Protein AF-0000000084733830 (afdb_homodimer)

Secondary structure (DSSP, 8-state):
--------------THHHHHHHHHHHHHHHHHHHHHHHHHHHHHHHHHHHHHHHHHHHHHHHHHHHHHHHHH--HHHHHHHHHHHHHHHHHHHHHHHHHHHHHHHHHHHHHHHHHHHHHHHHHHHHTGGGGHHHHHHHHHHHHHHHHHHHHHHHHHHHHHHHHHHHHHHHHHHHHHHHHHHHHHHHHHHHHHHHHHHHHHHHSTHHHHHHHHHHHHHHHHHHHHHHHH--/---------S----THHHHHHHHHHHHHHHHHHHHHHHHHHHHHHHHHHHHHHHHHHHHHHHHHHHHHHHHH--HHHHHHHHHHHHHHHHHHHHHHHHHHHHHHHHHHHHHHHHHHHHHHHHHHHHTGGGGHHHHHHHHHHHHHHHHHHHHHHHHHHHHHHHHHHHHHHHHHHHHHHHHHHHHHHHHHHHHHHHHHHHHHHHSTHHHHHHHHHHHHHHHHHHHHHHHH--

Solvent-accessible surface area (backbone atoms only — not comparable to full-atom values): 23985 Å² total; per-residue (Å²): 137,83,81,76,78,77,76,77,67,83,78,79,79,62,77,63,62,61,55,52,53,52,45,37,49,41,39,53,51,41,49,56,55,44,50,57,52,50,53,51,49,48,54,50,51,53,51,48,49,51,52,49,51,51,51,50,51,44,52,50,50,46,52,50,51,52,51,51,46,58,72,71,49,55,60,67,60,49,50,50,50,50,51,51,46,52,53,48,47,55,53,49,52,50,50,49,50,49,44,47,52,45,36,50,51,44,39,52,46,24,51,50,44,32,52,51,17,51,52,40,33,53,53,14,58,73,46,49,81,83,12,53,70,45,32,53,51,17,50,51,43,32,53,48,21,52,51,42,38,52,47,33,51,51,43,49,53,52,49,53,56,49,55,54,52,49,53,54,43,47,52,49,51,53,51,46,47,53,46,52,53,50,52,50,53,53,52,51,53,46,49,52,46,50,51,51,49,48,53,63,56,56,47,55,56,54,66,54,40,49,56,50,43,50,51,50,51,51,49,47,48,51,40,48,54,56,34,70,56,128,137,84,80,76,76,75,77,80,68,82,77,79,79,62,78,64,62,61,55,52,53,52,43,37,50,41,40,53,51,41,50,58,55,43,49,56,50,50,51,52,48,48,55,49,51,53,52,50,50,51,52,50,52,52,49,51,49,45,50,51,51,47,52,50,51,53,50,50,45,58,73,72,48,54,60,68,58,47,48,50,50,49,52,51,46,52,54,48,48,56,53,48,52,50,51,49,50,50,44,45,52,44,36,51,51,44,40,52,46,23,52,51,43,32,52,51,17,53,52,40,32,52,53,13,59,74,47,48,81,82,12,52,72,46,34,54,51,17,50,51,43,32,52,47,21,53,51,42,38,52,47,34,51,49,43,48,54,52,48,54,54,49,55,55,51,49,54,53,44,46,53,49,50,51,51,48,48,53,46,51,53,52,51,51,52,51,50,49,54,46,50,52,45,51,51,51,49,47,54,63,58,56,46,57,55,54,65,53,41,50,57,50,44,51,51,49,50,51,51,48,49,50,42,50,53,55,35,69,57,127

Organism: NCBI:txid412449

pLDDT: mean 84.05, std 14.33, range [29.72, 96.25]

InterPro domains:
  IPR004089 Methyl-accepting chemotaxis protein (MCP) signalling domain [PF00015] (89-200)
  IPR004089 Methyl-accepting chemotaxis protein (MCP) signalling domain [PS50111] (83-194)
  IPR004089 Methyl-accepting chemotaxis protein (MCP) signalling domain [SM00283] (18-225)
  IPR004090 Chemotaxis methyl-accepting receptor [PR00260] (105-132)
  IPR004090 Chemotaxis methyl-accepting receptor [PR00260] (134-163)

Radius of gyration: 51.48 Å; Cα contacts (8 Å, |Δi|>4): 338; chains: 2; bounding box: 27×188×94 Å

Sequence (460 aa):
MRQTSGIRGPAEWPKGEKMENGMCEKERLALGELQSDLVFVRNYIVQLEEVNRMHDRDIGSMTDILRTQMERVDVATMIRKGQESIANFDRFQSVLERISSIGLEIQEISSQVNLLSINAAIEAAHAKEAGRGFAVVAEEIKKLSDRTRKSVEEISKTVSSIASELGAMRENIEDVQRRIGEMQDFSKKIEQSVVHMKDVASGNLLKKFIGTVIRRLDGMRGRIKGSFETMRQTSGIRGPAEWPKGEKMENGMCEKERLALGELQSDLVFVRNYIVQLEEVNRMHDRDIGSMTDILRTQMERVDVATMIRKGQESIANFDRFQSVLERISSIGLEIQEISSQVNLLSINAAIEAAHAKEAGRGFAVVAEEIKKLSDRTRKSVEEISKTVSSIASELGAMRENIEDVQRRIGEMQDFSKKIEQSVVHMKDVASGNLLKKFIGTVIRRLDGMRGRIKGSFET

Structure (mmCIF, N/CA/C/O backbone):
data_AF-0000000084733830-model_v1
#
loop_
_entity.id
_entity.type
_entity.pdbx_description
1 polymer 'Methyl-accepting chemotaxis sensory transducer'
#
loop_
_atom_site.group_PDB
_atom_site.id
_atom_site.type_symbol
_atom_site.label_atom_id
_atom_site.label_alt_id
_atom_site.label_comp_id
_atom_site.label_asym_id
_atom_site.label_entity_id
_atom_site.label_seq_id
_atom_site.pdbx_PDB_ins_code
_atom_site.Cartn_x
_atom_site.Cartn_y
_atom_site.Cartn_z
_atom_site.occupancy
_atom_site.B_iso_or_equiv
_atom_site.auth_seq_id
_atom_site.auth_comp_id
_atom_site.auth_asym_id
_atom_site.auth_atom_id
_atom_site.pdbx_PDB_model_num
ATOM 1 N N . MET A 1 1 ? -15.414 110.625 54.844 1 29.72 1 MET A N 1
ATOM 2 C CA . MET A 1 1 ? -15.398 110.312 53.438 1 29.72 1 MET A CA 1
ATOM 3 C C . MET A 1 1 ? -14.555 109.125 53.125 1 29.72 1 MET A C 1
ATOM 5 O O . MET A 1 1 ? -13.352 109.188 52.875 1 29.72 1 MET A O 1
ATOM 9 N N . ARG A 1 2 ? -14.805 107.938 53.906 1 38.38 2 ARG A N 1
ATOM 10 C CA . ARG A 1 2 ? -14.086 106.688 54.062 1 38.38 2 ARG A CA 1
ATOM 11 C C . ARG A 1 2 ? -14.117 105.875 52.75 1 38.38 2 ARG A C 1
ATOM 13 O O . ARG A 1 2 ? -15.188 105.562 52.219 1 38.38 2 ARG A O 1
ATOM 20 N N . GLN A 1 3 ? -13.078 106.125 51.812 1 33.34 3 GLN A N 1
ATOM 21 C CA . GLN A 1 3 ? -12.727 105.375 50.594 1 33.34 3 GLN A CA 1
ATOM 22 C C . GLN A 1 3 ? -12.617 103.875 50.875 1 33.34 3 GLN A C 1
ATOM 24 O O . GLN A 1 3 ? -11.68 103.438 51.562 1 33.34 3 GLN A O 1
ATOM 29 N N . THR A 1 4 ? -13.734 103.188 51.219 1 33.97 4 THR A N 1
ATOM 30 C CA . THR A 1 4 ? -13.734 101.75 51.438 1 33.97 4 THR A CA 1
ATOM 31 C C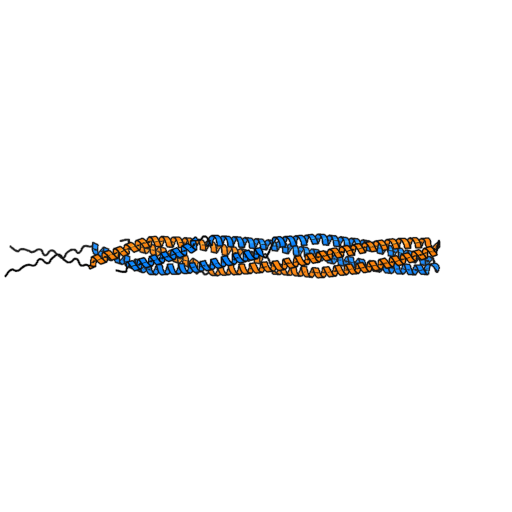 . THR A 1 4 ? -13.195 101.062 50.219 1 33.97 4 THR A C 1
ATOM 33 O O . THR A 1 4 ? -13.797 101.062 49.125 1 33.97 4 THR A O 1
ATOM 36 N N . SER A 1 5 ? -11.828 101.062 49.969 1 36.62 5 SER A N 1
ATOM 37 C CA . SER A 1 5 ? -11.125 100.312 48.938 1 36.62 5 SER A CA 1
ATOM 38 C C . SER A 1 5 ? -11.539 98.812 48.938 1 36.62 5 SER A C 1
ATOM 40 O O . SER A 1 5 ? -11.406 98.125 49.969 1 36.62 5 SER A O 1
ATOM 42 N N . GLY A 1 6 ? -12.672 98.438 48.312 1 35.84 6 GLY A N 1
ATOM 43 C CA . GLY A 1 6 ? -13.172 97.062 48.062 1 35.84 6 GLY A CA 1
ATOM 44 C C . GLY A 1 6 ? -12.109 96.125 47.531 1 35.84 6 GLY A C 1
ATOM 45 O O . GLY A 1 6 ? -11.562 96.375 46.438 1 35.84 6 GLY A O 1
ATOM 46 N N . ILE A 1 7 ? -11.219 95.562 48.375 1 40.19 7 ILE A N 1
ATOM 47 C CA . ILE A 1 7 ? -10.258 94.5 48.125 1 40.19 7 ILE A CA 1
ATOM 48 C C . ILE A 1 7 ? -10.922 93.375 47.281 1 40.19 7 ILE A C 1
ATOM 50 O O . ILE A 1 7 ? -11.969 92.875 47.688 1 40.19 7 ILE A O 1
ATOM 54 N N . ARG A 1 8 ? -10.867 93.562 45.875 1 42.28 8 ARG A N 1
ATOM 55 C CA . ARG A 1 8 ? -11.25 92.5 44.938 1 42.28 8 ARG A CA 1
ATOM 56 C C . ARG A 1 8 ? -10.727 91.125 45.375 1 42.28 8 ARG A C 1
ATOM 58 O O . ARG A 1 8 ? -9.547 91 45.719 1 42.28 8 ARG A O 1
ATOM 65 N N . GLY A 1 9 ? -11.523 90.375 46.094 1 37.88 9 GLY A N 1
ATOM 66 C CA . GLY A 1 9 ? -11.32 89 46.5 1 37.88 9 GLY A CA 1
ATOM 67 C C . GLY A 1 9 ? -10.539 88.188 45.469 1 37.88 9 GLY A C 1
ATOM 68 O O . GLY A 1 9 ? -10.406 88.562 44.312 1 37.88 9 GLY A O 1
ATOM 69 N N . PRO A 1 10 ? -9.641 87.25 45.969 1 39.56 10 PRO A N 1
ATOM 70 C CA . PRO A 1 10 ? -8.75 86.438 45.188 1 39.56 10 PRO A CA 1
ATOM 71 C C . PRO A 1 10 ? -9.43 85.875 43.938 1 39.56 10 PRO A C 1
ATOM 73 O O . PRO A 1 10 ? -10.641 85.625 43.938 1 39.56 10 PRO A O 1
ATOM 76 N N . ALA A 1 11 ? -8.945 86.062 42.781 1 41.97 11 ALA A N 1
ATOM 77 C CA . ALA A 1 11 ? -9.281 85.625 41.406 1 41.97 11 ALA A CA 1
ATOM 78 C C . ALA A 1 11 ? -9.758 84.188 41.375 1 41.97 11 ALA A C 1
ATOM 80 O O . ALA A 1 11 ? -9.164 83.312 42.031 1 41.97 11 ALA A O 1
ATOM 81 N N . GLU A 1 12 ? -11.055 83.812 41.281 1 41.47 12 GLU A N 1
ATOM 82 C CA . GLU A 1 12 ? -11.664 82.562 40.875 1 41.47 12 GLU A CA 1
ATOM 83 C C . GLU A 1 12 ? -10.781 81.812 39.844 1 41.47 12 GLU A C 1
ATOM 85 O O . GLU A 1 12 ? -10.703 82.25 38.688 1 41.47 12 GLU A O 1
ATOM 90 N N . TRP A 1 13 ? -9.562 81.562 40.062 1 43.28 13 TRP A N 1
ATOM 91 C CA . TRP A 1 13 ? -8.773 80.625 39.25 1 43.28 13 TRP A CA 1
ATOM 92 C C . TRP A 1 13 ? -9.648 79.5 38.688 1 43.28 13 TRP A C 1
ATOM 94 O O . TRP A 1 13 ? -10.188 78.688 39.406 1 43.28 13 TRP A O 1
ATOM 104 N N . PRO A 1 14 ? -10.398 79.562 37.531 1 48.19 14 PRO A N 1
ATOM 105 C CA . PRO A 1 14 ? -11.664 79 37.031 1 48.19 14 PRO A CA 1
ATOM 106 C C . PRO A 1 14 ? -11.656 77.5 36.969 1 48.19 14 PRO A C 1
ATOM 108 O O . PRO A 1 14 ? -10.586 76.875 36.875 1 48.19 14 PRO A O 1
ATOM 111 N N . LYS A 1 15 ? -12.664 76.5 37.406 1 54.91 15 LYS A N 1
ATOM 112 C CA . LYS A 1 15 ? -13.203 75.188 37.312 1 54.91 15 LYS A CA 1
ATOM 113 C C . LYS A 1 15 ? -12.703 74.438 36.062 1 54.91 15 LYS A C 1
ATOM 115 O O . LYS A 1 15 ? -12.477 73.25 36.094 1 54.91 15 LYS A O 1
ATOM 120 N N . GLY A 1 16 ? -12.375 75.062 35.062 1 52.78 16 GLY A N 1
ATOM 121 C CA . GLY A 1 16 ? -11.93 74.438 33.781 1 52.78 16 GLY A CA 1
ATOM 122 C C . GLY A 1 16 ? -10.531 73.875 33.875 1 52.78 16 GLY A C 1
ATOM 123 O O . GLY A 1 16 ? -10.266 72.812 33.281 1 52.78 16 GLY A O 1
ATOM 124 N N . GLU A 1 17 ? -9.57 74.5 34.406 1 56.94 17 GLU A N 1
ATOM 125 C CA . GLU A 1 17 ? -8.172 74.062 34.5 1 56.94 17 GLU A CA 1
ATOM 126 C C . GLU A 1 17 ? -8.039 72.812 35.344 1 56.94 17 GLU A C 1
ATOM 128 O O . GLU A 1 17 ? -7.23 71.938 35.031 1 56.94 17 GLU A O 1
ATOM 133 N N . LYS A 1 18 ? -8.75 72.562 36.406 1 60.25 18 LYS A N 1
ATOM 134 C CA . LYS A 1 18 ? -8.734 71.375 37.25 1 60.25 18 LYS A CA 1
ATOM 135 C C . LYS A 1 18 ? -9.305 70.188 36.5 1 60.25 18 LYS A C 1
ATOM 137 O O . LYS A 1 18 ? -8.781 69.062 36.625 1 60.25 18 LYS A O 1
ATOM 142 N N . MET A 1 19 ? -10.367 70.312 35.719 1 59.25 19 MET A N 1
ATOM 143 C CA . MET A 1 19 ? -10.961 69.25 34.938 1 59.25 19 MET A CA 1
ATOM 144 C C . MET A 1 19 ? -10.008 68.75 33.844 1 59.25 19 MET A C 1
ATOM 146 O O . MET A 1 19 ? -9.891 67.562 33.594 1 59.25 19 MET A O 1
ATOM 150 N N . GLU A 1 20 ? -9.25 69.688 33.312 1 65.06 20 GLU A N 1
ATOM 151 C CA . GLU A 1 20 ? -8.289 69.375 32.281 1 65.06 20 GLU A CA 1
ATOM 152 C C . GLU A 1 20 ? -7.121 68.562 32.844 1 65.06 20 GLU A C 1
ATOM 154 O O . GLU A 1 20 ? -6.66 67.625 32.219 1 65.06 20 GLU A O 1
ATOM 159 N N . ASN A 1 21 ? -6.773 68.875 34.094 1 72.25 21 ASN A N 1
ATOM 160 C CA . ASN A 1 21 ? -5.684 68.125 34.75 1 72.25 21 ASN A CA 1
ATOM 161 C C . ASN A 1 21 ? -6.086 66.688 35.062 1 72.25 21 ASN A C 1
ATOM 163 O O . ASN A 1 21 ? -5.297 65.75 34.906 1 72.25 21 ASN A O 1
ATOM 167 N N . GLY A 1 22 ? -7.383 66.438 35.375 1 77.75 22 GLY A N 1
ATOM 168 C CA . GLY A 1 22 ? -7.891 65.125 35.688 1 77.75 22 GLY A CA 1
ATOM 169 C C . GLY A 1 22 ? -7.977 64.25 34.438 1 77.75 22 GLY A C 1
ATOM 170 O O . GLY A 1 22 ? -7.613 63.062 34.5 1 77.75 22 GLY A O 1
ATOM 171 N N . MET A 1 23 ? -8.453 64.875 33.438 1 80.69 23 MET A N 1
ATOM 172 C CA . MET A 1 23 ? -8.555 64.125 32.156 1 80.69 23 MET A CA 1
ATOM 173 C C . MET A 1 23 ? -7.176 63.719 31.656 1 80.69 23 MET A C 1
ATOM 175 O O . MET A 1 23 ? -6.988 62.594 31.156 1 80.69 23 MET A O 1
ATOM 179 N N . CYS A 1 24 ? -6.188 64.625 31.734 1 85.06 24 CYS A N 1
ATOM 180 C CA . CYS A 1 24 ? -4.824 64.375 31.312 1 85.06 24 CYS A CA 1
ATOM 181 C C . CYS A 1 24 ? -4.207 63.25 32.125 1 85.06 24 CYS A C 1
ATOM 183 O O . CYS A 1 24 ? -3.502 62.406 31.594 1 85.06 24 CYS A O 1
ATOM 185 N N . GLU A 1 25 ? -4.566 63.25 33.406 1 86.69 25 GLU A N 1
ATOM 186 C CA . GLU A 1 25 ? -4.051 62.188 34.25 1 86.69 25 GLU A CA 1
ATOM 187 C C . GLU A 1 25 ? -4.652 60.812 33.875 1 86.69 25 GLU A C 1
ATOM 189 O O . GL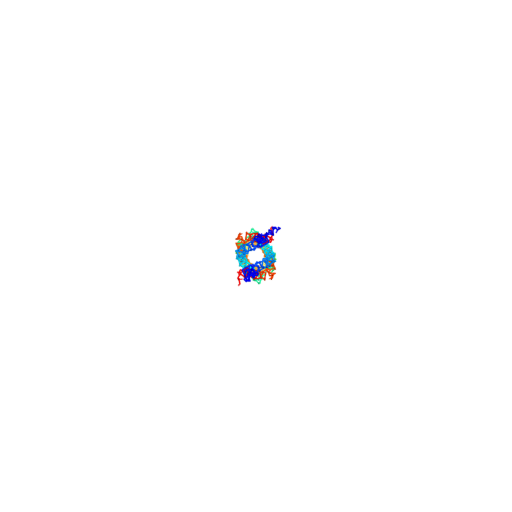U A 1 25 ? -3.951 59.812 33.875 1 86.69 25 GLU A O 1
ATOM 194 N N . LYS A 1 26 ? -5.918 60.812 33.594 1 87.75 26 LYS A N 1
ATOM 195 C CA . LYS A 1 26 ? -6.582 59.594 33.156 1 87.75 26 LYS A CA 1
ATOM 196 C C . LYS A 1 26 ? -5.988 59.094 31.844 1 87.75 26 LYS A C 1
ATOM 198 O O . LYS A 1 26 ? -5.777 57.875 31.688 1 87.75 26 LYS A O 1
ATOM 203 N N . GLU A 1 27 ? -5.754 60 30.984 1 89.62 27 GLU A N 1
ATOM 204 C CA . GLU A 1 27 ? -5.172 59.625 29.688 1 89.62 27 GLU A CA 1
ATOM 205 C C . GLU A 1 27 ? -3.76 59.094 29.859 1 89.62 27 GLU A C 1
ATOM 207 O O . GLU A 1 27 ? -3.398 58.094 29.219 1 89.62 27 GLU A O 1
ATOM 212 N N . ARG A 1 28 ? -2.986 59.688 30.688 1 89.56 28 ARG A N 1
ATOM 213 C CA . ARG A 1 28 ? -1.626 59.25 30.953 1 89.56 28 ARG A CA 1
ATOM 214 C C . ARG A 1 28 ? -1.628 57.844 31.578 1 89.56 28 ARG A C 1
ATOM 216 O O . ARG A 1 28 ? -0.825 57 31.203 1 89.56 28 ARG A O 1
ATOM 223 N N . LEU A 1 29 ? -2.564 57.531 32.469 1 90.38 29 LEU A N 1
ATOM 224 C CA . LEU A 1 29 ? -2.691 56.219 33.094 1 90.38 29 LEU A CA 1
ATOM 225 C C . LEU A 1 29 ? -3.086 55.156 32.062 1 90.38 29 LEU A C 1
ATOM 227 O O . LEU A 1 29 ? -2.549 54.031 32.094 1 90.38 29 LEU A O 1
ATOM 231 N N . ALA A 1 30 ? -4.004 55.531 31.266 1 91.88 30 ALA A N 1
ATOM 232 C CA . ALA A 1 30 ? -4.426 54.625 30.219 1 91.88 30 ALA A CA 1
ATOM 233 C C . ALA A 1 30 ? -3.256 54.25 29.312 1 91.88 30 ALA A C 1
ATOM 235 O O . ALA A 1 30 ? -3.072 53.062 28.984 1 91.88 30 ALA A O 1
ATOM 236 N N . LEU A 1 31 ? -2.451 55.219 28.922 1 92.56 31 LEU A N 1
ATOM 237 C CA . LEU A 1 31 ? -1.3 54.969 28.062 1 92.56 31 LEU A CA 1
ATOM 238 C C . LEU A 1 31 ? -0.289 54.062 28.75 1 92.56 31 LEU A C 1
ATOM 240 O O . LEU A 1 31 ? 0.292 53.156 28.125 1 92.56 31 LEU A O 1
ATOM 244 N N . GLY A 1 32 ? -0.082 54.188 30.031 1 91.31 32 GLY A N 1
ATOM 245 C CA . GLY A 1 32 ? 0.81 53.344 30.797 1 91.31 32 GLY A CA 1
ATOM 246 C C . GLY A 1 32 ? 0.365 51.906 30.828 1 91.31 32 GLY A C 1
ATOM 247 O O . GLY A 1 32 ? 1.173 51 30.609 1 91.31 32 GLY A O 1
ATOM 248 N N . GLU A 1 33 ? -0.893 51.688 31 1 92.56 33 GLU A N 1
ATOM 249 C CA . GLU A 1 33 ? -1.454 50.344 31.047 1 92.56 33 GLU A CA 1
ATOM 250 C C . GLU A 1 33 ? -1.413 49.688 29.672 1 92.56 33 GLU A C 1
ATOM 252 O O . GLU A 1 33 ? -1.174 48.469 29.562 1 92.56 33 GLU A O 1
ATOM 257 N N . LEU A 1 34 ? -1.616 50.5 28.672 1 93.69 34 LEU A N 1
ATOM 258 C CA . LEU A 1 34 ? -1.608 49.969 27.297 1 93.69 34 LEU A CA 1
ATOM 259 C C . LEU A 1 34 ? -0.224 49.469 26.922 1 93.69 34 LEU A C 1
ATOM 261 O O . LEU A 1 34 ? -0.1 48.469 26.188 1 93.69 34 LEU A O 1
ATOM 265 N N . GLN A 1 35 ? 0.773 50.094 27.453 1 91.81 35 GLN A N 1
ATOM 266 C CA . GLN A 1 35 ? 2.141 49.688 27.156 1 91.81 35 GLN A CA 1
ATOM 267 C C . GLN A 1 35 ? 2.377 48.219 27.562 1 91.81 35 GLN A C 1
ATOM 269 O O . GLN A 1 35 ? 2.904 47.438 26.781 1 91.81 35 GLN A O 1
ATOM 274 N N . SER A 1 36 ? 1.936 47.844 28.75 1 91.62 36 SER A N 1
ATOM 275 C CA . SER A 1 36 ? 2.109 46.469 29.234 1 91.62 36 SER A CA 1
ATOM 276 C C . SER A 1 36 ? 1.283 45.469 28.438 1 91.62 36 SER A C 1
ATOM 278 O O . SER A 1 36 ? 1.752 44.375 28.109 1 91.62 36 SER A O 1
ATOM 280 N N . ASP A 1 37 ? 0.105 45.906 28.094 1 92.94 37 ASP A N 1
ATOM 281 C CA . ASP A 1 37 ? -0.782 45.062 27.312 1 92.94 37 ASP A CA 1
ATOM 282 C C . ASP A 1 37 ? -0.205 44.781 25.922 1 92.94 37 ASP A C 1
ATOM 284 O O . ASP A 1 37 ? -0.283 43.656 25.422 1 92.94 37 ASP A O 1
ATOM 288 N N . LEU A 1 38 ? 0.401 45.781 25.375 1 93.75 38 LEU A N 1
ATOM 289 C CA . LEU A 1 38 ? 0.956 45.656 24.031 1 93.75 38 LEU A CA 1
ATOM 290 C C . LEU A 1 38 ? 2.148 44.688 24.031 1 93.75 38 LEU A C 1
ATOM 292 O O . LEU A 1 38 ? 2.348 43.938 23.062 1 93.75 38 LEU A O 1
ATOM 296 N N . VAL A 1 39 ? 2.869 44.719 25.125 1 93 39 VAL A N 1
ATOM 297 C CA . VAL A 1 39 ? 3.996 43.812 25.234 1 93 39 VAL A CA 1
ATOM 298 C C . VAL A 1 39 ? 3.488 42.375 25.281 1 93 39 VAL A C 1
ATOM 300 O O . VAL A 1 39 ? 4.027 41.5 24.594 1 93 39 VAL A O 1
ATOM 303 N N . PHE A 1 40 ? 2.449 42.188 25.984 1 90.81 40 PHE A N 1
ATOM 304 C CA . PHE A 1 40 ? 1.844 40.875 26.094 1 90.81 40 PHE A CA 1
ATOM 305 C C . PHE A 1 40 ? 1.358 40.375 24.734 1 90.81 40 PHE A C 1
ATOM 307 O O . PHE A 1 40 ? 1.683 39.25 24.312 1 90.81 40 PHE A O 1
ATOM 314 N N . VAL A 1 41 ? 0.63 41.188 24.031 1 90.5 41 VAL A N 1
ATOM 315 C CA . VAL A 1 41 ? 0.065 40.812 22.734 1 90.5 41 VAL A CA 1
ATOM 316 C C . VAL A 1 41 ? 1.188 40.531 21.75 1 90.5 41 VAL A C 1
ATOM 318 O O . VAL A 1 41 ? 1.129 39.562 21 1 90.5 41 VAL A O 1
ATOM 321 N N . ARG A 1 42 ? 2.164 41.375 21.781 1 90.75 42 ARG A N 1
ATOM 322 C CA . ARG A 1 42 ? 3.299 41.188 20.875 1 90.75 42 ARG A CA 1
ATOM 323 C C . ARG A 1 42 ? 3.967 39.844 21.125 1 90.75 42 ARG A C 1
ATOM 325 O O . ARG A 1 42 ? 4.262 39.094 20.172 1 90.75 42 ARG A O 1
ATOM 332 N N . ASN A 1 43 ? 4.211 39.469 22.375 1 89.44 43 ASN A N 1
ATOM 333 C CA . ASN A 1 43 ? 4.848 38.219 22.719 1 89.44 43 ASN A CA 1
ATOM 334 C C . ASN A 1 43 ? 4.012 37 22.25 1 89.44 43 ASN A C 1
ATOM 336 O O . ASN A 1 43 ? 4.555 36.031 21.766 1 89.44 43 ASN A O 1
ATOM 340 N N . TYR A 1 44 ? 2.762 37.156 22.344 1 85.12 44 TYR A N 1
ATOM 341 C CA . TYR A 1 44 ? 1.863 36.094 21.891 1 85.12 44 TYR A CA 1
ATOM 342 C C . TYR A 1 44 ? 1.945 35.938 20.375 1 85.12 44 TYR A C 1
ATOM 344 O O . TYR A 1 44 ? 1.988 34.812 19.875 1 85.12 44 TYR A O 1
ATOM 352 N N . ILE A 1 45 ? 1.976 37 19.688 1 85.44 45 ILE A N 1
ATOM 353 C CA . ILE A 1 45 ? 2.008 36.938 18.234 1 85.44 45 ILE A CA 1
ATOM 354 C C . ILE A 1 45 ? 3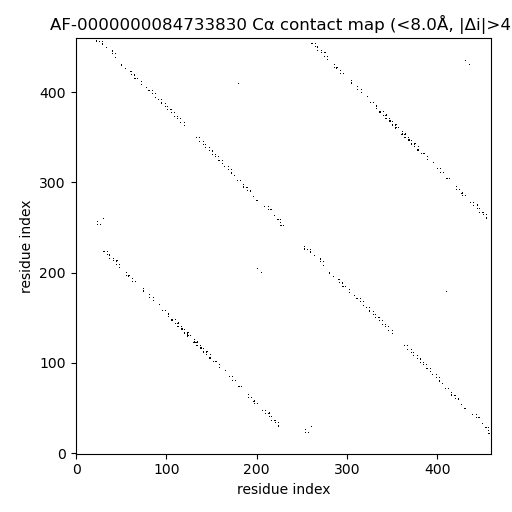.312 36.312 17.766 1 85.44 45 ILE A C 1
ATOM 356 O O . ILE A 1 45 ? 3.324 35.562 16.797 1 85.44 45 ILE A O 1
ATOM 360 N N . VAL A 1 46 ? 4.332 36.594 18.484 1 85.5 46 VAL A N 1
ATOM 361 C CA . VAL A 1 46 ? 5.625 36.031 18.141 1 85.5 46 VAL A CA 1
ATOM 362 C C . VAL A 1 46 ? 5.582 34.5 18.344 1 85.5 46 VAL A C 1
ATOM 364 O O . VAL A 1 46 ? 6.102 33.75 17.516 1 85.5 46 VAL A O 1
ATOM 367 N N . GLN A 1 47 ? 4.938 34.094 19.375 1 83.19 47 GLN A N 1
ATOM 368 C CA . GLN A 1 47 ? 4.789 32.656 19.625 1 83.19 47 GLN A CA 1
ATOM 369 C C . GLN A 1 47 ? 3.916 32 18.562 1 83.19 47 GLN A C 1
ATOM 371 O O . GLN A 1 47 ? 4.207 30.891 18.125 1 83.19 47 GLN A O 1
ATOM 376 N N . LEU A 1 48 ? 2.926 32.656 18.203 1 80.19 48 LEU A N 1
ATOM 377 C CA . LEU A 1 48 ? 2.045 32.156 17.156 1 80.19 48 LEU A CA 1
ATOM 378 C C . LEU A 1 48 ? 2.793 32 15.836 1 80.19 48 LEU A C 1
ATOM 380 O O . LEU A 1 48 ? 2.553 31.078 15.07 1 80.19 48 LEU A O 1
ATOM 384 N N . GLU A 1 49 ? 3.596 33 15.602 1 81.56 49 GLU A N 1
ATOM 385 C CA . GLU A 1 49 ? 4.422 32.938 14.398 1 81.56 49 GLU A CA 1
ATOM 386 C C . GLU A 1 49 ? 5.293 31.688 14.383 1 81.56 49 GLU A C 1
ATOM 388 O O . GLU A 1 49 ? 5.461 31.047 13.344 1 81.56 49 GLU A O 1
ATOM 393 N N . GLU A 1 50 ? 5.84 31.328 15.5 1 84.06 50 GLU A N 1
ATOM 394 C CA . GLU A 1 50 ? 6.688 30.141 15.602 1 84.06 50 GLU A CA 1
ATOM 395 C C . GLU A 1 50 ? 5.895 28.875 15.344 1 84.06 50 GLU A C 1
ATOM 397 O O . GLU A 1 50 ? 6.363 27.969 14.648 1 84.06 50 GLU A O 1
ATOM 402 N N . VAL A 1 51 ? 4.766 28.812 15.867 1 81.38 51 VAL A N 1
ATOM 403 C CA . VAL A 1 51 ? 3.895 27.656 15.664 1 81.38 51 VAL A CA 1
ATOM 404 C C . VAL A 1 51 ? 3.541 27.516 14.188 1 81.38 51 VAL A C 1
ATOM 406 O O . VAL A 1 51 ? 3.557 26.422 13.633 1 81.38 51 VAL A O 1
ATOM 409 N N . ASN A 1 52 ? 3.244 28.641 13.602 1 81.38 52 ASN A N 1
ATOM 410 C CA . ASN A 1 52 ? 2.906 28.641 12.18 1 81.38 52 ASN A CA 1
ATOM 411 C C . ASN A 1 52 ? 4.074 28.156 11.328 1 81.38 52 ASN A C 1
ATOM 413 O O . ASN A 1 52 ? 3.873 27.453 10.328 1 81.38 52 ASN A O 1
ATOM 417 N N . ARG A 1 53 ? 5.219 28.594 11.719 1 84.25 53 ARG A N 1
ATOM 418 C CA . ARG A 1 53 ? 6.41 28.156 10.992 1 84.25 53 ARG A CA 1
ATOM 419 C C . ARG A 1 53 ? 6.602 26.656 11.102 1 84.25 53 ARG A C 1
ATOM 421 O O . ARG A 1 53 ? 6.969 26 10.125 1 84.25 53 ARG A O 1
ATOM 428 N N . MET A 1 54 ? 6.355 26.109 12.242 1 86.12 54 MET A N 1
ATOM 429 C CA . MET A 1 54 ? 6.469 24.672 12.453 1 86.12 54 MET A CA 1
ATOM 430 C C . MET A 1 54 ? 5.441 23.922 11.609 1 86.12 54 MET A C 1
ATOM 432 O O . MET A 1 54 ? 5.762 22.891 11 1 86.12 54 MET A O 1
ATOM 436 N N . HIS A 1 55 ? 4.262 24.484 11.594 1 84.5 55 HIS A N 1
ATOM 437 C CA . HIS A 1 55 ? 3.221 23.859 10.773 1 84.5 55 HIS A CA 1
ATOM 438 C C . HIS A 1 55 ? 3.6 23.875 9.297 1 84.5 55 HIS A C 1
ATOM 440 O O . HIS A 1 55 ? 3.408 22.875 8.602 1 84.5 55 HIS A O 1
ATOM 446 N N . ASP A 1 56 ? 4.156 24.969 8.898 1 86.12 56 ASP A N 1
ATOM 447 C CA . ASP A 1 56 ? 4.578 25.078 7.508 1 86.12 56 ASP A CA 1
ATOM 448 C C . ASP A 1 56 ? 5.641 24.031 7.168 1 86.12 56 ASP A C 1
ATOM 450 O O . ASP A 1 56 ? 5.613 23.438 6.09 1 86.12 56 ASP A O 1
ATOM 454 N N . ARG A 1 57 ? 6.516 23.828 8.055 1 90.44 57 ARG A N 1
ATOM 455 C CA . ARG A 1 57 ? 7.57 22.828 7.848 1 90.44 57 ARG A CA 1
ATOM 456 C C . ARG A 1 57 ? 6.988 21.422 7.754 1 90.44 57 ARG A C 1
ATOM 458 O O . ARG A 1 57 ? 7.387 20.641 6.891 1 90.44 57 ARG A O 1
ATOM 465 N N . ASP A 1 58 ? 6.055 21.156 8.633 1 91.88 58 ASP A N 1
ATOM 466 C CA . ASP A 1 58 ? 5.426 19.844 8.625 1 91.88 58 ASP A CA 1
ATOM 467 C C . ASP A 1 58 ? 4.645 19.609 7.336 1 91.88 58 ASP A C 1
ATOM 469 O O . ASP A 1 58 ? 4.715 18.531 6.75 1 91.88 58 ASP A O 1
ATOM 473 N N . ILE A 1 59 ? 3.957 20.594 6.922 1 92.44 59 ILE A N 1
ATOM 474 C CA . ILE A 1 59 ? 3.195 20.5 5.684 1 92.44 59 ILE A CA 1
ATOM 475 C C . ILE A 1 59 ? 4.145 20.281 4.508 1 92.44 59 ILE A C 1
ATOM 477 O O . ILE A 1 59 ? 3.879 19.453 3.635 1 92.44 59 ILE A O 1
ATOM 481 N N . GLY A 1 60 ? 5.227 21.062 4.512 1 93.31 60 GLY A N 1
ATOM 482 C CA . GLY A 1 60 ? 6.23 20.875 3.477 1 93.31 60 GLY A CA 1
ATOM 483 C C . GLY A 1 60 ? 6.809 19.469 3.455 1 93.31 60 GLY A C 1
ATOM 484 O O . GLY A 1 60 ? 6.938 18.859 2.391 1 93.31 60 GLY A O 1
ATOM 485 N N . SER A 1 61 ? 7.09 18.953 4.59 1 94.62 61 SER A N 1
ATOM 486 C CA . SER A 1 61 ? 7.633 17.594 4.711 1 94.62 61 SER A CA 1
ATOM 487 C C . SER A 1 61 ? 6.645 16.562 4.203 1 94.62 61 SER A C 1
ATOM 489 O O . SER A 1 61 ? 7.02 15.641 3.463 1 94.62 61 SER A O 1
ATOM 491 N N . MET A 1 62 ? 5.387 16.688 4.59 1 95.38 62 MET A N 1
ATOM 492 C CA . MET A 1 62 ? 4.363 15.75 4.156 1 95.38 62 MET A CA 1
ATOM 493 C C . MET A 1 62 ? 4.18 15.797 2.643 1 95.38 62 MET A C 1
ATOM 495 O O . MET A 1 62 ? 3.977 14.766 2.002 1 95.38 62 MET A O 1
ATOM 499 N N . THR A 1 63 ? 4.262 17 2.113 1 95.19 63 THR A N 1
ATOM 500 C CA . THR A 1 63 ? 4.172 17.156 0.665 1 95.19 63 THR A CA 1
ATOM 501 C C . THR A 1 63 ? 5.297 16.406 -0.032 1 95.19 63 THR A C 1
ATOM 503 O O . THR A 1 63 ? 5.062 15.695 -1.012 1 95.19 63 THR A O 1
ATOM 506 N N . ASP A 1 64 ? 6.465 16.5 0.53 1 96.25 64 ASP A N 1
ATOM 507 C CA . ASP A 1 64 ? 7.625 15.828 -0.04 1 96.25 64 ASP A CA 1
ATOM 508 C C . ASP A 1 64 ? 7.488 14.312 0.074 1 96.25 64 ASP A C 1
ATOM 510 O O . ASP A 1 64 ? 7.832 13.586 -0.858 1 96.25 64 ASP A O 1
ATOM 514 N N . ILE A 1 65 ? 7.008 13.844 1.176 1 95.62 65 ILE A N 1
ATOM 515 C CA . ILE A 1 65 ? 6.812 12.414 1.405 1 95.62 65 ILE A CA 1
ATOM 516 C C . ILE A 1 65 ? 5.82 11.859 0.386 1 95.62 65 ILE A C 1
ATOM 518 O O . ILE A 1 65 ? 6.078 10.82 -0.238 1 95.62 65 ILE A O 1
ATOM 522 N N . LEU A 1 66 ? 4.762 12.562 0.232 1 94.56 66 LEU A N 1
ATOM 523 C CA . LEU A 1 66 ? 3.723 12.109 -0.687 1 94.56 66 LEU A CA 1
ATOM 524 C C . LEU A 1 66 ? 4.227 12.125 -2.127 1 94.56 66 LEU A C 1
ATOM 526 O O . LEU A 1 66 ? 3.934 11.211 -2.898 1 94.56 66 LEU A O 1
ATOM 530 N N . ARG A 1 67 ? 4.996 13.148 -2.482 1 94.06 67 ARG A N 1
ATOM 531 C CA . ARG A 1 67 ? 5.578 13.227 -3.818 1 94.06 67 ARG A CA 1
ATOM 532 C C . ARG A 1 67 ? 6.531 12.062 -4.066 1 94.06 67 ARG A C 1
ATOM 534 O O . ARG A 1 67 ? 6.473 11.414 -5.113 1 94.06 67 ARG A O 1
ATOM 541 N N . THR A 1 68 ? 7.375 11.781 -3.127 1 94.75 68 THR A N 1
ATOM 542 C CA . THR A 1 68 ? 8.32 10.68 -3.24 1 94.75 68 THR A CA 1
ATOM 543 C C . THR A 1 68 ? 7.594 9.344 -3.352 1 94.75 68 THR A C 1
ATOM 545 O O . THR A 1 68 ? 7.98 8.484 -4.141 1 94.75 68 THR A O 1
ATOM 548 N N . GLN A 1 69 ? 6.52 9.18 -2.549 1 92.94 69 GLN A N 1
ATOM 549 C CA . GLN A 1 69 ? 5.719 7.965 -2.609 1 92.94 69 GLN A CA 1
ATOM 550 C C . GLN A 1 69 ? 5.125 7.762 -4 1 92.94 69 GLN A C 1
ATOM 552 O O . GLN A 1 69 ? 5.168 6.656 -4.547 1 92.94 69 GLN A O 1
ATOM 557 N N . MET A 1 70 ? 4.59 8.812 -4.551 1 90 70 MET A N 1
ATOM 558 C CA . MET A 1 70 ? 3.963 8.742 -5.867 1 90 70 MET A CA 1
ATOM 559 C C . MET A 1 70 ? 4.992 8.406 -6.941 1 90 70 MET A C 1
ATOM 561 O O . MET A 1 70 ? 4.691 7.684 -7.891 1 90 70 MET A O 1
ATOM 565 N N . GLU A 1 71 ? 6.191 8.852 -6.766 1 90.75 71 GLU A N 1
ATOM 566 C CA . GLU A 1 71 ? 7.254 8.609 -7.738 1 90.75 71 GLU A CA 1
ATOM 567 C C . GLU A 1 71 ? 7.793 7.188 -7.629 1 90.75 71 GLU A C 1
ATOM 569 O O . GLU A 1 71 ? 8.125 6.562 -8.641 1 90.75 71 GLU A O 1
ATOM 574 N N . ARG A 1 72 ? 7.777 6.676 -6.453 1 89.62 72 ARG A N 1
ATOM 575 C CA . ARG A 1 72 ? 8.438 5.398 -6.215 1 89.62 72 ARG A CA 1
ATOM 576 C C . ARG A 1 72 ? 7.453 4.242 -6.34 1 89.62 72 ARG A C 1
ATOM 578 O O . ARG A 1 72 ? 7.832 3.135 -6.73 1 89.62 72 ARG A O 1
ATOM 585 N N . VAL A 1 73 ? 6.23 4.496 -5.953 1 90.25 73 VAL A N 1
ATOM 586 C CA . VAL A 1 73 ? 5.262 3.408 -5.91 1 90.25 73 VAL A CA 1
ATOM 587 C C . VAL A 1 73 ? 4.199 3.621 -6.984 1 90.25 73 VAL A C 1
ATOM 589 O O . VAL A 1 73 ? 3.303 4.453 -6.828 1 90.25 73 VAL A O 1
ATOM 592 N N . ASP A 1 74 ? 4.32 2.977 -8.023 1 89.88 74 ASP A N 1
ATOM 593 C CA . ASP A 1 74 ? 3.312 2.998 -9.078 1 89.88 74 ASP A CA 1
ATOM 594 C C . ASP A 1 74 ? 2.201 1.988 -8.797 1 89.88 74 ASP A C 1
ATOM 596 O O . ASP A 1 74 ? 2.281 0.835 -9.227 1 89.88 74 ASP A O 1
ATOM 600 N N . VAL A 1 75 ? 1.18 2.424 -8.18 1 89 75 VAL A N 1
ATOM 601 C CA . VAL A 1 75 ? 0.1 1.562 -7.707 1 89 75 VAL A CA 1
ATOM 602 C C . VAL A 1 75 ? -0.631 0.954 -8.906 1 89 75 VAL A C 1
ATOM 604 O O . VAL A 1 75 ? -1.031 -0.212 -8.867 1 89 75 VAL A O 1
ATOM 607 N N . ALA A 1 76 ? -0.765 1.718 -9.953 1 87.44 76 ALA A N 1
ATOM 608 C CA . ALA A 1 76 ? -1.43 1.2 -11.148 1 87.44 76 ALA A CA 1
ATOM 609 C C . ALA A 1 76 ? -0.688 -0.011 -11.703 1 87.44 76 ALA A C 1
ATOM 611 O O . ALA A 1 76 ? -1.309 -1.01 -12.078 1 87.44 76 ALA A O 1
ATOM 612 N N . THR A 1 77 ? 0.582 0.135 -11.758 1 91 77 THR A N 1
ATOM 613 C CA . THR A 1 77 ? 1.396 -0.98 -12.234 1 91 77 THR A CA 1
ATOM 614 C C . THR A 1 77 ? 1.285 -2.168 -11.281 1 91 77 THR A C 1
ATOM 616 O O . THR A 1 77 ? 1.193 -3.316 -11.719 1 91 77 THR A O 1
ATOM 619 N N . MET A 1 78 ? 1.278 -1.916 -9.977 1 90.06 78 MET A N 1
ATOM 620 C CA . MET A 1 78 ? 1.122 -2.984 -8.992 1 90.06 78 MET A CA 1
ATOM 621 C C . MET A 1 78 ? -0.195 -3.725 -9.195 1 90.06 78 MET A C 1
ATOM 623 O O . MET A 1 78 ? -0.228 -4.957 -9.188 1 90.06 78 MET A O 1
ATOM 627 N N . ILE A 1 79 ? -1.237 -2.984 -9.445 1 88.62 79 ILE A N 1
ATOM 628 C CA . ILE A 1 79 ? -2.561 -3.562 -9.648 1 88.62 79 ILE A CA 1
ATOM 629 C C . ILE A 1 79 ? -2.572 -4.383 -10.938 1 88.62 79 ILE A C 1
ATOM 631 O O . ILE A 1 79 ? -3.096 -5.5 -10.969 1 88.62 79 ILE A O 1
ATOM 635 N N . ARG A 1 80 ? -1.955 -3.873 -11.953 1 90.81 80 ARG A N 1
ATOM 636 C CA . ARG A 1 80 ? -1.886 -4.586 -13.227 1 90.81 80 ARG A CA 1
ATOM 637 C C . ARG A 1 80 ? -1.12 -5.898 -13.078 1 90.81 80 ARG A C 1
ATOM 639 O O . ARG A 1 80 ? -1.552 -6.934 -13.586 1 90.81 80 ARG A O 1
ATOM 646 N N . LYS A 1 81 ? -0.079 -5.859 -12.367 1 87.88 81 LYS A N 1
ATOM 647 C CA . LYS A 1 81 ? 0.713 -7.062 -12.141 1 87.88 81 LYS A CA 1
ATOM 648 C C . LYS A 1 81 ? -0.085 -8.109 -11.367 1 87.88 81 LYS A C 1
ATOM 650 O O . LYS A 1 81 ? 0.004 -9.305 -11.648 1 87.88 81 LYS A O 1
ATOM 655 N N . GLY A 1 82 ? -0.79 -7.629 -10.414 1 85.81 82 GLY A N 1
ATOM 656 C CA . GLY A 1 82 ? -1.651 -8.539 -9.68 1 85.81 82 GLY A CA 1
ATOM 657 C C . GLY A 1 82 ? -2.719 -9.18 -10.547 1 85.81 82 GLY A C 1
ATOM 658 O O . GLY A 1 82 ? -2.949 -10.391 -10.461 1 85.81 82 GLY A O 1
ATOM 659 N N . GLN A 1 83 ? -3.281 -8.391 -11.43 1 87.56 83 GLN A N 1
ATOM 660 C CA . GLN A 1 83 ? -4.309 -8.898 -12.336 1 87.56 83 GLN A CA 1
ATOM 661 C C . GLN A 1 83 ? -3.721 -9.898 -13.328 1 87.56 83 GLN A C 1
ATOM 663 O O . GLN A 1 83 ? -4.344 -10.914 -13.633 1 87.56 83 GLN A O 1
ATOM 668 N N . GLU A 1 84 ? -2.576 -9.586 -13.781 1 88.56 84 GLU A N 1
ATOM 669 C CA . GLU A 1 84 ? -1.884 -10.516 -14.672 1 88.56 84 GLU A CA 1
ATOM 670 C C . GLU A 1 84 ? -1.598 -11.844 -13.969 1 88.56 84 GLU A C 1
ATOM 672 O O . GLU A 1 84 ? -1.753 -12.906 -14.562 1 88.56 84 GLU A O 1
ATOM 677 N N . SER A 1 85 ? -1.19 -11.742 -12.742 1 86.44 85 SER A N 1
ATOM 678 C CA . SER A 1 85 ? -0.927 -12.945 -11.969 1 86.44 85 SER A CA 1
ATOM 679 C C . SER A 1 85 ? -2.193 -13.781 -11.797 1 86.44 85 SER A C 1
ATOM 681 O O . SER A 1 85 ? -2.16 -15.008 -11.93 1 86.44 85 SER A O 1
ATOM 683 N N . ILE A 1 86 ? -3.268 -13.141 -11.594 1 86.75 86 ILE A N 1
ATOM 684 C CA . ILE A 1 86 ? -4.543 -13.828 -11.43 1 86.75 86 ILE A CA 1
ATOM 685 C C . ILE A 1 86 ? -4.938 -14.508 -12.742 1 86.75 86 ILE A C 1
ATOM 687 O O . ILE A 1 86 ? -5.414 -15.648 -12.734 1 86.75 86 ILE A O 1
ATOM 691 N N . ALA A 1 87 ? -4.668 -13.875 -13.867 1 87.56 87 ALA A N 1
ATOM 692 C CA . ALA A 1 87 ? -4.953 -14.461 -15.172 1 87.56 87 ALA A CA 1
ATOM 693 C C . ALA A 1 87 ? -4.074 -15.68 -15.438 1 87.56 87 ALA A C 1
ATOM 695 O O . ALA A 1 87 ? -4.52 -16.656 -16.047 1 87.56 87 ALA A O 1
ATOM 696 N N . ASN A 1 88 ? -2.887 -15.578 -14.945 1 86.88 88 ASN A N 1
ATOM 697 C CA . ASN A 1 88 ? -1.976 -16.703 -15.094 1 86.88 88 ASN A CA 1
ATOM 698 C C . ASN A 1 88 ? -2.477 -17.938 -14.344 1 86.88 88 ASN A C 1
ATOM 700 O O . ASN A 1 88 ? -2.289 -19.062 -14.797 1 86.88 88 ASN A O 1
ATOM 704 N N . PHE A 1 89 ? -3.234 -17.75 -13.297 1 86.88 89 PHE A N 1
ATOM 705 C CA . PHE A 1 89 ? -3.762 -18.859 -12.523 1 86.88 89 PHE A CA 1
ATOM 706 C C . PHE A 1 89 ? -4.766 -19.656 -13.344 1 86.88 89 PHE A C 1
ATOM 708 O O . PHE A 1 89 ? -4.805 -20.891 -13.266 1 86.88 89 PHE A O 1
ATOM 715 N N . ASP A 1 90 ? -5.551 -18.922 -14.109 1 84.62 90 ASP A N 1
ATOM 716 C CA . ASP A 1 90 ? -6.496 -19.609 -14.984 1 84.62 90 ASP A CA 1
ATOM 717 C C . ASP A 1 90 ? -5.766 -20.469 -16.016 1 84.62 90 ASP A C 1
ATOM 719 O O . ASP A 1 90 ? -6.176 -21.594 -16.281 1 84.62 90 ASP A O 1
ATOM 723 N N . ARG A 1 91 ? -4.777 -19.953 -16.5 1 86.5 91 ARG A N 1
ATOM 724 C CA . ARG A 1 91 ? -3.975 -20.703 -17.469 1 86.5 91 ARG A CA 1
ATOM 725 C C . ARG A 1 91 ? -3.328 -21.906 -16.812 1 86.5 91 ARG A C 1
ATOM 727 O O . ARG A 1 91 ? -3.299 -23 -17.391 1 86.5 91 ARG A O 1
ATOM 734 N N . PHE A 1 92 ? -2.865 -21.734 -15.539 1 88.38 92 PHE A N 1
ATOM 735 C CA . PHE A 1 92 ? -2.244 -22.844 -14.805 1 88.38 92 PHE A CA 1
ATOM 736 C C . PHE A 1 92 ? -3.258 -23.953 -14.531 1 88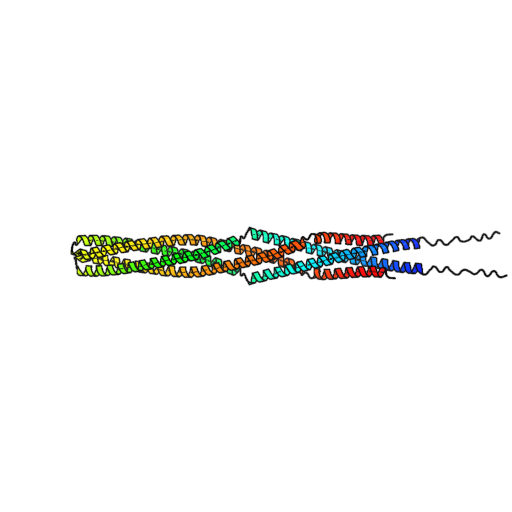.38 92 PHE A C 1
ATOM 738 O O . PHE A 1 92 ? -2.951 -25.125 -14.68 1 88.38 92 PHE A O 1
ATOM 745 N N . GLN A 1 93 ? -4.383 -23.5 -14.188 1 87.69 93 GLN A N 1
ATOM 746 C CA . GLN A 1 93 ? -5.438 -24.469 -13.922 1 87.69 93 GLN A CA 1
ATOM 747 C C . GLN A 1 93 ? -5.762 -25.281 -15.18 1 87.69 93 GLN A C 1
ATOM 749 O O . GLN A 1 93 ? -5.934 -26.5 -15.109 1 87.69 93 GLN A O 1
ATOM 754 N N . SER A 1 94 ? -5.793 -24.641 -16.328 1 90.19 94 SER A N 1
ATOM 755 C CA . SER A 1 94 ? -6.07 -25.312 -17.594 1 90.19 94 SER A CA 1
ATOM 756 C C . SER A 1 94 ? -4.969 -26.297 -17.938 1 90.19 94 SER A C 1
ATOM 758 O O . SER A 1 94 ? -5.246 -27.406 -18.406 1 90.19 94 SER A O 1
ATOM 760 N N . VAL A 1 95 ? -3.789 -25.859 -17.656 1 87.69 95 VAL A N 1
ATOM 761 C CA . VAL A 1 95 ? -2.648 -26.719 -17.938 1 87.69 95 VAL A CA 1
ATOM 762 C C . VAL A 1 95 ? -2.693 -27.953 -17.031 1 87.69 95 VAL A C 1
ATOM 764 O O . VAL A 1 95 ? -2.447 -29.078 -17.484 1 87.69 95 VAL A O 1
ATOM 767 N N . LEU A 1 96 ? -2.994 -27.781 -15.789 1 89.25 96 LEU A N 1
ATOM 768 C CA . LEU A 1 96 ? -3.105 -28.906 -14.867 1 89.25 96 LEU A CA 1
ATOM 769 C C . LEU A 1 96 ? -4.211 -29.859 -15.297 1 89.25 96 LEU A C 1
ATOM 771 O O . LEU A 1 96 ? -4.059 -31.078 -15.195 1 89.25 96 LEU A O 1
ATOM 775 N N . GLU A 1 97 ? -5.301 -29.328 -15.82 1 92 97 GLU A N 1
ATOM 776 C CA . GLU A 1 97 ? -6.383 -30.156 -16.328 1 92 97 GLU A CA 1
ATOM 777 C C . GLU A 1 97 ? -5.93 -30.969 -17.547 1 92 97 GLU A C 1
ATOM 779 O O . GLU A 1 97 ? -6.301 -32.125 -17.703 1 92 97 GLU A O 1
ATOM 784 N N . ARG A 1 98 ? -5.164 -30.328 -18.328 1 92.25 98 ARG A N 1
ATOM 785 C CA . ARG A 1 98 ? -4.625 -31.016 -19.5 1 92.25 98 ARG A CA 1
ATOM 786 C C . ARG A 1 98 ? -3.703 -32.156 -19.078 1 92.25 98 ARG A C 1
ATOM 788 O O . ARG A 1 98 ? -3.781 -33.25 -19.641 1 92.25 98 ARG A O 1
ATOM 795 N N . ILE A 1 99 ? -2.898 -31.906 -18.109 1 92.44 99 ILE A N 1
ATOM 796 C CA . ILE A 1 99 ? -1.995 -32.938 -17.609 1 92.44 99 ILE A CA 1
ATOM 797 C C . ILE A 1 99 ? -2.805 -34.094 -17.047 1 92.44 99 ILE A C 1
ATOM 799 O O . ILE A 1 99 ? -2.494 -35.281 -17.297 1 92.44 99 ILE A O 1
ATOM 803 N N . SER A 1 100 ? -3.795 -33.781 -16.312 1 92.88 100 SER A N 1
ATOM 804 C CA . SER A 1 100 ? -4.664 -34.781 -15.742 1 92.88 100 SER A CA 1
ATOM 805 C C . SER A 1 100 ? -5.309 -35.656 -16.844 1 92.88 100 SER A C 1
ATOM 807 O O . SER A 1 100 ? -5.348 -36.875 -16.734 1 92.88 100 SER A O 1
ATOM 809 N N . SER A 1 101 ? -5.758 -35.031 -17.906 1 94.94 101 SER A N 1
ATOM 810 C CA . SER A 1 101 ? -6.379 -35.719 -19.016 1 94.94 101 SER A CA 1
ATOM 811 C C . SER A 1 101 ? -5.387 -36.656 -19.703 1 94.94 101 SER A C 1
ATOM 813 O O . SER A 1 101 ? -5.719 -37.812 -20.016 1 94.94 101 SER A O 1
ATOM 815 N N . ILE A 1 102 ? -4.254 -36.156 -19.859 1 93.44 102 ILE A N 1
ATOM 816 C CA . ILE A 1 102 ? -3.219 -36.969 -20.484 1 93.44 102 ILE A CA 1
ATOM 817 C C . ILE A 1 102 ? -2.881 -38.156 -19.578 1 93.44 102 ILE A C 1
ATOM 819 O O . ILE A 1 102 ? -2.676 -39.281 -20.062 1 93.44 102 ILE A O 1
ATOM 823 N N . GLY A 1 103 ? -2.773 -37.906 -18.297 1 92.81 103 GLY A N 1
ATOM 824 C CA . GLY A 1 103 ? -2.545 -39 -17.344 1 92.81 103 GLY A CA 1
ATOM 825 C C . GLY A 1 103 ? -3.596 -40.094 -17.422 1 92.81 103 GLY A C 1
ATOM 826 O O . GLY A 1 103 ? -3.268 -41.281 -17.406 1 92.81 103 GLY A O 1
ATOM 827 N N . LEU A 1 104 ? -4.82 -39.719 -17.625 1 93.69 104 LEU A N 1
ATOM 828 C CA . LEU A 1 104 ? -5.91 -40.656 -17.75 1 93.69 104 LEU A CA 1
ATOM 829 C C . LEU A 1 104 ? -5.781 -41.469 -19.031 1 93.69 104 LEU A C 1
ATOM 831 O O . LEU A 1 104 ? -6.035 -42.688 -19.047 1 93.69 104 LEU A O 1
ATOM 835 N N . GLU A 1 105 ? -5.398 -40.812 -20.031 1 94.5 105 GLU A N 1
ATOM 836 C CA . GLU A 1 105 ? -5.176 -41.5 -21.297 1 94.5 105 GLU A CA 1
ATOM 837 C C . GLU A 1 105 ? -4.078 -42.531 -21.172 1 94.5 105 GLU A C 1
ATOM 839 O O . GLU A 1 105 ? -4.242 -43.688 -21.609 1 94.5 105 GLU A O 1
ATOM 844 N N . ILE A 1 106 ? -3.049 -42.188 -20.5 1 94.56 106 ILE A N 1
ATOM 845 C CA . ILE A 1 106 ? -1.929 -43.094 -20.328 1 94.56 106 ILE A CA 1
ATOM 846 C C . ILE A 1 106 ? -2.354 -44.281 -19.453 1 94.56 106 ILE A C 1
ATOM 848 O O . ILE A 1 106 ? -1.941 -45.438 -19.688 1 94.56 106 ILE A O 1
ATOM 852 N N . GLN A 1 107 ? -3.117 -43.969 -18.516 1 94 107 GLN A N 1
ATOM 853 C CA . GLN A 1 107 ? -3.641 -45.031 -17.672 1 94 107 GLN A CA 1
ATOM 854 C C . GLN A 1 107 ? -4.477 -46.031 -18.469 1 94 107 GLN A C 1
ATOM 856 O O . GLN A 1 107 ? -4.375 -47.25 -18.266 1 94 107 GLN A O 1
ATOM 861 N N . GLU A 1 108 ? -5.258 -45.562 -19.344 1 94.31 108 GLU A N 1
ATOM 862 C CA . GLU A 1 108 ? -6.062 -46.406 -20.219 1 94.31 108 GLU A CA 1
ATOM 863 C C . GLU A 1 108 ? -5.184 -47.25 -21.125 1 94.31 108 GLU A C 1
ATOM 865 O O . GLU A 1 108 ? -5.434 -48.438 -21.297 1 94.31 108 GLU A O 1
ATOM 870 N N . ILE A 1 109 ? -4.23 -46.625 -21.625 1 92.88 109 ILE A N 1
ATOM 871 C CA . ILE A 1 109 ? -3.303 -47.344 -22.5 1 92.88 109 ILE A CA 1
ATOM 872 C C . ILE A 1 109 ? -2.607 -48.438 -21.719 1 92.88 109 ILE A C 1
ATOM 874 O O . ILE A 1 109 ? -2.479 -49.562 -22.203 1 92.88 109 ILE A O 1
ATOM 878 N N . SER A 1 110 ? -2.158 -48.125 -20.547 1 92.69 110 SER A N 1
ATOM 879 C CA . SER A 1 110 ? -1.476 -49.094 -19.703 1 92.69 110 SER A CA 1
ATOM 880 C C . SER A 1 110 ? -2.379 -50.281 -19.391 1 92.69 110 SER A C 1
ATOM 882 O O . SER A 1 110 ? -1.926 -51.438 -19.391 1 92.69 110 SER A O 1
ATOM 884 N N . SER A 1 111 ? -3.611 -50.094 -19.203 1 93.19 111 SER A N 1
ATOM 885 C CA . SER A 1 111 ? -4.578 -51.156 -18.938 1 93.19 111 SER A CA 1
ATOM 886 C C . SER A 1 111 ? -4.773 -52.031 -20.156 1 93.19 111 SER A C 1
ATOM 888 O O . SER A 1 111 ? -4.879 -53.25 -20.031 1 93.19 111 SER A O 1
ATOM 890 N N . GLN A 1 112 ? -4.777 -51.375 -21.25 1 92.81 112 GLN A N 1
ATOM 891 C CA . GLN A 1 112 ? -4.922 -52.125 -22.5 1 92.81 112 GLN A CA 1
ATOM 892 C C . GLN A 1 112 ? -3.691 -53 -22.766 1 92.81 112 GLN A C 1
ATOM 894 O O . GLN A 1 112 ? -3.811 -54.156 -23.172 1 92.81 112 GLN A O 1
ATOM 899 N N . VAL A 1 113 ? -2.57 -52.406 -22.453 1 91.5 113 VAL A N 1
ATOM 900 C CA . VAL A 1 113 ? -1.323 -53.156 -22.625 1 91.5 113 VAL A CA 1
ATOM 901 C C . VAL A 1 113 ? -1.279 -54.344 -21.672 1 91.5 113 VAL A C 1
ATOM 903 O O . VAL A 1 113 ? -0.863 -55.438 -22.047 1 91.5 113 VAL A O 1
ATOM 906 N N . ASN A 1 114 ? -1.707 -54.094 -20.531 1 91.44 114 ASN A N 1
ATOM 907 C CA . ASN A 1 114 ? -1.779 -55.156 -19.547 1 91.44 114 ASN A CA 1
ATOM 908 C C . ASN A 1 114 ? -2.691 -56.312 -20.016 1 91.44 114 ASN A C 1
ATOM 910 O O . ASN A 1 114 ? -2.33 -57.469 -19.922 1 91.44 114 ASN A O 1
ATOM 914 N N . LEU A 1 115 ? -3.799 -56 -20.578 1 91.38 115 LEU A N 1
ATOM 915 C CA . LEU A 1 115 ? -4.746 -56.969 -21.094 1 91.38 115 LEU A CA 1
ATOM 916 C C . LEU A 1 115 ? -4.145 -57.75 -22.266 1 91.38 115 LEU A C 1
ATOM 918 O O . LEU A 1 115 ? -4.297 -58.969 -22.344 1 91.38 115 LEU A O 1
ATOM 922 N N . LEU A 1 116 ? -3.457 -57.062 -23.078 1 88.94 116 LEU A N 1
ATOM 923 C CA . LEU A 1 116 ? -2.799 -57.719 -24.219 1 88.94 116 LEU A CA 1
ATOM 924 C C . LEU A 1 116 ? -1.702 -58.656 -23.734 1 88.94 116 LEU A C 1
ATOM 926 O O . LEU A 1 116 ? -1.514 -59.719 -24.312 1 88.94 116 LEU A O 1
ATOM 930 N N . SER A 1 117 ? -1.065 -58.25 -22.703 1 87.62 117 SER A N 1
ATOM 931 C CA . SER A 1 117 ? -0.005 -59.062 -22.141 1 87.62 117 SER A CA 1
ATOM 932 C C . SER A 1 117 ? -0.569 -60.344 -21.547 1 87.62 117 SER A C 1
ATOM 934 O O . SER A 1 117 ? 0.021 -61.438 -21.688 1 87.62 117 SER A O 1
ATOM 936 N N . ILE A 1 118 ? -1.645 -60.281 -20.953 1 87.94 118 ILE A N 1
ATOM 937 C CA . ILE A 1 118 ? -2.303 -61.438 -20.375 1 87.94 118 ILE A CA 1
ATOM 938 C C . ILE A 1 118 ? -2.73 -62.406 -21.484 1 87.94 118 ILE A C 1
ATOM 940 O O . ILE A 1 118 ? -2.498 -63.594 -21.406 1 87.94 118 ILE A O 1
ATOM 944 N N . ASN A 1 119 ? -3.277 -61.844 -22.516 1 84.06 119 ASN A N 1
ATOM 945 C CA . ASN A 1 119 ? -3.693 -62.656 -23.641 1 84.06 119 ASN A CA 1
ATOM 946 C C . ASN A 1 119 ? -2.502 -63.344 -24.312 1 84.06 119 ASN A C 1
ATOM 948 O O . ASN A 1 119 ? -2.59 -64.5 -24.719 1 84.06 119 ASN A O 1
ATOM 952 N N . ALA A 1 120 ? -1.456 -62.625 -24.391 1 82.06 120 ALA A N 1
ATOM 953 C CA . ALA A 1 120 ? -0.24 -63.156 -24.984 1 82.06 120 ALA A CA 1
ATOM 954 C C . ALA A 1 120 ? 0.329 -64.312 -24.125 1 82.06 120 ALA A C 1
ATOM 956 O O . ALA A 1 120 ? 0.825 -65.312 -24.641 1 82.06 120 ALA A O 1
ATOM 957 N N . ALA A 1 121 ? 0.22 -64.125 -22.844 1 83.62 121 ALA A N 1
ATOM 958 C CA . ALA A 1 121 ? 0.687 -65.188 -21.922 1 83.62 121 ALA A CA 1
ATOM 959 C C . ALA A 1 121 ? -0.155 -66.438 -22.047 1 83.62 121 ALA A C 1
ATOM 961 O O . ALA A 1 121 ? 0.374 -67.562 -22 1 83.62 121 ALA A O 1
ATOM 962 N N . ILE A 1 122 ? -1.355 -66.25 -22.25 1 83.25 122 ILE A N 1
ATOM 963 C CA . ILE A 1 122 ? -2.271 -67.375 -22.406 1 83.25 122 ILE A CA 1
ATOM 964 C C . ILE A 1 122 ? -1.951 -68.125 -23.688 1 83.25 122 ILE A C 1
ATOM 966 O O . ILE A 1 122 ? -1.874 -69.375 -23.703 1 83.25 122 ILE A O 1
ATOM 970 N N . GLU A 1 123 ? -1.735 -67.375 -24.766 1 77.5 123 GLU A N 1
ATOM 971 C CA . GLU A 1 123 ? -1.408 -68 -26.047 1 77.5 123 GLU A CA 1
ATOM 972 C C . GLU A 1 123 ? -0.058 -68.688 -25.984 1 77.5 123 GLU A C 1
ATOM 974 O O . GLU A 1 123 ? 0.111 -69.812 -26.562 1 77.5 123 GLU A O 1
ATOM 979 N N . ALA A 1 124 ? 0.84 -68.062 -25.234 1 80.81 124 ALA A N 1
ATOM 980 C CA . ALA A 1 124 ? 2.156 -68.688 -25.062 1 80.81 124 ALA A CA 1
ATOM 981 C C . ALA A 1 124 ? 2.053 -70 -24.328 1 80.81 124 ALA A C 1
ATOM 983 O O . ALA A 1 124 ? 2.754 -71 -24.656 1 80.81 124 ALA A O 1
ATOM 984 N N . ALA A 1 125 ? 1.198 -70.125 -23.391 1 82.62 125 ALA A N 1
ATOM 985 C CA . ALA A 1 125 ? 0.992 -71.312 -22.641 1 82.62 125 ALA A CA 1
ATOM 986 C C . ALA A 1 125 ? 0.393 -72.438 -23.516 1 82.62 125 ALA A C 1
ATOM 988 O O . ALA A 1 125 ? 0.76 -73.562 -23.406 1 82.62 125 ALA A O 1
ATOM 989 N N . HIS A 1 126 ? -0.48 -72 -24.422 1 80.31 126 HIS A N 1
ATOM 990 C CA . HIS A 1 126 ? -1.136 -72.938 -25.328 1 80.31 126 HIS A CA 1
ATOM 991 C C . HIS A 1 126 ? -0.142 -73.5 -26.312 1 80.31 126 HIS A C 1
ATOM 993 O O . HIS A 1 126 ? -0.295 -74.625 -26.75 1 80.31 126 HIS A O 1
ATOM 999 N N . ALA A 1 127 ? 0.911 -72.75 -26.625 1 76.5 127 ALA A N 1
ATOM 1000 C CA . ALA A 1 127 ? 1.879 -73.188 -27.625 1 76.5 127 ALA A CA 1
ATOM 1001 C C . ALA A 1 127 ? 2.992 -74 -27 1 76.5 127 ALA A C 1
ATOM 1003 O O . ALA A 1 127 ? 3.893 -74.5 -27.688 1 76.5 127 ALA A O 1
ATOM 1004 N N . LYS A 1 128 ? 2.936 -74.25 -25.719 1 79.69 128 LYS A N 1
ATOM 1005 C CA . LYS A 1 128 ? 3.838 -75.125 -24.953 1 79.69 128 LYS A CA 1
ATOM 1006 C C . LYS A 1 128 ? 5.297 -74.75 -25.203 1 79.69 128 LYS A C 1
ATOM 1008 O O . LYS A 1 128 ? 5.695 -73.625 -24.984 1 79.69 128 LYS A O 1
ATOM 1013 N N . GLU A 1 129 ? 6.09 -75.562 -25.891 1 76.44 129 GLU A N 1
ATOM 1014 C CA . GLU A 1 129 ? 7.523 -75.312 -26.047 1 76.44 129 GLU A CA 1
ATOM 1015 C C . GLU A 1 129 ? 7.797 -74.188 -27.047 1 76.44 129 GLU A C 1
ATOM 1017 O O . GLU A 1 129 ? 8.719 -73.438 -26.844 1 76.44 129 GLU A O 1
ATOM 1022 N N . ALA A 1 130 ? 6.93 -74.062 -27.969 1 70.88 130 ALA A N 1
ATOM 1023 C CA . ALA A 1 130 ? 7.125 -73 -29 1 70.88 130 ALA A CA 1
ATOM 1024 C C . ALA A 1 130 ? 6.793 -71.625 -28.469 1 70.88 130 ALA A C 1
ATOM 1026 O O . ALA A 1 130 ? 7.203 -70.625 -29.062 1 70.88 130 ALA A O 1
ATOM 1027 N N . GLY A 1 131 ? 6.141 -71.688 -27.188 1 77.31 131 GLY A N 1
ATOM 1028 C CA . GLY A 1 131 ? 5.652 -70.375 -26.672 1 77.31 131 GLY A CA 1
ATOM 1029 C C . GLY A 1 131 ? 6.504 -69.812 -25.547 1 77.31 131 GLY A C 1
ATOM 1030 O O . GLY A 1 131 ? 6.18 -68.812 -24.969 1 77.31 131 GLY A O 1
ATOM 1031 N N . ARG A 1 132 ? 7.539 -70.5 -25.266 1 79.56 132 ARG A N 1
ATOM 1032 C CA . ARG A 1 132 ? 8.328 -70.125 -24.094 1 79.56 132 ARG A CA 1
ATOM 1033 C C . ARG A 1 132 ? 8.898 -68.688 -24.234 1 79.56 132 ARG A C 1
ATOM 1035 O O . ARG A 1 132 ? 8.883 -67.938 -23.281 1 79.56 132 ARG A O 1
ATOM 1042 N N . GLY A 1 133 ? 9.422 -68.312 -25.422 1 77.44 133 GLY A N 1
ATOM 1043 C CA . GLY A 1 133 ? 9.953 -67 -25.656 1 77.44 133 GLY A CA 1
ATOM 1044 C C . GLY A 1 133 ? 8.906 -65.938 -25.531 1 77.44 133 GLY A C 1
ATOM 1045 O O . GLY A 1 133 ? 9.164 -64.875 -24.953 1 77.44 133 GLY A O 1
ATOM 1046 N N . PHE A 1 134 ? 7.676 -66.25 -25.859 1 80 134 PHE A N 1
ATOM 1047 C CA . PHE A 1 134 ? 6.586 -65.312 -25.844 1 80 134 PHE A CA 1
ATOM 1048 C C . PHE A 1 134 ? 6.078 -65.062 -24.422 1 80 134 PHE A C 1
ATOM 1050 O O . PHE A 1 134 ? 5.68 -63.969 -24.047 1 80 134 PHE A O 1
ATOM 1057 N N . ALA A 1 135 ? 6.082 -66.188 -23.719 1 84.69 135 ALA A N 1
ATOM 1058 C CA . ALA A 1 135 ? 5.648 -66.062 -22.328 1 84.69 135 ALA A CA 1
ATOM 1059 C C . ALA A 1 135 ? 6.516 -65.062 -21.547 1 84.69 135 ALA A C 1
ATOM 1061 O O . ALA A 1 135 ? 6.004 -64.312 -20.75 1 84.69 135 ALA A O 1
ATOM 1062 N N . VAL A 1 136 ? 7.832 -65 -21.875 1 85.69 136 VAL A N 1
ATOM 1063 C CA . VAL A 1 136 ? 8.766 -64.125 -21.203 1 85.69 136 VAL A CA 1
ATOM 1064 C C . VAL A 1 136 ? 8.469 -62.688 -21.625 1 85.69 136 VAL A C 1
ATOM 1066 O O . VAL A 1 136 ? 8.438 -61.781 -20.781 1 85.69 136 VAL A O 1
ATOM 1069 N N . VAL A 1 137 ? 8.195 -62.5 -22.828 1 83.62 137 VAL A N 1
ATOM 1070 C CA . VAL A 1 137 ? 7.883 -61.188 -23.344 1 83.62 137 VAL A CA 1
ATOM 1071 C C . VAL A 1 137 ? 6.578 -60.688 -22.734 1 83.62 137 VAL A C 1
ATOM 1073 O O . VAL A 1 137 ? 6.496 -59.531 -22.297 1 83.62 137 VAL A O 1
ATOM 1076 N N . ALA A 1 138 ? 5.625 -61.562 -22.703 1 86.81 138 ALA A N 1
ATOM 1077 C CA . ALA A 1 138 ? 4.324 -61.188 -22.156 1 86.81 138 ALA A CA 1
ATOM 1078 C C . ALA A 1 138 ? 4.445 -60.781 -20.688 1 86.81 138 ALA A C 1
ATOM 1080 O O . ALA A 1 138 ? 3.828 -59.812 -20.25 1 86.81 138 ALA A O 1
ATOM 1081 N N . GLU A 1 139 ? 5.258 -61.438 -19.984 1 89.19 139 GLU A N 1
ATOM 1082 C CA . GLU A 1 139 ? 5.449 -61.125 -18.578 1 89.19 139 GLU A CA 1
ATOM 1083 C C . GLU A 1 139 ? 6.156 -59.812 -18.391 1 89.19 139 GLU A C 1
ATOM 1085 O O . GLU A 1 139 ? 5.812 -59.031 -17.5 1 89.19 139 GLU A O 1
ATOM 1090 N N . GLU A 1 140 ? 7.082 -59.562 -19.234 1 91.06 140 GLU A N 1
ATOM 1091 C CA . GLU A 1 140 ? 7.812 -58.281 -19.156 1 91.06 140 GLU A CA 1
ATOM 1092 C C . GLU A 1 140 ? 6.914 -57.094 -19.484 1 91.06 140 GLU A C 1
ATOM 1094 O O . GLU A 1 140 ? 6.973 -56.062 -18.828 1 91.06 140 GLU A O 1
ATOM 1099 N N . ILE A 1 141 ? 6.094 -57.281 -20.391 1 89.62 141 ILE A N 1
ATOM 1100 C CA . ILE A 1 141 ? 5.168 -56.219 -20.797 1 89.62 141 ILE A CA 1
ATOM 1101 C C . ILE A 1 141 ? 4.176 -55.969 -19.672 1 89.62 141 ILE A C 1
ATOM 1103 O O . ILE A 1 141 ? 3.832 -54.812 -19.391 1 89.62 141 ILE A O 1
ATOM 1107 N N . LYS A 1 142 ? 3.777 -56.969 -19.078 1 91.31 142 LYS A N 1
ATOM 1108 C CA . LYS A 1 142 ? 2.869 -56.844 -17.953 1 91.31 142 LYS A CA 1
ATOM 1109 C C . LYS A 1 142 ? 3.512 -56 -16.828 1 91.31 142 LYS A C 1
ATOM 1111 O O . LYS A 1 142 ? 2.893 -55.094 -16.297 1 91.31 142 LYS A O 1
ATOM 1116 N N . LYS A 1 143 ? 4.734 -56.312 -16.547 1 93.5 143 LYS A N 1
ATOM 1117 C CA . LYS A 1 143 ? 5.461 -55.594 -15.516 1 93.5 143 LYS A CA 1
ATOM 1118 C C . LYS A 1 143 ? 5.598 -54.094 -15.867 1 93.5 143 LYS A C 1
ATOM 1120 O O . LYS A 1 143 ? 5.41 -53.25 -15.016 1 93.5 143 LYS A O 1
ATOM 1125 N N . LEU A 1 144 ? 5.875 -53.844 -17.078 1 92.06 144 LEU A N 1
ATOM 1126 C CA . LEU A 1 144 ? 6.051 -52.469 -17.531 1 92.06 144 LEU A CA 1
ATOM 1127 C C . LEU A 1 144 ? 4.73 -51.719 -17.5 1 92.06 144 LEU A C 1
ATOM 1129 O O . LEU A 1 144 ? 4.695 -50.531 -17.156 1 92.06 144 LEU A O 1
ATOM 1133 N N . SER A 1 145 ? 3.666 -52.406 -17.859 1 91.94 145 SER A N 1
ATOM 1134 C CA . SER A 1 145 ? 2.35 -51.781 -17.812 1 91.94 145 SER A CA 1
ATOM 1135 C C . SER A 1 145 ? 1.959 -51.438 -16.375 1 91.94 145 SER A C 1
ATOM 1137 O O . SER A 1 145 ? 1.374 -50.375 -16.125 1 91.94 145 SER A O 1
ATOM 1139 N N . ASP A 1 146 ? 2.328 -52.25 -15.461 1 92.94 146 ASP A N 1
ATOM 1140 C CA . ASP A 1 146 ? 2.051 -52 -14.047 1 92.94 146 ASP A CA 1
ATOM 1141 C C . ASP A 1 146 ? 2.859 -50.812 -13.539 1 92.94 146 ASP A C 1
ATOM 1143 O O . ASP A 1 146 ? 2.344 -49.969 -12.781 1 92.94 146 ASP A O 1
ATOM 1147 N N . ARG A 1 147 ? 4.055 -50.719 -13.961 1 93.25 147 ARG A N 1
ATOM 1148 C CA . ARG A 1 147 ? 4.898 -49.594 -13.578 1 93.25 147 ARG A CA 1
ATOM 1149 C C . ARG A 1 147 ? 4.352 -48.281 -14.141 1 93.25 147 ARG A C 1
ATOM 1151 O O . ARG A 1 147 ? 4.363 -47.25 -13.461 1 93.25 147 ARG A O 1
ATOM 1158 N N . THR A 1 148 ? 3.887 -48.344 -15.328 1 93.81 148 THR A N 1
ATOM 1159 C CA . THR A 1 148 ? 3.311 -47.156 -15.953 1 93.81 148 THR A CA 1
ATOM 1160 C C . THR A 1 148 ? 2.072 -46.688 -15.195 1 93.81 148 THR A C 1
ATOM 1162 O O . THR A 1 148 ? 1.908 -45.5 -14.938 1 93.81 148 THR A O 1
ATOM 1165 N N . ARG A 1 149 ? 1.26 -47.656 -14.836 1 92.56 149 ARG A N 1
ATOM 1166 C CA . ARG A 1 149 ? 0.043 -47.344 -14.094 1 92.56 149 ARG A CA 1
ATOM 1167 C C . ARG A 1 149 ? 0.37 -46.625 -12.781 1 92.56 149 ARG A C 1
ATOM 1169 O O . ARG A 1 149 ? -0.249 -45.625 -12.43 1 92.56 149 ARG A O 1
ATOM 1176 N N . LYS A 1 150 ? 1.36 -47.125 -12.094 1 94.56 150 LYS A N 1
ATOM 1177 C CA . LYS A 1 150 ? 1.768 -46.531 -10.828 1 94.56 150 LYS A CA 1
ATOM 1178 C C . LYS A 1 150 ? 2.311 -45.094 -11.031 1 94.56 150 LYS A C 1
ATOM 1180 O O . LYS A 1 150 ? 2.004 -44.188 -10.25 1 94.56 150 LYS A O 1
ATOM 1185 N N . SER A 1 151 ? 3.094 -45 -12.023 1 93.69 151 SER A N 1
ATOM 1186 C CA . SER A 1 151 ? 3.66 -43.688 -12.328 1 93.69 151 SER A CA 1
ATOM 1187 C C . SER A 1 151 ? 2.566 -42.688 -12.656 1 93.69 151 SER A C 1
ATOM 1189 O O . SER A 1 151 ? 2.627 -41.531 -12.211 1 93.69 151 SER A O 1
ATOM 1191 N N . VAL A 1 152 ? 1.556 -43.031 -13.391 1 93.69 152 VAL A N 1
ATOM 1192 C CA . VAL A 1 152 ? 0.468 -42.156 -13.781 1 93.69 152 VAL A CA 1
ATOM 1193 C C . VAL A 1 152 ? -0.359 -41.781 -12.555 1 93.69 152 VAL A C 1
ATOM 1195 O O . VAL A 1 152 ? -0.822 -40.625 -12.43 1 93.69 152 VAL A O 1
ATOM 1198 N N . GLU A 1 153 ? -0.559 -42.688 -11.688 1 93.62 153 GLU A N 1
ATOM 1199 C CA . GLU A 1 153 ? -1.263 -42.406 -10.438 1 93.62 153 GLU A CA 1
ATOM 1200 C C . GLU A 1 153 ? -0.525 -41.344 -9.617 1 93.62 153 GLU A C 1
ATOM 1202 O O . GLU A 1 153 ? -1.15 -40.469 -9.031 1 93.62 153 GLU A O 1
ATOM 1207 N N . GLU A 1 154 ? 0.744 -41.469 -9.609 1 93 154 GLU A N 1
ATOM 1208 C CA . GLU A 1 154 ? 1.553 -40.469 -8.914 1 93 154 GLU A CA 1
ATOM 1209 C C . GLU A 1 154 ? 1.406 -39.094 -9.555 1 93 154 GLU A C 1
ATOM 1211 O O . GLU A 1 154 ? 1.322 -38.094 -8.852 1 93 154 GLU A O 1
ATOM 1216 N N . ILE A 1 155 ? 1.372 -39.062 -10.836 1 92.19 155 ILE A N 1
ATOM 1217 C CA . ILE A 1 155 ? 1.172 -37.812 -11.539 1 92.19 155 ILE A CA 1
ATOM 1218 C C . ILE A 1 155 ? -0.173 -37.188 -11.141 1 92.19 155 ILE A C 1
ATOM 1220 O O . ILE A 1 155 ? -0.261 -36 -10.836 1 92.19 155 ILE A O 1
ATOM 1224 N N . SER A 1 156 ? -1.188 -38.031 -11.125 1 92.44 156 SER A N 1
ATOM 1225 C CA . SER A 1 156 ? -2.533 -37.562 -10.805 1 92.44 156 SER A CA 1
ATOM 1226 C C . SER A 1 156 ? -2.592 -36.969 -9.406 1 92.44 156 SER A C 1
ATOM 1228 O O . SER A 1 156 ? -3.182 -35.906 -9.203 1 92.44 156 SER A O 1
ATOM 1230 N N . LYS A 1 157 ? -1.957 -37.594 -8.453 1 92.56 157 LYS A N 1
ATOM 1231 C CA . LYS A 1 157 ? -1.929 -37.125 -7.078 1 92.56 157 LYS A CA 1
ATOM 1232 C C . LYS A 1 157 ? -1.184 -35.781 -6.977 1 92.56 157 LYS A C 1
ATOM 1234 O O . LYS A 1 157 ? -1.643 -34.875 -6.305 1 92.56 157 LYS A O 1
ATOM 1239 N N . THR A 1 158 ? -0.09 -35.719 -7.621 1 89.94 158 THR A N 1
ATOM 1240 C CA . THR A 1 158 ? 0.735 -34.531 -7.598 1 89.94 158 THR A CA 1
ATOM 1241 C C . THR A 1 158 ? -0.007 -33.344 -8.219 1 89.94 158 THR A C 1
ATOM 1243 O O . THR A 1 158 ? -0.023 -32.25 -7.664 1 89.94 158 THR A O 1
ATOM 1246 N N . VAL A 1 159 ? -0.659 -33.562 -9.336 1 91.19 159 VAL A N 1
ATOM 1247 C CA . VAL A 1 159 ? -1.397 -32.531 -10.047 1 91.19 159 VAL A CA 1
ATOM 1248 C C . VAL A 1 159 ? -2.547 -32.031 -9.18 1 91.19 159 VAL A C 1
ATOM 1250 O O . VAL A 1 159 ? -2.791 -30.828 -9.102 1 91.19 159 VAL A O 1
ATOM 1253 N N . SER A 1 160 ? -3.26 -32.906 -8.5 1 89.94 160 SER A N 1
ATOM 1254 C CA . SER A 1 160 ? -4.367 -32.5 -7.633 1 89.94 160 SER A CA 1
ATOM 1255 C C . SER A 1 160 ? -3.891 -31.641 -6.473 1 89.94 160 SER A C 1
ATOM 1257 O O . SER A 1 160 ? -4.543 -30.656 -6.121 1 89.94 160 SER A O 1
ATOM 1259 N N . SER A 1 161 ? -2.762 -31.984 -5.941 1 87.44 161 SER A N 1
ATOM 1260 C CA . SER A 1 161 ? -2.191 -31.203 -4.84 1 87.44 161 SER A CA 1
ATOM 1261 C C . SER A 1 161 ? -1.841 -29.797 -5.277 1 87.44 161 SER A C 1
ATOM 1263 O O . SER A 1 161 ? -2.156 -28.828 -4.578 1 87.44 161 SER A O 1
ATOM 1265 N N . ILE A 1 162 ? -1.341 -29.641 -6.418 1 86.19 162 ILE A N 1
ATOM 1266 C CA . ILE A 1 162 ? -0.927 -28.344 -6.934 1 86.19 162 ILE A CA 1
ATOM 1267 C C . ILE A 1 162 ? -2.158 -27.484 -7.23 1 86.19 162 ILE A C 1
ATOM 1269 O O . ILE A 1 162 ? -2.156 -26.281 -6.98 1 86.19 162 ILE A O 1
ATOM 1273 N N . ALA A 1 163 ? -3.141 -28.172 -7.809 1 87.75 163 ALA A N 1
ATOM 1274 C CA . ALA A 1 163 ? -4.359 -27.438 -8.148 1 87.75 163 ALA A CA 1
ATOM 1275 C C . ALA A 1 163 ? -4.977 -26.797 -6.914 1 87.75 163 ALA A C 1
ATOM 1277 O O . ALA A 1 163 ? -5.418 -25.641 -6.965 1 87.75 163 ALA A O 1
ATOM 1278 N N . SER A 1 164 ? -4.98 -27.453 -5.812 1 87.38 164 SER A N 1
ATOM 1279 C CA . SER A 1 164 ? -5.531 -26.922 -4.566 1 87.38 164 SER A CA 1
ATOM 1280 C C . SER A 1 164 ? -4.699 -25.766 -4.039 1 87.38 164 SER A C 1
ATOM 1282 O O . SER A 1 164 ? -5.25 -24.75 -3.611 1 87.38 164 SER A O 1
ATOM 1284 N N . GLU A 1 165 ? -3.451 -25.859 -4.129 1 84.06 165 GLU A N 1
ATOM 1285 C CA . GLU A 1 165 ? -2.553 -24.828 -3.645 1 84.06 165 GLU A CA 1
ATOM 1286 C C . GLU A 1 165 ? -2.652 -23.562 -4.504 1 84.06 165 GLU A C 1
ATOM 1288 O O . GLU A 1 165 ? -2.566 -22.453 -3.992 1 84.06 165 GLU A O 1
ATOM 1293 N N . LEU A 1 166 ? -2.859 -23.812 -5.75 1 86.69 166 LEU A N 1
ATOM 1294 C CA . LEU A 1 166 ? -3.021 -22.688 -6.668 1 86.69 166 LEU A CA 1
ATOM 1295 C C . LEU A 1 166 ? -4.258 -21.875 -6.312 1 86.69 166 LEU A C 1
ATOM 1297 O O . LEU A 1 166 ? -4.227 -20.641 -6.367 1 86.69 166 LEU A O 1
ATOM 1301 N N . GLY A 1 167 ? -5.312 -22.578 -5.949 1 87.25 167 GLY A N 1
ATOM 1302 C CA . GLY A 1 167 ? -6.523 -21.891 -5.539 1 87.25 167 GLY A CA 1
ATOM 1303 C C . GLY A 1 167 ? -6.32 -21 -4.328 1 87.25 167 GLY A C 1
ATOM 1304 O O . GLY A 1 167 ? -6.773 -19.859 -4.309 1 87.25 167 GLY A O 1
ATOM 1305 N N . ALA A 1 168 ? -5.617 -21.484 -3.414 1 86.75 168 ALA A N 1
ATOM 1306 C CA . ALA A 1 168 ? -5.328 -20.719 -2.205 1 86.75 168 ALA A CA 1
ATOM 1307 C C . ALA A 1 168 ? -4.449 -19.516 -2.518 1 86.75 168 ALA A C 1
ATOM 1309 O O . ALA A 1 168 ? -4.66 -18.422 -1.976 1 86.75 168 ALA A O 1
ATOM 1310 N N . MET A 1 169 ? -3.516 -19.688 -3.344 1 87.31 169 MET A N 1
ATOM 1311 C CA . MET A 1 169 ? -2.621 -18.594 -3.734 1 87.31 169 MET A CA 1
ATOM 1312 C C . MET A 1 169 ? -3.385 -17.5 -4.469 1 87.31 169 MET A C 1
ATOM 1314 O O . MET A 1 169 ? -3.141 -16.312 -4.25 1 87.31 169 MET A O 1
ATOM 1318 N N . ARG A 1 170 ? -4.258 -17.984 -5.316 1 90.38 170 ARG A N 1
ATOM 1319 C CA . ARG A 1 170 ? -5.078 -17.031 -6.051 1 90.38 170 ARG A CA 1
ATOM 1320 C C . ARG A 1 170 ? -5.867 -16.141 -5.094 1 90.38 170 ARG A C 1
ATOM 1322 O O . ARG A 1 170 ? -5.895 -14.914 -5.254 1 90.38 170 ARG A O 1
ATOM 1329 N N . GLU A 1 171 ? -6.445 -16.688 -4.086 1 90.88 171 GLU A N 1
ATOM 1330 C CA . GLU A 1 171 ? -7.227 -15.945 -3.107 1 90.88 171 GLU A CA 1
ATOM 1331 C C . GLU A 1 171 ? -6.352 -14.945 -2.348 1 90.88 171 GLU A C 1
ATOM 1333 O O . GLU A 1 171 ? -6.773 -13.82 -2.086 1 90.88 171 GLU A O 1
ATOM 1338 N N . ASN A 1 172 ? -5.203 -15.398 -2.055 1 88.38 172 ASN A N 1
ATOM 1339 C CA . ASN A 1 172 ? -4.266 -14.531 -1.352 1 88.38 172 ASN A CA 1
ATOM 1340 C C . ASN A 1 172 ? -3.896 -13.312 -2.193 1 88.38 172 ASN A C 1
ATOM 1342 O O . ASN A 1 172 ? -3.891 -12.188 -1.692 1 88.38 172 ASN A O 1
ATOM 1346 N N . ILE A 1 173 ? -3.676 -13.5 -3.398 1 89 173 ILE A N 1
ATOM 1347 C CA . ILE A 1 173 ? -3.268 -12.422 -4.293 1 89 173 ILE A CA 1
ATOM 1348 C C . ILE A 1 173 ? -4.43 -11.461 -4.5 1 89 173 ILE A C 1
ATOM 1350 O O . ILE A 1 173 ? -4.238 -10.242 -4.516 1 89 173 ILE A O 1
ATOM 1354 N N . GLU A 1 174 ? -5.598 -12.016 -4.637 1 90.88 174 GLU A N 1
ATOM 1355 C CA . GLU A 1 174 ? -6.781 -11.172 -4.789 1 90.88 174 GLU A CA 1
ATOM 1356 C C . GLU A 1 174 ? -6.98 -10.273 -3.57 1 90.88 174 GLU A C 1
ATOM 1358 O O . GLU A 1 174 ? -7.293 -9.086 -3.709 1 90.88 174 GLU A O 1
ATOM 1363 N N . ASP A 1 175 ? -6.77 -10.812 -2.447 1 90.88 175 ASP A N 1
ATOM 1364 C CA . ASP A 1 175 ? -6.914 -10.055 -1.21 1 90.88 175 ASP A CA 1
ATOM 1365 C C . ASP A 1 175 ? -5.875 -8.938 -1.126 1 90.88 175 ASP A C 1
ATOM 1367 O O . ASP A 1 175 ? -6.199 -7.805 -0.77 1 90.88 175 ASP A O 1
ATOM 1371 N N . VAL A 1 176 ? -4.68 -9.289 -1.453 1 89.69 176 VAL A N 1
ATOM 1372 C CA . VAL A 1 176 ? -3.6 -8.305 -1.417 1 89.69 176 VAL A CA 1
ATOM 1373 C C . VAL A 1 176 ? -3.9 -7.168 -2.393 1 89.69 176 VAL A C 1
ATOM 1375 O O . VAL A 1 176 ? -3.695 -5.996 -2.072 1 89.69 176 VAL A O 1
ATOM 1378 N N . GLN A 1 177 ? -4.426 -7.527 -3.523 1 89.44 177 GLN A N 1
ATOM 1379 C CA . GLN A 1 177 ? -4.762 -6.52 -4.523 1 89.44 177 GLN A CA 1
ATOM 1380 C C . GLN A 1 177 ? -5.836 -5.566 -4.004 1 89.44 177 GLN A C 1
ATOM 1382 O O . GLN A 1 177 ? -5.762 -4.355 -4.223 1 89.44 177 GLN A O 1
ATOM 1387 N N . ARG A 1 178 ? -6.805 -6.082 -3.348 1 91.19 178 ARG A N 1
ATOM 1388 C CA . ARG A 1 178 ? -7.867 -5.258 -2.777 1 91.19 178 ARG A CA 1
ATOM 1389 C C . ARG A 1 178 ? -7.312 -4.297 -1.732 1 91.19 178 ARG A C 1
ATOM 1391 O O . ARG A 1 178 ? -7.68 -3.119 -1.706 1 91.19 178 ARG A O 1
ATOM 1398 N N . ARG A 1 179 ? -6.406 -4.797 -0.981 1 92 179 ARG A N 1
ATOM 1399 C CA . ARG A 1 179 ? -5.824 -3.984 0.085 1 92 179 ARG A CA 1
ATOM 1400 C C . ARG A 1 179 ? -4.934 -2.887 -0.485 1 92 179 ARG A C 1
ATOM 1402 O O . ARG A 1 179 ? -4.879 -1.78 0.058 1 92 179 ARG A O 1
ATOM 1409 N N . ILE A 1 180 ? -4.262 -3.195 -1.51 1 91.62 180 ILE A N 1
ATOM 1410 C CA . ILE A 1 180 ? -3.443 -2.189 -2.178 1 91.62 180 ILE A CA 1
ATOM 1411 C C . ILE A 1 180 ? -4.328 -1.048 -2.672 1 91.62 180 ILE A C 1
ATOM 1413 O O . ILE A 1 180 ? -3.98 0.125 -2.525 1 91.62 180 ILE A O 1
ATOM 1417 N N . GLY A 1 181 ? -5.445 -1.4 -3.234 1 90.62 181 GLY A N 1
ATOM 1418 C CA . GLY A 1 181 ? -6.398 -0.385 -3.654 1 90.62 181 GLY A CA 1
ATOM 1419 C C . GLY A 1 181 ? -6.879 0.492 -2.512 1 90.62 181 GLY A C 1
ATOM 1420 O O . GLY A 1 181 ? -6.98 1.712 -2.658 1 90.62 181 GLY A O 1
ATOM 1421 N N . GLU A 1 182 ? -7.129 -0.059 -1.41 1 92.25 182 GLU A N 1
ATOM 1422 C CA . GLU A 1 182 ? -7.555 0.688 -0.23 1 92.25 182 GLU A CA 1
ATOM 1423 C C . GLU A 1 182 ? -6.457 1.632 0.25 1 92.25 182 GLU A C 1
ATOM 1425 O O . GLU A 1 182 ? -6.727 2.783 0.599 1 92.25 182 GLU A O 1
ATOM 1430 N N . MET A 1 183 ? -5.27 1.103 0.251 1 90.69 183 MET A N 1
ATOM 1431 C CA . MET A 1 183 ? -4.137 1.927 0.667 1 90.69 183 MET A CA 1
ATOM 1432 C C . MET A 1 183 ? -3.99 3.143 -0.241 1 90.69 183 MET A C 1
ATOM 1434 O O . MET A 1 183 ? -3.709 4.246 0.233 1 90.69 183 MET A O 1
ATOM 1438 N N . GLN A 1 184 ? -4.191 2.92 -1.474 1 90.81 184 GLN A N 1
ATOM 1439 C CA . GLN A 1 184 ? -4.125 4.02 -2.428 1 90.81 184 GLN A CA 1
ATOM 1440 C C . GLN A 1 184 ? -5.195 5.066 -2.139 1 90.81 184 GLN A C 1
ATOM 1442 O O . GLN A 1 184 ? -4.93 6.27 -2.201 1 90.81 184 GLN A O 1
ATOM 1447 N N . ASP A 1 185 ? -6.363 4.605 -1.825 1 93.62 185 ASP A N 1
ATOM 1448 C CA . ASP A 1 185 ? -7.465 5.516 -1.52 1 93.62 185 ASP A CA 1
ATOM 1449 C C . ASP A 1 185 ? -7.156 6.355 -0.282 1 93.62 185 ASP A C 1
ATOM 1451 O O . ASP A 1 185 ? -7.422 7.559 -0.262 1 93.62 185 ASP A O 1
ATOM 1455 N N . PHE A 1 186 ? -6.609 5.746 0.689 1 93.5 186 PHE A N 1
ATOM 1456 C CA . PHE A 1 186 ? -6.242 6.461 1.904 1 93.5 186 PHE A CA 1
ATOM 1457 C C . PHE A 1 186 ? -5.156 7.492 1.618 1 93.5 186 PHE A C 1
ATOM 1459 O O . PHE A 1 186 ? -5.207 8.617 2.127 1 93.5 186 PHE A O 1
ATOM 1466 N N . SER A 1 187 ? -4.184 7.145 0.832 1 93.12 187 SER A N 1
ATOM 1467 C CA . SER A 1 187 ? -3.115 8.07 0.461 1 93.12 187 SER A CA 1
ATOM 1468 C C . SER A 1 187 ? -3.67 9.289 -0.268 1 93.12 187 SER A C 1
ATOM 1470 O O . SER A 1 187 ? -3.23 10.414 -0.026 1 93.12 187 SER A O 1
ATOM 1472 N N . LYS A 1 188 ? -4.656 9.055 -1.116 1 94.19 188 LYS A N 1
ATOM 1473 C CA . LYS A 1 188 ? -5.273 10.148 -1.853 1 94.19 188 LYS A CA 1
ATOM 1474 C C . LYS A 1 188 ? -6.004 11.102 -0.909 1 94.19 188 LYS A C 1
ATOM 1476 O O . LYS A 1 188 ? -5.957 12.32 -1.087 1 94.19 188 LYS A O 1
ATOM 1481 N N . LYS A 1 189 ? -6.637 10.562 0.052 1 96 189 LYS A N 1
ATOM 1482 C CA . LYS A 1 189 ? -7.328 11.383 1.036 1 96 189 LYS A CA 1
ATOM 1483 C C . LYS A 1 189 ? -6.344 12.234 1.831 1 96 189 LYS A C 1
ATOM 1485 O O . LYS A 1 189 ? -6.602 13.414 2.09 1 96 189 LYS A O 1
ATOM 1490 N N . ILE A 1 190 ? -5.23 11.656 2.18 1 96.12 190 ILE A N 1
ATOM 1491 C CA . ILE A 1 190 ? -4.199 12.391 2.904 1 96.12 190 ILE A CA 1
ATOM 1492 C C . ILE A 1 190 ? -3.641 13.5 2.018 1 96.12 190 ILE A C 1
ATOM 1494 O O . ILE A 1 190 ? -3.455 14.633 2.471 1 96.12 190 ILE A O 1
ATOM 1498 N N . GLU A 1 191 ? -3.404 13.148 0.796 1 95.12 191 GLU A N 1
ATOM 1499 C CA . GLU A 1 191 ? -2.889 14.133 -0.154 1 95.12 191 GLU A CA 1
ATOM 1500 C C . GLU A 1 191 ? -3.83 15.32 -0.279 1 95.12 191 GLU A C 1
ATOM 1502 O O . GLU A 1 191 ? -3.387 16.469 -0.278 1 95.12 191 GLU A O 1
ATOM 1507 N N . GLN A 1 192 ? -5.094 15.055 -0.31 1 95.25 192 GLN A N 1
ATOM 1508 C CA . GLN A 1 192 ? -6.082 16.125 -0.413 1 95.25 192 GLN A CA 1
ATOM 1509 C C . GLN A 1 192 ? -6.043 17.031 0.816 1 95.25 192 GLN A C 1
ATOM 1511 O O . GLN A 1 192 ? -6.125 18.25 0.696 1 95.25 192 GLN A O 1
ATOM 1516 N N . SER A 1 193 ? -5.887 16.406 1.942 1 94.19 193 SER A N 1
ATOM 1517 C CA . SER A 1 193 ? -5.809 17.172 3.184 1 94.19 193 SER A CA 1
ATOM 1518 C C . SER A 1 193 ? -4.547 18.031 3.23 1 94.19 193 SER A C 1
ATOM 1520 O O . SER A 1 193 ? -4.598 19.188 3.627 1 94.19 193 SER A O 1
ATOM 1522 N N . VAL A 1 194 ? -3.455 17.516 2.762 1 94.5 194 VAL A N 1
ATOM 1523 C CA . VAL A 1 194 ? -2.18 18.234 2.783 1 94.5 194 VAL A CA 1
ATOM 1524 C C . VAL A 1 194 ? -2.219 19.391 1.791 1 94.5 194 VAL A C 1
ATOM 1526 O O . VAL A 1 194 ? -1.747 20.484 2.094 1 94.5 194 VAL A O 1
ATOM 1529 N N . VAL A 1 195 ? -2.834 19.188 0.682 1 92.94 195 VAL A N 1
ATOM 1530 C CA . VAL A 1 195 ? -2.967 20.234 -0.32 1 92.94 195 VAL A CA 1
ATOM 1531 C C . VAL A 1 195 ? -3.848 21.359 0.223 1 92.94 195 VAL A C 1
ATOM 1533 O O . VAL A 1 195 ? -3.525 22.547 0.069 1 92.94 195 VAL A O 1
ATOM 1536 N N . HIS A 1 196 ? -4.922 20.984 0.885 1 91.94 196 HIS A N 1
ATOM 1537 C CA . HIS A 1 196 ? -5.797 21.984 1.495 1 91.94 196 HIS A CA 1
ATOM 1538 C C . HIS A 1 196 ? -5.051 22.812 2.541 1 91.94 196 HIS A C 1
ATOM 1540 O O . HIS A 1 196 ? -5.164 24.031 2.564 1 91.94 196 HIS A O 1
ATOM 1546 N N . MET A 1 197 ? -4.238 22.188 3.289 1 88.69 197 MET A N 1
ATOM 1547 C CA . MET A 1 197 ? -3.469 22.875 4.32 1 88.69 197 MET A CA 1
ATOM 1548 C C . MET A 1 197 ? -2.453 23.828 3.693 1 88.69 197 MET A C 1
ATOM 1550 O O . MET A 1 197 ? -2.252 24.938 4.184 1 88.69 197 MET A O 1
ATOM 1554 N N . LYS A 1 198 ? -1.884 23.312 2.695 1 87.81 198 LYS A N 1
ATOM 1555 C CA . LYS A 1 198 ? -0.912 24.141 1.993 1 87.81 198 LYS A CA 1
ATOM 1556 C C . LYS A 1 198 ? -1.573 25.391 1.413 1 87.81 198 LYS A C 1
ATOM 1558 O O . LYS A 1 198 ? -1.025 26.484 1.507 1 87.81 198 LYS A O 1
ATOM 1563 N N . ASP A 1 199 ? -2.754 25.219 0.923 1 86.12 199 ASP A N 1
ATOM 1564 C CA . ASP A 1 199 ? -3.494 26.328 0.343 1 86.12 199 ASP A CA 1
ATOM 1565 C C . ASP A 1 199 ? -3.908 27.328 1.417 1 86.12 199 ASP A C 1
ATOM 1567 O O . ASP A 1 199 ? -3.812 28.547 1.211 1 86.12 199 ASP A O 1
ATOM 1571 N N . VAL A 1 200 ? -4.277 26.812 2.52 1 81.12 200 VAL A N 1
ATOM 1572 C CA . VAL A 1 200 ? -4.676 27.656 3.633 1 81.12 200 VAL A CA 1
ATOM 1573 C C . VAL A 1 200 ? -3.459 28.406 4.176 1 81.12 200 VAL A C 1
ATOM 1575 O O . VAL A 1 200 ? -3.539 29.594 4.477 1 81.12 200 VAL A O 1
ATOM 1578 N N . ALA A 1 201 ? -2.332 27.672 4.203 1 74 201 ALA A N 1
ATOM 1579 C CA . ALA A 1 201 ? -1.113 28.266 4.742 1 74 201 ALA A CA 1
ATOM 1580 C C . ALA A 1 201 ? -0.534 29.297 3.777 1 74 201 ALA A C 1
ATOM 1582 O O . ALA A 1 201 ? -0.014 30.328 4.203 1 74 201 ALA A O 1
ATOM 1583 N N . SER A 1 202 ? -0.352 28.812 2.457 1 68.25 202 SER A N 1
ATOM 1584 C CA . SER A 1 202 ? 0.193 29.719 1.458 1 68.25 202 SER A CA 1
ATOM 1585 C C . SER A 1 202 ? -0.678 30.969 1.312 1 68.25 202 SER A C 1
ATOM 1587 O O . SER A 1 202 ? -0.219 32 0.815 1 68.25 202 SER A O 1
ATOM 1589 N N . GLY A 1 203 ? -1.891 30.703 1.448 1 57.97 203 GLY A N 1
ATOM 1590 C CA . GLY A 1 203 ? -2.547 32 1.438 1 57.97 203 GLY A CA 1
ATOM 1591 C C . GLY A 1 203 ? -1.802 33.062 2.236 1 57.97 203 GLY A C 1
ATOM 1592 O O . GLY A 1 203 ? -1.711 32.969 3.461 1 57.97 203 GLY A O 1
ATOM 1593 N N . ASN A 1 204 ? -0.558 33.406 1.756 1 53.03 204 ASN A N 1
ATOM 1594 C CA . ASN A 1 204 ? 0.454 34.438 1.884 1 53.03 204 ASN A CA 1
ATOM 1595 C C . ASN A 1 204 ? 0.049 35.5 2.914 1 53.03 204 ASN A C 1
ATOM 1597 O O . ASN A 1 204 ? 0.906 36.125 3.541 1 53.03 204 ASN A O 1
ATOM 1601 N N . LEU A 1 205 ? -1.087 35.469 3.297 1 58.09 205 LEU A N 1
ATOM 1602 C CA . LEU A 1 205 ? -1.578 36.625 4.039 1 58.09 205 LEU A CA 1
ATOM 1603 C C . LEU A 1 205 ? -1.218 36.5 5.516 1 58.09 205 LEU A C 1
ATOM 1605 O O . LEU A 1 205 ? -0.929 37.5 6.164 1 58.09 205 LEU A O 1
ATOM 1609 N N . LEU A 1 206 ? -0.963 35.062 5.91 1 60.53 206 LEU A N 1
ATOM 1610 C CA . LEU A 1 206 ? -0.756 34.969 7.352 1 60.53 206 LEU A CA 1
ATOM 1611 C C . LEU A 1 206 ? 0.644 35.438 7.73 1 60.53 206 LEU A C 1
ATOM 1613 O O . LEU A 1 206 ? 0.81 36.188 8.688 1 60.53 206 LEU A O 1
ATOM 1617 N N . LYS A 1 207 ? 1.647 34.906 6.91 1 65.38 207 LYS A N 1
ATOM 1618 C CA . LYS A 1 207 ? 3.014 35.312 7.23 1 65.38 207 LYS A CA 1
ATOM 1619 C C . LYS A 1 207 ? 3.188 36.812 7.066 1 65.38 207 LYS A C 1
ATOM 1621 O O . LYS A 1 207 ? 3.82 37.469 7.902 1 65.38 207 LYS A O 1
ATOM 1626 N N . LYS A 1 208 ? 2.566 37.281 6.02 1 69.31 208 LYS A N 1
ATOM 1627 C CA . LYS A 1 208 ? 2.648 38.719 5.777 1 69.31 208 LYS A CA 1
ATOM 1628 C C . LYS A 1 208 ? 1.892 39.5 6.848 1 69.31 208 LYS A C 1
ATOM 1630 O O . LYS A 1 208 ? 2.342 40.562 7.281 1 69.31 208 LYS A O 1
ATOM 1635 N N . PHE A 1 209 ? 0.948 38.75 7.355 1 72.56 209 PHE A N 1
ATOM 1636 C CA . PHE A 1 209 ? 0.085 39.469 8.305 1 72.56 209 PHE A CA 1
ATOM 1637 C C . PHE A 1 209 ? 0.726 39.5 9.688 1 72.56 209 PHE A C 1
ATOM 1639 O O . PHE A 1 209 ? 0.662 40.531 10.367 1 72.56 209 PHE A O 1
ATOM 1646 N N . ILE A 1 210 ? 1.514 38.406 9.844 1 78.44 210 ILE A N 1
ATOM 1647 C CA . ILE A 1 210 ? 2.115 38.375 11.172 1 78.44 210 ILE A CA 1
ATOM 1648 C C . ILE A 1 210 ? 3.201 39.469 11.273 1 78.44 210 ILE A C 1
ATOM 1650 O O . ILE A 1 210 ? 3.285 40.156 12.273 1 78.44 210 ILE A O 1
ATOM 1654 N N . GLY A 1 211 ? 3.969 39.562 10.273 1 80.62 211 GLY A N 1
ATOM 1655 C CA . GLY A 1 211 ? 4.98 40.594 10.227 1 80.62 211 GLY A CA 1
ATOM 1656 C C . GLY A 1 211 ? 4.398 42 10.32 1 80.62 211 GLY A C 1
ATOM 1657 O O . GLY A 1 211 ? 4.914 42.844 11.062 1 80.62 211 GLY A O 1
ATOM 1658 N N . THR A 1 212 ? 3.322 42.188 9.68 1 85.5 212 THR A N 1
ATOM 1659 C CA . THR A 1 212 ? 2.643 43.469 9.688 1 85.5 212 THR A CA 1
ATOM 1660 C C . THR A 1 212 ? 2.1 43.781 11.078 1 85.5 212 THR A C 1
ATOM 1662 O O . THR A 1 212 ? 2.223 44.938 11.555 1 85.5 212 THR A O 1
ATOM 1665 N N . VAL A 1 213 ? 1.599 42.75 11.711 1 88.81 213 VAL A N 1
ATOM 1666 C CA . VAL A 1 213 ? 1.021 42.938 13.039 1 88.81 213 VAL A CA 1
ATOM 1667 C C . VAL A 1 213 ? 2.125 43.281 14.039 1 88.81 213 VAL A C 1
ATOM 1669 O O . VAL A 1 213 ? 1.965 44.188 14.859 1 88.81 213 VAL A O 1
ATOM 1672 N N . ILE A 1 214 ? 3.207 42.656 13.898 1 88.06 214 ILE A N 1
ATOM 1673 C CA . ILE A 1 214 ? 4.324 42.906 14.805 1 88.06 214 ILE A CA 1
ATOM 1674 C C . ILE A 1 214 ? 4.832 44.344 14.609 1 88.06 214 ILE A C 1
ATOM 1676 O O . ILE A 1 214 ? 5.074 45.062 15.586 1 88.06 214 ILE A O 1
ATOM 1680 N N . ARG A 1 215 ? 4.91 44.844 13.461 1 90.25 215 ARG A N 1
ATOM 1681 C CA . ARG A 1 215 ? 5.348 46.219 13.172 1 90.25 215 ARG A CA 1
ATOM 1682 C C . ARG A 1 215 ? 4.363 47.25 13.734 1 90.25 215 ARG A C 1
ATOM 1684 O O . ARG A 1 215 ? 4.773 48.25 14.297 1 90.25 215 ARG A O 1
ATOM 1691 N N . ARG A 1 216 ? 3.115 46.844 13.562 1 91.06 216 ARG A N 1
ATOM 1692 C CA . ARG A 1 216 ? 2.08 47.719 14.078 1 91.06 216 ARG A CA 1
ATOM 1693 C C . ARG A 1 216 ? 2.148 47.812 15.602 1 91.06 216 ARG A C 1
ATOM 1695 O O . ARG A 1 216 ? 2.035 48.906 16.172 1 91.06 216 ARG A O 1
ATOM 1702 N N . LEU A 1 217 ? 2.393 46.75 16.141 1 92.31 217 LEU A N 1
ATOM 1703 C CA . LEU A 1 217 ? 2.506 46.719 17.594 1 92.31 217 LEU A CA 1
ATOM 1704 C C . LEU A 1 217 ? 3.727 47.5 18.062 1 92.31 217 LEU A C 1
ATOM 1706 O O . LEU A 1 217 ? 3.652 48.281 19.031 1 92.31 217 LEU A O 1
ATOM 1710 N N . ASP A 1 218 ? 4.77 47.438 17.422 1 92.75 218 ASP A N 1
ATOM 1711 C CA . ASP A 1 218 ? 5.973 48.188 17.734 1 92.75 218 ASP A CA 1
ATOM 1712 C C . ASP A 1 218 ? 5.738 49.688 17.531 1 92.75 218 ASP A C 1
ATOM 1714 O O . ASP A 1 218 ? 6.203 50.5 18.328 1 92.75 218 ASP A O 1
ATOM 1718 N N . GLY A 1 219 ? 5.039 49.969 16.469 1 93.06 219 GLY A N 1
ATOM 1719 C CA . GLY A 1 219 ? 4.66 51.344 16.25 1 93.06 219 GLY A CA 1
ATOM 1720 C C . GLY A 1 219 ? 3.803 51.906 17.359 1 93.06 219 GLY A C 1
ATOM 1721 O O . GLY A 1 219 ? 3.99 53.062 17.766 1 93.06 219 GLY A O 1
ATOM 1722 N N . MET A 1 220 ? 2.92 51.062 17.859 1 93.06 220 MET A N 1
ATOM 1723 C CA . MET A 1 220 ? 2.066 51.5 18.969 1 93.06 220 MET A CA 1
ATOM 1724 C C . MET A 1 220 ? 2.893 51.75 20.234 1 93.06 220 MET A C 1
ATOM 1726 O O . MET A 1 220 ? 2.676 52.75 20.922 1 93.06 220 MET A O 1
ATOM 1730 N N . ARG A 1 221 ? 3.779 50.969 20.469 1 92.62 221 ARG A N 1
ATOM 1731 C CA . ARG A 1 221 ? 4.645 51.156 21.641 1 92.62 221 ARG A CA 1
ATOM 1732 C C . ARG A 1 221 ? 5.48 52.406 21.5 1 92.62 221 ARG A C 1
ATOM 1734 O O . ARG A 1 221 ? 5.656 53.156 22.484 1 92.62 221 ARG A O 1
ATOM 1741 N N . GLY A 1 222 ? 6.035 52.625 20.344 1 93.06 222 GLY A N 1
ATOM 1742 C CA . GLY A 1 222 ? 6.781 53.844 20.094 1 93.06 222 GLY A CA 1
ATOM 1743 C C . GLY A 1 222 ? 5.949 55.125 20.281 1 93.06 222 GLY A C 1
ATOM 1744 O O . GLY A 1 222 ? 6.434 56.094 20.844 1 93.06 222 GLY A O 1
ATOM 1745 N N . ARG A 1 223 ? 4.703 55.062 19.875 1 91.25 223 ARG A N 1
ATOM 1746 C CA . ARG A 1 223 ? 3.797 56.188 20.016 1 91.25 223 ARG A CA 1
ATOM 1747 C C . ARG A 1 223 ? 3.533 56.5 21.484 1 91.25 223 ARG A C 1
ATOM 1749 O O . ARG A 1 223 ? 3.477 57.656 21.891 1 91.25 223 ARG A O 1
ATOM 1756 N N . ILE A 1 224 ? 3.367 55.469 22.219 1 91.75 224 ILE A N 1
ATOM 1757 C CA . ILE A 1 224 ? 3.135 55.656 23.656 1 91.75 224 ILE A CA 1
ATOM 1758 C C . ILE A 1 224 ? 4.375 56.25 24.297 1 91.75 224 ILE A C 1
ATOM 1760 O O . ILE A 1 224 ? 4.281 57.25 25.047 1 91.75 224 ILE A O 1
ATOM 1764 N N . LYS A 1 225 ? 5.508 55.781 23.969 1 90.94 225 LYS A N 1
ATOM 1765 C CA . LYS A 1 225 ? 6.75 56.312 24.516 1 90.94 225 LYS A CA 1
ATOM 1766 C C . LYS A 1 225 ? 6.941 57.781 24.125 1 90.94 225 LYS A C 1
ATOM 1768 O O . LYS A 1 225 ? 7.34 58.625 24.953 1 90.94 225 LYS A O 1
ATOM 1773 N N . GLY A 1 226 ? 6.656 58.062 22.891 1 89 226 GLY A N 1
ATOM 1774 C CA . GLY A 1 226 ? 6.809 59.406 22.391 1 89 226 GLY A CA 1
ATOM 1775 C C . GLY A 1 226 ? 5.848 60.375 23.031 1 89 226 GLY A C 1
ATOM 1776 O O . GLY A 1 226 ? 6.129 61.594 23.094 1 89 226 GLY A O 1
ATOM 1777 N N . SER A 1 227 ? 4.688 59.844 23.5 1 86.62 227 SER A N 1
ATOM 1778 C CA . SER A 1 227 ? 3.689 60.719 24.109 1 86.62 227 SER A CA 1
ATOM 1779 C C . SER A 1 227 ? 4.125 61.188 25.5 1 86.62 227 SER A C 1
ATOM 1781 O O . SER A 1 227 ? 3.639 62.188 26 1 86.62 227 SER A O 1
ATOM 1783 N N . PHE A 1 228 ? 5.051 60.375 26.109 1 81.19 228 PHE A N 1
ATOM 1784 C CA . PHE A 1 228 ? 5.527 60.719 27.438 1 81.19 228 PHE A CA 1
ATOM 1785 C C . PHE A 1 228 ? 6.75 61.625 27.359 1 81.19 228 PHE A C 1
ATOM 1787 O O . PHE A 1 228 ? 7.129 62.281 28.344 1 81.19 228 PHE A O 1
ATOM 1794 N N . GLU A 1 229 ? 7.508 61.562 26.281 1 75.69 229 GLU A N 1
ATOM 1795 C CA . GLU A 1 229 ? 8.734 62.344 26.172 1 75.69 229 GLU A CA 1
ATOM 1796 C C . GLU A 1 229 ? 8.422 63.812 25.859 1 75.69 229 GLU A C 1
ATOM 1798 O O . GLU A 1 229 ? 7.469 64.125 25.141 1 75.69 229 GLU A O 1
ATOM 1803 N N . THR A 1 230 ? 8.734 64.75 26.734 1 59.56 230 THR A N 1
ATOM 1804 C CA . THR A 1 230 ? 8.672 66.188 26.672 1 59.56 230 THR A CA 1
ATOM 1805 C C . THR A 1 230 ? 9.516 66.75 25.5 1 59.56 230 THR A C 1
ATOM 1807 O O . THR A 1 230 ? 10.539 66.125 25.156 1 59.56 230 THR A O 1
ATOM 1810 N N . MET B 1 1 ? 8.172 113.688 49.062 1 29.86 1 MET B N 1
ATOM 1811 C CA . MET B 1 1 ? 8.484 112.25 49.188 1 29.86 1 MET B CA 1
ATOM 1812 C C . MET B 1 1 ? 7.426 111.375 48.5 1 29.86 1 MET B C 1
ATOM 1814 O O . MET B 1 1 ? 6.27 111.375 48.938 1 29.86 1 MET B O 1
ATOM 1818 N N . ARG B 1 2 ? 7.586 111.25 47.062 1 37.91 2 ARG B N 1
ATOM 1819 C CA . ARG B 1 2 ? 6.777 110.75 45.938 1 37.91 2 ARG B CA 1
ATOM 1820 C C . ARG B 1 2 ? 6.551 109.25 46.062 1 37.91 2 ARG B C 1
ATOM 1822 O O . ARG B 1 2 ? 7.504 108.438 46.031 1 37.91 2 ARG B O 1
ATOM 1829 N N . GLN B 1 3 ? 5.57 108.75 46.906 1 34.19 3 GLN B N 1
ATOM 1830 C CA . GLN B 1 3 ? 5.113 107.375 47.062 1 34.19 3 GLN B CA 1
ATOM 1831 C C . GLN B 1 3 ? 4.727 106.812 45.719 1 34.19 3 GLN B C 1
ATOM 1833 O O . GLN B 1 3 ? 3.703 107.188 45.125 1 34.19 3 GLN B O 1
ATOM 1838 N N . THR B 1 4 ? 5.734 106.562 44.781 1 33.66 4 THR B N 1
ATOM 1839 C CA . THR B 1 4 ? 5.508 105.938 43.5 1 33.66 4 THR B CA 1
ATOM 1840 C C . THR B 1 4 ? 4.867 104.562 43.656 1 33.66 4 THR B C 1
ATOM 1842 O O . THR B 1 4 ? 5.441 103.688 44.281 1 33.66 4 THR B O 1
ATOM 1845 N N . SER B 1 5 ? 3.547 104.438 43.844 1 37.31 5 SER B N 1
ATOM 1846 C CA . SER B 1 5 ? 2.719 103.25 43.906 1 37.31 5 SER B CA 1
ATOM 1847 C C . SER B 1 5 ? 2.939 102.375 42.688 1 37.31 5 SER B C 1
ATOM 1849 O O . SER B 1 5 ? 2.574 102.75 41.562 1 37.31 5 SER B O 1
ATOM 1851 N N . GLY B 1 6 ? 4.129 101.75 42.469 1 35.66 6 GLY B N 1
ATOM 1852 C CA . GLY B 1 6 ? 4.406 100.875 41.344 1 35.66 6 GLY B CA 1
ATOM 1853 C C . GLY B 1 6 ? 3.344 99.812 41.156 1 35.66 6 GLY B C 1
ATOM 1854 O O . GLY B 1 6 ? 2.973 99.125 42.094 1 35.66 6 GLY B O 1
ATOM 1855 N N . ILE B 1 7 ? 2.346 100 40.25 1 39.53 7 ILE B N 1
ATOM 1856 C CA . ILE B 1 7 ? 1.343 99.125 39.688 1 39.53 7 ILE B CA 1
ATOM 1857 C C . ILE B 1 7 ? 1.99 97.75 39.312 1 39.53 7 ILE B C 1
ATOM 1859 O O . ILE B 1 7 ? 3.006 97.75 38.625 1 39.53 7 ILE B O 1
ATOM 1863 N N . ARG B 1 8 ? 1.96 96.75 40.281 1 42.09 8 ARG B N 1
ATOM 1864 C CA . ARG B 1 8 ? 2.338 95.375 40.062 1 42.09 8 ARG B CA 1
ATOM 1865 C C . ARG B 1 8 ? 1.789 94.812 38.719 1 42.09 8 ARG B C 1
ATOM 1867 O O . ARG B 1 8 ? 0.595 95 38.438 1 42.09 8 ARG B O 1
ATOM 1874 N N . GLY B 1 9 ? 2.545 94.938 37.656 1 38 9 GLY B N 1
ATOM 1875 C CA . GLY B 1 9 ? 2.309 94.375 36.312 1 38 9 GLY B CA 1
ATOM 1876 C C . GLY B 1 9 ? 1.584 93.062 36.375 1 38 9 GLY B C 1
ATOM 1877 O O . GLY B 1 9 ? 1.526 92.438 37.406 1 38 9 GLY B O 1
ATOM 1878 N N . PRO B 1 10 ? 0.688 92.812 35.344 1 39.75 10 PRO B N 1
ATOM 1879 C CA . PRO B 1 10 ? -0.158 91.625 35.188 1 39.75 10 PRO B CA 1
ATOM 1880 C C . PRO B 1 10 ? 0.579 90.312 35.531 1 39.75 10 PRO B C 1
ATOM 1882 O O . PRO B 1 10 ? 1.8 90.25 35.375 1 39.75 10 PRO B O 1
ATOM 1885 N N . ALA B 1 11 ? 0.073 89.5 36.406 1 41.69 11 ALA B N 1
ATOM 1886 C CA . ALA B 1 11 ? 0.465 88.25 36.969 1 41.69 11 ALA B CA 1
ATOM 1887 C C . ALA B 1 11 ? 1.023 87.312 35.875 1 41.69 11 ALA B C 1
ATOM 1889 O O . ALA B 1 11 ? 0.444 87.188 34.781 1 41.69 11 ALA B O 1
ATOM 1890 N N . GLU B 1 12 ? 2.332 87.062 35.656 1 41.66 12 GLU B N 1
ATOM 1891 C CA . GLU B 1 12 ? 3.02 86 34.969 1 41.66 12 GLU B CA 1
ATOM 1892 C C . GLU B 1 12 ? 2.227 84.688 35.062 1 41.66 12 GLU B C 1
ATOM 1894 O O . GLU B 1 12 ? 2.174 84.062 36.125 1 41.66 12 GLU B O 1
ATOM 1899 N N . TRP B 1 13 ? 1.009 84.562 34.656 1 43.31 13 TRP B N 1
ATOM 1900 C CA . TRP B 1 13 ? 0.29 83.312 34.469 1 43.31 13 TRP B CA 1
ATOM 1901 C C . TRP B 1 13 ? 1.238 82.25 34 1 43.31 13 TRP B C 1
ATOM 1903 O O . TRP B 1 13 ? 1.798 82.312 32.906 1 43.31 13 TRP B O 1
ATOM 1913 N N . PRO B 1 14 ? 2.029 81.438 34.781 1 48.28 14 PRO B N 1
ATOM 1914 C CA . PRO B 1 14 ? 3.348 80.812 34.719 1 48.28 14 PRO B CA 1
ATOM 1915 C C . PRO B 1 14 ? 3.453 79.75 33.625 1 48.28 14 PRO B C 1
ATOM 1917 O O . PRO B 1 14 ? 2.441 79.188 33.188 1 48.28 14 PRO B O 1
ATOM 1920 N N . LYS B 1 15 ? 4.484 79.5 32.625 1 55.03 15 LYS B N 1
ATOM 1921 C CA . LYS B 1 15 ? 5.129 78.625 31.672 1 55.03 15 LYS B CA 1
ATOM 1922 C C . LYS B 1 15 ? 4.738 77.188 31.953 1 55.03 15 LYS B C 1
ATOM 1924 O O . LYS B 1 15 ? 4.602 76.375 31.031 1 55.03 15 LYS B O 1
ATOM 1929 N N . GLY B 1 16 ? 4.387 76.75 33.062 1 52.91 16 GLY B N 1
ATOM 1930 C CA . GLY B 1 16 ? 4.035 75.375 33.438 1 52.91 16 GLY B CA 1
ATOM 1931 C C . GLY B 1 16 ? 2.691 74.938 32.906 1 52.91 16 GLY B C 1
ATOM 1932 O O . GLY B 1 16 ? 2.539 73.812 32.5 1 52.91 16 GLY B O 1
ATOM 1933 N N . GLU B 1 17 ? 1.654 75.688 32.969 1 57.16 17 GLU B N 1
ATOM 1934 C CA . GLU B 1 17 ? 0.298 75.375 32.562 1 57.16 17 GLU B CA 1
ATOM 1935 C C . GLU B 1 17 ? 0.234 75.125 31.047 1 57.16 17 GLU B C 1
ATOM 1937 O O . GLU B 1 17 ? -0.493 74.312 30.562 1 57.16 17 GLU B O 1
ATOM 1942 N N . LYS B 1 18 ? 0.903 75.875 30.219 1 60.56 18 LYS B N 1
ATOM 1943 C CA . LYS B 1 18 ? 0.945 75.688 28.766 1 60.56 18 LYS B CA 1
ATOM 1944 C C . LYS B 1 18 ? 1.643 74.375 28.359 1 60.56 18 LYS B C 1
ATOM 1946 O O . LYS B 1 18 ? 1.208 73.75 27.438 1 60.56 18 LYS B O 1
ATOM 1951 N N . MET B 1 19 ? 2.734 74 29.016 1 59.5 19 MET B N 1
ATOM 1952 C CA . MET B 1 19 ? 3.449 72.75 28.75 1 59.5 19 MET B CA 1
ATOM 1953 C C . MET B 1 19 ? 2.58 71.5 29.078 1 59.5 19 MET B C 1
ATOM 1955 O O . MET B 1 19 ? 2.57 70.562 28.344 1 59.5 19 MET B O 1
ATOM 1959 N N . GLU B 1 20 ? 1.757 71.688 30.125 1 65.31 20 GLU B N 1
ATOM 1960 C CA . GLU B 1 20 ? 0.874 70.625 30.531 1 65.31 20 GLU B CA 1
ATOM 1961 C C . GLU B 1 20 ? -0.241 70.438 29.516 1 65.31 20 GLU B C 1
ATOM 1963 O O . GLU B 1 20 ? -0.591 69.25 29.203 1 65.31 20 GLU B O 1
ATOM 1968 N N . ASN B 1 21 ? -0.673 71.5 28.891 1 72.44 21 ASN B N 1
ATOM 1969 C CA . ASN B 1 21 ? -1.722 71.438 27.891 1 72.44 21 ASN B CA 1
ATOM 1970 C C . ASN B 1 21 ? -1.209 70.75 26.609 1 72.44 21 ASN B C 1
ATOM 1972 O O . ASN B 1 21 ? -1.909 69.938 26 1 72.44 21 ASN B O 1
ATOM 1976 N N . GLY B 1 22 ? 0.084 70.938 26.266 1 78.06 22 GLY B N 1
ATOM 1977 C CA . GLY B 1 22 ? 0.691 70.312 25.094 1 78.06 22 GLY B CA 1
ATOM 1978 C C . GLY B 1 22 ? 0.907 68.875 25.234 1 78.06 22 GLY B C 1
ATOM 1979 O O . GLY B 1 22 ? 0.646 68.062 24.312 1 78.06 22 GLY B O 1
ATOM 1980 N N . MET B 1 23 ? 1.367 68.5 26.406 1 80.75 23 MET B N 1
ATOM 1981 C CA . MET B 1 23 ? 1.582 67.125 26.688 1 80.75 23 MET B CA 1
ATOM 1982 C C . MET B 1 23 ? 0.263 66.312 26.672 1 80.75 23 MET B C 1
ATOM 1984 O O . MET B 1 23 ? 0.195 65.188 26.172 1 80.75 23 MET B O 1
ATOM 1988 N N . CYS B 1 24 ? -0.802 66.938 27.281 1 85 24 CYS B N 1
ATOM 1989 C CA . CYS B 1 24 ? -2.121 66.312 27.312 1 85 24 CYS B CA 1
ATOM 1990 C C . CYS B 1 24 ? -2.668 66.125 25.906 1 85 24 CYS B C 1
ATOM 1992 O O . CYS B 1 24 ? -3.271 65.062 25.594 1 85 24 CYS B O 1
ATOM 1994 N N . GLU B 1 25 ? -2.361 67.062 25.047 1 86.69 25 GLU B N 1
ATOM 1995 C CA . GLU B 1 25 ? -2.814 67 23.672 1 86.69 25 GLU B CA 1
ATOM 1996 C C . GLU B 1 25 ? -2.082 65.875 22.922 1 86.69 25 GLU B C 1
ATOM 1998 O O . GLU B 1 25 ? -2.693 65.125 22.156 1 86.69 25 GLU B O 1
ATOM 2003 N N . LYS B 1 26 ? -0.806 65.75 23.188 1 87.81 26 LYS B N 1
ATOM 2004 C CA . LYS B 1 26 ? -0.019 64.688 22.578 1 87.81 26 LYS B CA 1
ATOM 2005 C C . LYS B 1 26 ? -0.51 63.312 23.047 1 87.81 26 LYS B C 1
ATOM 2007 O O . LYS B 1 26 ? -0.606 62.375 22.234 1 87.81 26 LYS B O 1
ATOM 2012 N N . GLU B 1 27 ? -0.798 63.25 24.297 1 89.69 27 GLU B N 1
ATOM 2013 C CA . GLU B 1 27 ? -1.291 62 24.859 1 89.69 27 GLU B CA 1
ATOM 2014 C C . GLU B 1 27 ? -2.654 61.625 24.281 1 89.69 27 GLU B C 1
ATOM 2016 O O . GLU B 1 27 ? -2.902 60.469 23.953 1 89.69 27 GLU B O 1
ATOM 2021 N N . ARG B 1 28 ? -3.516 62.594 24.156 1 89.62 28 ARG B N 1
ATOM 2022 C CA . ARG B 1 28 ? -4.84 62.375 23.578 1 89.62 28 ARG B CA 1
ATOM 2023 C C . ARG B 1 28 ? -4.738 61.906 22.125 1 89.62 28 ARG B C 1
ATOM 2025 O O . ARG B 1 28 ? -5.445 61 21.703 1 89.62 28 ARG B O 1
ATOM 2032 N N . LEU B 1 29 ? -3.812 62.438 21.328 1 90.44 29 LEU B N 1
ATOM 2033 C CA . LEU B 1 29 ? -3.592 62.062 19.938 1 90.44 29 LEU B CA 1
ATOM 2034 C C . LEU B 1 29 ? -3.062 60.625 19.844 1 90.44 29 LEU B C 1
ATOM 2036 O O . LEU B 1 29 ? -3.5 59.844 18.984 1 90.44 29 LEU B O 1
ATOM 2040 N N . ALA B 1 30 ? -2.158 60.375 20.719 1 91.81 30 ALA B N 1
ATOM 2041 C CA . ALA B 1 30 ? -1.611 59 20.75 1 91.81 30 ALA B CA 1
ATOM 2042 C C . ALA B 1 30 ? -2.707 57.969 21.031 1 91.81 30 ALA B C 1
ATOM 2044 O O . ALA B 1 30 ? -2.771 56.938 20.359 1 91.81 30 ALA B O 1
ATOM 2045 N N . LEU B 1 31 ? -3.574 58.25 21.969 1 92.56 31 LEU B N 1
ATOM 2046 C CA . LEU B 1 31 ? -4.664 57.344 22.312 1 92.56 31 LEU B CA 1
ATOM 2047 C C . LEU B 1 31 ? -5.617 57.188 21.141 1 92.56 31 LEU B C 1
ATOM 2049 O O . LEU B 1 31 ? -6.086 56.062 20.875 1 92.56 31 LEU B O 1
ATOM 2053 N N . GLY B 1 32 ? -5.895 58.188 20.391 1 91.38 32 GLY B N 1
ATOM 2054 C CA . GLY B 1 32 ? -6.734 58.125 19.203 1 91.38 32 GLY B CA 1
ATOM 2055 C C . GLY B 1 32 ? -6.164 57.219 18.125 1 91.38 32 GLY B C 1
ATOM 2056 O O . GLY B 1 32 ? -6.875 56.406 17.547 1 91.38 32 GLY B O 1
ATOM 2057 N N . GLU B 1 33 ? -4.895 57.344 17.906 1 92.56 33 GLU B N 1
ATOM 2058 C CA . GLU B 1 33 ? -4.215 56.531 16.891 1 92.56 33 GLU B CA 1
ATOM 2059 C C . GLU B 1 33 ? -4.145 55.062 17.312 1 92.56 33 GLU B C 1
ATOM 2061 O O . GLU B 1 33 ? -4.262 54.156 16.484 1 92.56 33 GLU B O 1
ATOM 2066 N N . LEU B 1 34 ? -3.973 54.875 18.609 1 93.81 34 LEU B N 1
ATOM 2067 C CA . LEU B 1 34 ? -3.879 53.5 19.125 1 93.81 34 LEU B CA 1
ATOM 2068 C C . LEU B 1 34 ? -5.195 52.781 18.938 1 93.81 34 LEU B C 1
ATOM 2070 O O . LEU B 1 34 ? -5.199 51.562 18.703 1 93.81 34 LEU B O 1
ATOM 2074 N N . GLN B 1 35 ? -6.27 53.5 19 1 92 35 GLN B N 1
ATOM 2075 C CA . GLN B 1 35 ? -7.578 52.875 18.828 1 92 35 GLN B CA 1
ATOM 2076 C C . GLN B 1 35 ? -7.695 52.188 17.469 1 92 35 GLN B C 1
ATOM 2078 O O . GLN B 1 35 ? -8.117 51.031 17.391 1 92 35 GLN B O 1
ATOM 2083 N N . SER B 1 36 ? -7.27 52.844 16.406 1 91.62 36 SER B N 1
ATOM 2084 C CA . SER B 1 36 ? -7.336 52.312 15.062 1 91.62 36 SER B CA 1
ATOM 2085 C C . SER B 1 36 ? -6.391 51.125 14.898 1 91.62 36 SER B C 1
ATOM 2087 O O . SER B 1 36 ? -6.742 50.125 14.273 1 91.62 36 SER B O 1
ATOM 2089 N N . ASP B 1 37 ? -5.242 51.25 15.492 1 93 37 ASP B N 1
ATOM 2090 C CA . ASP B 1 37 ? -4.25 50.188 15.414 1 93 37 ASP B CA 1
ATOM 2091 C C . ASP B 1 37 ? -4.742 48.938 16.109 1 93 37 ASP B C 1
ATOM 2093 O O . ASP B 1 37 ? -4.543 47.812 15.617 1 93 37 ASP B O 1
ATOM 2097 N N . LEU B 1 38 ? -5.418 49.125 17.203 1 93.88 38 LEU B N 1
ATOM 2098 C CA . LEU B 1 38 ? -5.91 48 17.984 1 93.88 38 LEU B CA 1
ATOM 2099 C C . LEU B 1 38 ? -7.008 47.25 17.219 1 93.88 38 LEU B C 1
ATOM 2101 O O . LEU B 1 38 ? -7.102 46.031 17.297 1 93.88 38 LEU B O 1
ATOM 2105 N N . VAL B 1 39 ? -7.773 48 16.484 1 93.19 39 VAL B N 1
ATOM 2106 C CA . VAL B 1 39 ? -8.82 47.375 15.672 1 93.19 39 VAL B CA 1
ATOM 2107 C C . VAL B 1 39 ? -8.18 46.531 14.586 1 93.19 39 VAL B C 1
ATOM 2109 O O . VAL B 1 39 ? -8.617 45.375 14.367 1 93.19 39 VAL B O 1
ATOM 2112 N N . PHE B 1 40 ? -7.164 47.031 14.031 1 91.12 40 PHE B N 1
ATOM 2113 C CA . PHE B 1 40 ? -6.441 46.281 13 1 91.12 40 PHE B CA 1
ATOM 2114 C C . PHE B 1 40 ? -5.863 45 13.562 1 91.12 40 PHE B C 1
ATOM 2116 O O . PHE B 1 40 ? -6.074 43.906 13 1 91.12 40 PHE B O 1
ATOM 2123 N N . VAL B 1 41 ? -5.184 45.062 14.664 1 90.44 41 VAL B N 1
ATOM 2124 C CA . VAL B 1 41 ? -4.535 43.906 15.273 1 90.44 41 VAL B CA 1
ATOM 2125 C C . VAL B 1 41 ? -5.59 42.875 15.672 1 90.44 41 VAL B C 1
ATOM 2127 O O . VAL B 1 41 ? -5.414 41.688 15.445 1 90.44 41 VAL B O 1
ATOM 2130 N N . ARG B 1 42 ? -6.641 43.375 16.234 1 90.94 42 ARG B N 1
ATOM 2131 C CA . ARG B 1 42 ? -7.719 42.469 16.641 1 90.94 42 ARG B CA 1
ATOM 2132 C C . ARG B 1 42 ? -8.266 41.688 15.453 1 90.94 42 ARG B C 1
ATOM 2134 O O . ARG B 1 42 ? -8.461 40.469 15.523 1 90.94 42 ARG B O 1
ATOM 2141 N N . ASN B 1 43 ? -8.531 42.375 14.336 1 89.62 43 ASN B N 1
ATOM 2142 C CA . ASN B 1 43 ? -9.062 41.719 13.141 1 89.62 43 ASN B CA 1
ATOM 2143 C C . ASN B 1 43 ? -8.102 40.656 12.602 1 89.62 43 ASN B C 1
ATOM 2145 O O . ASN B 1 43 ? -8.539 39.594 12.156 1 89.62 43 ASN B O 1
ATOM 2149 N N . TYR B 1 44 ? -6.879 40.969 12.688 1 85.19 44 TYR B N 1
ATOM 2150 C CA . TYR B 1 44 ? -5.871 40 12.242 1 85.19 44 TYR B CA 1
ATOM 2151 C C . TYR B 1 44 ? -5.875 38.75 13.117 1 85.19 44 TYR B C 1
ATOM 2153 O O . TYR B 1 44 ? -5.793 37.656 12.617 1 85.19 44 TYR B O 1
ATOM 2161 N N . ILE B 1 45 ? -5.977 38.938 14.367 1 85.5 45 ILE B N 1
ATOM 2162 C CA . ILE B 1 45 ? -5.949 37.812 15.305 1 85.5 45 ILE B CA 1
ATOM 2163 C C . ILE B 1 45 ? -7.172 36.938 15.078 1 85.5 45 ILE B C 1
ATOM 2165 O O . ILE B 1 45 ? -7.078 35.719 15.164 1 85.5 45 ILE B O 1
ATOM 2169 N N . VAL B 1 46 ? -8.242 37.562 14.789 1 85.56 46 VAL B N 1
ATOM 2170 C CA . VAL B 1 46 ? -9.461 36.812 14.531 1 85.56 46 VAL B CA 1
ATOM 2171 C C . VAL B 1 46 ? -9.289 35.969 13.273 1 85.56 46 VAL B C 1
ATOM 2173 O O . VAL B 1 46 ? -9.703 34.812 13.242 1 85.56 46 VAL B O 1
ATOM 2176 N N . GLN B 1 47 ? -8.664 36.5 12.297 1 83.19 47 GLN B N 1
ATOM 2177 C CA . GLN B 1 47 ? -8.391 35.781 11.07 1 83.19 47 GLN B CA 1
ATOM 2178 C C . GLN B 1 47 ? -7.422 34.625 11.328 1 83.19 47 GLN B C 1
ATOM 2180 O O . GLN B 1 47 ? -7.59 33.531 10.781 1 83.19 47 GLN B O 1
ATOM 2185 N N . LEU B 1 48 ? -6.473 34.875 12.109 1 80.19 48 LEU B N 1
ATOM 2186 C CA . LEU B 1 48 ? -5.508 33.844 12.461 1 80.19 48 LEU B CA 1
ATOM 2187 C C . LEU B 1 48 ? -6.188 32.688 13.211 1 80.19 48 LEU B C 1
ATOM 2189 O O . LEU B 1 48 ? -5.836 31.531 13.023 1 80.19 48 LEU B O 1
ATOM 2193 N N . GLU B 1 49 ? -7.059 33.094 14.055 1 81.69 49 GLU B N 1
ATOM 2194 C CA . GLU B 1 49 ? -7.824 32.094 14.789 1 81.69 49 GLU B CA 1
ATOM 2195 C C . GLU B 1 49 ? -8.586 31.172 13.828 1 81.69 49 GLU B C 1
ATOM 2197 O O . GLU B 1 49 ? -8.648 29.969 14.039 1 81.69 49 GLU B O 1
ATOM 2202 N N . GLU B 1 50 ? -9.148 31.719 12.797 1 84.12 50 GLU B N 1
ATOM 2203 C CA . GLU B 1 50 ? -9.891 30.953 11.812 1 84.12 50 GLU B CA 1
ATOM 2204 C C . GLU B 1 50 ? -8.977 29.984 11.07 1 84.12 50 GLU B C 1
ATOM 2206 O O . GLU B 1 50 ? -9.336 28.828 10.844 1 84.12 50 GLU B O 1
ATOM 2211 N N . VAL B 1 51 ? -7.863 30.438 10.719 1 81.44 51 VAL B N 1
ATOM 2212 C CA . VAL B 1 51 ? -6.887 29.594 10.023 1 81.44 51 VAL B CA 1
ATOM 2213 C C . VAL B 1 51 ? -6.465 28.438 10.93 1 81.44 51 VAL B C 1
ATOM 2215 O O . VAL B 1 51 ? -6.359 27.297 10.477 1 81.44 51 VAL B O 1
ATOM 2218 N N . ASN B 1 52 ? -6.242 28.766 12.164 1 81.44 52 ASN B N 1
ATOM 2219 C CA . ASN B 1 52 ? -5.852 27.734 13.117 1 81.44 52 ASN B CA 1
ATOM 2220 C C . ASN B 1 52 ? -6.938 26.672 13.281 1 81.44 52 ASN B C 1
ATOM 2222 O O . ASN B 1 52 ? -6.637 25.484 13.422 1 81.44 52 ASN B O 1
ATOM 2226 N N . ARG B 1 53 ? -8.133 27.141 13.289 1 84.38 53 ARG B N 1
ATOM 2227 C CA . ARG B 1 53 ? -9.258 26.219 13.406 1 84.38 53 ARG B CA 1
ATOM 2228 C C . ARG B 1 53 ? -9.312 25.281 12.195 1 84.38 53 ARG B C 1
ATOM 2230 O O . ARG B 1 53 ? -9.578 24.078 12.344 1 84.38 53 ARG B O 1
ATOM 2237 N N . MET B 1 54 ? -9.07 25.797 11.039 1 86.19 54 MET B N 1
ATOM 2238 C CA . MET B 1 54 ? -9.055 25 9.82 1 86.19 54 MET B CA 1
ATOM 2239 C C . MET B 1 54 ? -7.934 23.969 9.867 1 86.19 54 MET B C 1
ATOM 2241 O O . MET B 1 54 ? -8.133 22.797 9.492 1 86.19 54 MET B O 1
ATOM 2245 N N . HIS B 1 55 ? -6.809 24.422 10.352 1 84.62 55 HIS B N 1
ATOM 2246 C CA . HIS B 1 55 ? -5.684 23.516 10.484 1 84.62 55 HIS B CA 1
ATOM 2247 C C . HIS B 1 55 ? -6.004 22.375 11.453 1 84.62 55 HIS B C 1
ATOM 2249 O O . HIS B 1 55 ? -5.691 21.219 11.188 1 84.62 55 HIS B O 1
ATOM 2255 N N . ASP B 1 56 ? -6.645 22.75 12.508 1 86.19 56 ASP B N 1
ATOM 2256 C CA . ASP B 1 56 ? -7.02 21.75 13.5 1 86.19 56 ASP B CA 1
ATOM 2257 C C . ASP B 1 56 ? -7.965 20.719 12.898 1 86.19 56 ASP B C 1
ATOM 2259 O O . ASP B 1 56 ? -7.836 19.516 13.18 1 86.19 56 ASP B O 1
ATOM 2263 N N . ARG B 1 57 ? -8.852 21.156 12.125 1 90.5 57 ARG B N 1
ATOM 2264 C CA . ARG B 1 57 ? -9.797 20.25 11.477 1 90.5 57 ARG B CA 1
ATOM 2265 C C . ARG B 1 57 ? -9.086 19.312 10.516 1 90.5 57 ARG B C 1
ATOM 2267 O O . ARG B 1 57 ? -9.375 18.109 10.484 1 90.5 57 ARG B O 1
ATOM 2274 N N . ASP B 1 58 ? -8.172 19.875 9.766 1 91.88 58 ASP B N 1
ATOM 2275 C CA . ASP B 1 58 ? -7.426 19.062 8.812 1 91.88 58 ASP B CA 1
ATOM 2276 C C . ASP B 1 58 ? -6.574 18.016 9.523 1 91.88 58 ASP B C 1
ATOM 2278 O O . ASP B 1 58 ? -6.523 16.859 9.102 1 91.88 58 ASP B O 1
ATOM 2282 N N . ILE B 1 59 ? -5.957 18.406 10.57 1 92.44 59 ILE B N 1
ATOM 2283 C CA . ILE B 1 59 ? -5.141 17.484 11.359 1 92.44 59 ILE B CA 1
ATOM 2284 C C . ILE B 1 59 ? -6.016 16.375 11.93 1 92.44 59 ILE B C 1
ATOM 2286 O O . ILE B 1 59 ? -5.641 15.203 11.898 1 92.44 59 ILE B O 1
ATOM 2290 N N . GLY B 1 60 ? -7.168 16.812 12.461 1 93.31 60 GLY B N 1
ATOM 2291 C CA . GLY B 1 60 ? -8.109 15.82 12.961 1 93.31 60 GLY B CA 1
ATOM 2292 C C . GLY B 1 60 ? -8.547 14.828 11.906 1 93.31 60 GLY B C 1
ATOM 2293 O O . GLY B 1 60 ? -8.578 13.625 12.156 1 93.31 60 GLY B O 1
ATOM 2294 N N . SER B 1 61 ? -8.844 15.297 10.75 1 94.69 61 SER B N 1
ATOM 2295 C CA . SER B 1 61 ? -9.266 14.445 9.648 1 94.69 61 SER B CA 1
ATOM 2296 C C . SER B 1 61 ? -8.156 13.469 9.242 1 94.69 61 SER B C 1
ATOM 2298 O O . SER B 1 61 ? -8.422 12.281 9.039 1 94.69 61 SER B O 1
ATOM 2300 N N . MET B 1 62 ? -6.938 13.969 9.148 1 95.44 62 MET B N 1
ATOM 2301 C CA . MET B 1 62 ? -5.812 13.117 8.773 1 95.44 62 MET B CA 1
ATOM 2302 C C . MET B 1 62 ? -5.574 12.039 9.82 1 95.44 62 MET B C 1
ATOM 2304 O O . MET B 1 62 ? -5.25 10.898 9.484 1 95.44 62 MET B O 1
ATOM 2308 N N . THR B 1 63 ? -5.746 12.422 11.07 1 95.25 63 THR B N 1
ATOM 2309 C CA . THR B 1 63 ? -5.613 11.453 12.148 1 95.25 63 THR B CA 1
ATOM 2310 C C . THR B 1 63 ? -6.633 10.328 12 1 95.25 63 THR B C 1
ATOM 2312 O O . THR B 1 63 ? -6.293 9.156 12.133 1 95.25 63 THR B O 1
ATOM 2315 N N . ASP B 1 64 ? -7.82 10.711 11.672 1 96.25 64 ASP B N 1
ATOM 2316 C CA . ASP B 1 64 ? -8.891 9.734 11.492 1 96.25 64 ASP B CA 1
ATOM 2317 C C . ASP B 1 64 ? -8.617 8.828 10.297 1 96.25 64 ASP B C 1
ATOM 2319 O O . ASP B 1 64 ? -8.852 7.621 10.352 1 96.25 64 ASP B O 1
ATOM 2323 N N . ILE B 1 65 ? -8.148 9.383 9.227 1 95.69 65 ILE B N 1
ATOM 2324 C CA . ILE B 1 65 ? -7.836 8.633 8.016 1 95.69 65 ILE B CA 1
ATOM 2325 C C . ILE B 1 65 ? -6.754 7.594 8.32 1 95.69 65 ILE B C 1
ATOM 2327 O O . ILE B 1 65 ? -6.887 6.426 7.953 1 95.69 65 ILE B O 1
ATOM 2331 N N . LEU B 1 66 ? -5.754 8.047 8.992 1 94.56 66 LEU B N 1
ATOM 2332 C CA . LEU B 1 66 ? -4.641 7.16 9.305 1 94.56 66 LEU B CA 1
ATOM 2333 C C . LEU B 1 66 ? -5.078 6.051 10.25 1 94.56 66 LEU B C 1
ATOM 2335 O O . LEU B 1 66 ? -4.672 4.895 10.094 1 94.56 66 LEU B O 1
ATOM 2339 N N . ARG B 1 67 ? -5.922 6.375 11.227 1 94.06 67 ARG B N 1
ATOM 2340 C CA . ARG B 1 67 ? -6.453 5.375 12.148 1 94.06 67 ARG B CA 1
ATOM 2341 C C . ARG B 1 67 ? -7.285 4.332 11.406 1 94.06 67 ARG B C 1
ATOM 2343 O O . ARG B 1 67 ? -7.121 3.131 11.625 1 94.06 67 ARG B O 1
ATOM 2350 N N . THR B 1 68 ? -8.125 4.766 10.531 1 94.69 68 THR B N 1
ATOM 2351 C CA . THR B 1 68 ? -8.961 3.865 9.75 1 94.69 68 THR B CA 1
ATOM 2352 C C . THR B 1 68 ? -8.109 2.973 8.852 1 94.69 68 THR B C 1
ATOM 2354 O O . THR B 1 68 ? -8.383 1.777 8.719 1 94.69 68 THR B O 1
ATOM 2357 N N . GLN B 1 69 ? -7.062 3.572 8.242 1 93 69 GLN B N 1
ATOM 2358 C CA . GLN B 1 69 ? -6.152 2.799 7.406 1 93 69 GLN B CA 1
ATOM 2359 C C . GLN B 1 69 ? -5.484 1.682 8.203 1 93 69 GLN B C 1
ATOM 2361 O O . GLN B 1 69 ? -5.406 0.542 7.742 1 93 69 GLN B O 1
ATOM 2366 N N . MET B 1 70 ? -5.027 2.018 9.383 1 90.06 70 MET B N 1
ATOM 2367 C CA . MET B 1 70 ? -4.344 1.044 10.227 1 90.06 70 MET B CA 1
ATOM 2368 C C . MET B 1 70 ? -5.293 -0.074 10.648 1 90.06 70 MET B C 1
ATOM 2370 O O . MET B 1 70 ? -4.887 -1.233 10.75 1 90.06 70 MET B O 1
ATOM 2374 N N . GLU B 1 71 ? -6.535 0.242 10.812 1 90.75 71 GLU B N 1
ATOM 2375 C CA . GLU B 1 71 ? -7.527 -0.742 11.227 1 90.75 71 GLU B CA 1
ATOM 2376 C C . GLU B 1 71 ? -7.934 -1.648 10.07 1 90.75 71 GLU B C 1
ATOM 2378 O O . GLU B 1 71 ? -8.164 -2.844 10.258 1 90.75 71 GLU B O 1
ATOM 2383 N N . ARG B 1 72 ? -7.918 -1.103 8.906 1 89.62 72 ARG B N 1
ATOM 2384 C CA . ARG B 1 72 ? -8.469 -1.83 7.762 1 89.62 72 ARG B CA 1
ATOM 2385 C C . ARG B 1 72 ? -7.371 -2.59 7.02 1 89.62 72 ARG B C 1
ATOM 2387 O O . ARG B 1 72 ? -7.629 -3.641 6.434 1 89.62 72 ARG B O 1
ATOM 2394 N N . VAL B 1 73 ? -6.195 -2.02 7.012 1 90.25 73 VAL B N 1
ATOM 2395 C CA . VAL B 1 73 ? -5.129 -2.609 6.211 1 90.25 73 VAL B CA 1
ATOM 2396 C C . VAL B 1 73 ? -4.047 -3.178 7.129 1 90.25 73 VAL B C 1
ATOM 2398 O O . VAL B 1 73 ? -3.24 -2.43 7.684 1 90.25 73 VAL B O 1
ATOM 2401 N N . ASP B 1 74 ? -4.074 -4.395 7.328 1 89.81 74 ASP B N 1
ATOM 2402 C CA . ASP B 1 74 ? -3.031 -5.074 8.094 1 89.81 74 ASP B CA 1
ATOM 2403 C C . ASP B 1 74 ? -1.842 -5.43 7.203 1 89.81 74 ASP B C 1
ATOM 2405 O O . ASP B 1 74 ? -1.794 -6.516 6.625 1 89.81 74 ASP B O 1
ATOM 2409 N N . VAL B 1 75 ? -0.896 -4.586 7.16 1 88.94 75 VAL B N 1
ATOM 2410 C CA . VAL B 1 75 ? 0.243 -4.707 6.254 1 88.94 75 VAL B CA 1
ATOM 2411 C C . VAL B 1 75 ? 1.075 -5.93 6.629 1 88.94 75 VAL B C 1
ATOM 2413 O O . VAL B 1 75 ? 1.585 -6.633 5.754 1 88.94 75 VAL B O 1
ATOM 2416 N N . ALA B 1 76 ? 1.171 -6.191 7.91 1 87.5 76 ALA B N 1
ATOM 2417 C CA . ALA B 1 76 ? 1.927 -7.359 8.352 1 87.5 76 ALA B CA 1
ATOM 2418 C C . ALA B 1 76 ? 1.327 -8.641 7.781 1 87.5 76 ALA B C 1
ATOM 2420 O O . ALA B 1 76 ? 2.055 -9.523 7.312 1 87.5 76 ALA B O 1
ATOM 2421 N N . THR B 1 77 ? 0.059 -8.711 7.855 1 91 77 THR B N 1
ATOM 2422 C CA . THR B 1 77 ? -0.626 -9.867 7.297 1 91 77 THR B CA 1
ATOM 2423 C C . THR B 1 77 ? -0.44 -9.93 5.785 1 91 77 THR B C 1
ATOM 2425 O O . THR B 1 77 ? -0.221 -11.008 5.223 1 91 77 THR B O 1
ATOM 2428 N N . MET B 1 78 ? -0.512 -8.797 5.113 1 90.06 78 MET B N 1
ATOM 2429 C CA . MET B 1 78 ? -0.297 -8.75 3.67 1 90.06 78 MET B CA 1
ATOM 2430 C C . MET B 1 78 ? 1.091 -9.266 3.309 1 90.06 78 MET B C 1
ATOM 2432 O O . MET B 1 78 ? 1.238 -10.07 2.385 1 90.06 78 MET B O 1
ATOM 2436 N N . ILE B 1 79 ? 2.064 -8.867 4.07 1 88.56 79 ILE B N 1
ATOM 2437 C CA . ILE B 1 79 ? 3.443 -9.281 3.834 1 88.56 79 ILE B CA 1
ATOM 2438 C C . ILE B 1 79 ? 3.582 -10.781 4.074 1 88.56 79 ILE B C 1
ATOM 2440 O O . ILE B 1 79 ? 4.211 -11.484 3.283 1 88.56 79 ILE B O 1
ATOM 2444 N N . ARG B 1 80 ? 2.963 -11.266 5.105 1 90.94 80 ARG B N 1
ATOM 2445 C CA . ARG B 1 80 ? 3.012 -12.695 5.414 1 90.94 80 ARG B CA 1
ATOM 2446 C C . ARG B 1 80 ? 2.367 -13.516 4.301 1 90.94 80 ARG B C 1
ATOM 2448 O O . ARG B 1 80 ? 2.914 -14.539 3.881 1 90.94 80 ARG B O 1
ATOM 2455 N N . LYS B 1 81 ? 1.297 -13.047 3.816 1 88 81 LYS B N 1
ATOM 2456 C CA . LYS B 1 81 ? 0.612 -13.742 2.729 1 88 81 LYS B CA 1
ATOM 2457 C C . LYS B 1 81 ? 1.473 -13.773 1.469 1 88 81 LYS B C 1
ATOM 2459 O O . LYS B 1 81 ? 1.508 -14.789 0.761 1 88 81 LYS B O 1
ATOM 2464 N N . GLY B 1 82 ? 2.094 -12.695 1.228 1 85.88 82 GLY B N 1
ATOM 2465 C CA . GLY B 1 82 ? 3.012 -12.664 0.099 1 85.88 82 GLY B CA 1
ATOM 2466 C C . GLY B 1 82 ? 4.164 -13.641 0.245 1 85.88 82 GLY B C 1
ATOM 2467 O O . GLY B 1 82 ? 4.508 -14.352 -0.701 1 85.88 82 GLY B O 1
ATOM 2468 N N . GLN B 1 83 ? 4.684 -13.734 1.449 1 87.62 83 GLN B N 1
ATOM 2469 C CA . GLN B 1 83 ? 5.785 -14.648 1.723 1 87.62 83 GLN B CA 1
ATOM 2470 C C . GLN B 1 83 ? 5.332 -16.109 1.61 1 87.62 83 GLN B C 1
ATOM 2472 O O . GLN B 1 83 ? 6.059 -16.953 1.082 1 87.62 83 GLN B O 1
ATOM 2477 N N . GLU B 1 84 ? 4.18 -16.328 2.082 1 88.62 84 GLU B N 1
ATOM 2478 C CA . GLU B 1 84 ? 3.609 -17.672 1.947 1 88.62 84 GLU B CA 1
ATOM 2479 C C . GLU B 1 84 ? 3.422 -18.047 0.479 1 88.62 84 GLU B C 1
ATOM 2481 O O . GLU B 1 84 ? 3.699 -19.172 0.082 1 88.62 84 GLU B O 1
ATOM 2486 N N . SER B 1 85 ? 2.967 -17.109 -0.277 1 86.38 85 SER B N 1
ATOM 2487 C CA . SER B 1 85 ? 2.789 -17.344 -1.705 1 86.38 85 SER B CA 1
ATOM 2488 C C . SER B 1 85 ? 4.117 -17.656 -2.385 1 86.38 85 SER B C 1
ATOM 2490 O O . SER B 1 85 ? 4.203 -18.562 -3.217 1 86.38 85 SER B O 1
ATOM 2492 N N . ILE B 1 86 ? 5.125 -16.984 -1.996 1 86.81 86 ILE B N 1
ATOM 2493 C CA . ILE B 1 86 ? 6.453 -17.203 -2.557 1 86.81 86 ILE B CA 1
ATOM 2494 C C . ILE B 1 86 ? 6.953 -18.594 -2.18 1 86.81 86 ILE B C 1
ATOM 2496 O O . ILE B 1 86 ? 7.531 -19.297 -3.008 1 86.81 86 ILE B O 1
ATOM 2500 N N . ALA B 1 87 ? 6.68 -19.031 -0.967 1 87.56 87 ALA B N 1
ATOM 2501 C CA . ALA B 1 87 ? 7.066 -20.359 -0.523 1 87.56 87 ALA B CA 1
ATOM 2502 C C . ALA B 1 87 ? 6.312 -21.438 -1.3 1 87.56 87 ALA B C 1
ATOM 2504 O O . ALA B 1 87 ? 6.867 -22.5 -1.612 1 87.56 87 ALA B O 1
ATOM 2505 N N . ASN B 1 88 ? 5.098 -21.125 -1.588 1 86.56 88 ASN B N 1
ATOM 2506 C CA . ASN B 1 88 ? 4.297 -22.062 -2.371 1 86.56 88 ASN B CA 1
ATOM 2507 C C . ASN B 1 88 ? 4.879 -22.25 -3.768 1 86.56 88 ASN B C 1
ATOM 2509 O O . ASN B 1 88 ? 4.82 -23.359 -4.316 1 86.56 88 ASN B O 1
ATOM 2513 N N . PHE B 1 89 ? 5.555 -21.281 -4.285 1 86.75 89 PHE B N 1
ATOM 2514 C CA . PHE B 1 89 ? 6.156 -21.391 -5.609 1 86.75 89 PHE B CA 1
ATOM 2515 C C . PHE B 1 89 ? 7.273 -22.422 -5.613 1 86.75 89 PHE B C 1
ATOM 2517 O O . PHE B 1 89 ? 7.426 -23.172 -6.582 1 86.75 89 PHE B O 1
ATOM 2524 N N . ASP B 1 90 ? 8.023 -22.422 -4.531 1 84.62 90 ASP B N 1
ATOM 2525 C CA . ASP B 1 90 ? 9.07 -23.438 -4.422 1 84.62 90 ASP B CA 1
ATOM 2526 C C . ASP B 1 90 ? 8.484 -24.844 -4.41 1 84.62 90 ASP B C 1
ATOM 2528 O O . ASP B 1 90 ? 9.016 -25.75 -5.055 1 84.62 90 ASP B O 1
ATOM 2532 N N . ARG B 1 91 ? 7.469 -24.953 -3.727 1 86.31 91 ARG B N 1
ATOM 2533 C CA . ARG B 1 91 ? 6.793 -26.25 -3.68 1 86.31 91 ARG B CA 1
ATOM 2534 C C . ARG B 1 91 ? 6.234 -26.625 -5.047 1 86.31 91 ARG B C 1
ATOM 2536 O O . ARG B 1 91 ? 6.336 -27.781 -5.469 1 86.31 91 ARG B O 1
ATOM 2543 N N . PHE B 1 92 ? 5.699 -25.609 -5.777 1 88.19 92 PHE B N 1
ATOM 2544 C CA . PHE B 1 92 ? 5.156 -25.859 -7.109 1 88.19 92 PHE B CA 1
ATOM 2545 C C . PHE B 1 92 ? 6.258 -26.281 -8.078 1 88.19 92 PHE B C 1
ATOM 2547 O O . PHE B 1 92 ? 6.074 -27.203 -8.867 1 88.19 92 PHE B O 1
ATOM 2554 N N . GLN B 1 93 ? 7.312 -25.625 -7.93 1 87.56 93 GLN B N 1
ATOM 2555 C CA . GLN B 1 93 ? 8.445 -25.969 -8.781 1 87.56 93 GLN B CA 1
ATOM 2556 C C . GLN B 1 93 ? 8.898 -27.406 -8.539 1 87.56 93 GLN B C 1
ATOM 2558 O O . GLN B 1 93 ? 9.188 -28.141 -9.484 1 87.56 93 GLN B O 1
ATOM 2563 N N . SER B 1 94 ? 8.922 -27.828 -7.297 1 90.25 94 SER B N 1
ATOM 2564 C CA . SER B 1 94 ? 9.312 -29.188 -6.945 1 90.25 94 SER B CA 1
ATOM 2565 C C . SER B 1 94 ? 8.336 -30.203 -7.504 1 90.25 94 SER B C 1
ATOM 2567 O O . SER B 1 94 ? 8.742 -31.266 -7.996 1 90.25 94 SER B O 1
ATOM 2569 N N . VAL B 1 95 ? 7.105 -29.812 -7.422 1 87.69 95 VAL B N 1
ATOM 2570 C CA . VAL B 1 95 ? 6.066 -30.703 -7.922 1 87.69 95 VAL B CA 1
ATOM 2571 C C . VAL B 1 95 ? 6.191 -30.844 -9.438 1 87.69 95 VAL B C 1
ATOM 2573 O O . VAL B 1 95 ? 6.082 -31.953 -9.984 1 87.69 95 VAL B O 1
ATOM 2576 N N . LEU B 1 96 ? 6.414 -29.781 -10.125 1 89.31 96 LEU B N 1
ATOM 2577 C CA . LEU B 1 96 ? 6.59 -29.812 -11.578 1 89.31 96 LEU B CA 1
ATOM 2578 C C . LEU B 1 96 ? 7.805 -30.656 -11.953 1 89.31 96 LEU B C 1
ATOM 2580 O O . LEU B 1 96 ? 7.77 -31.391 -12.945 1 89.31 96 LEU B O 1
ATOM 2584 N N . GLU B 1 97 ? 8.859 -30.578 -11.164 1 91.94 97 GLU B N 1
ATOM 2585 C CA . GLU B 1 97 ? 10.047 -31.406 -11.398 1 91.94 97 GLU B CA 1
ATOM 2586 C C . GLU B 1 97 ? 9.727 -32.875 -11.211 1 91.94 97 GLU B C 1
ATOM 2588 O O . GLU B 1 97 ? 10.219 -33.719 -11.969 1 91.94 97 GLU B O 1
ATOM 2593 N N . ARG B 1 98 ? 8.945 -33.125 -10.25 1 92.25 98 ARG B N 1
ATOM 2594 C CA . ARG B 1 98 ? 8.531 -34.531 -10.016 1 92.25 98 ARG B CA 1
ATOM 2595 C C . ARG B 1 98 ? 7.707 -35.062 -11.188 1 92.25 98 ARG B C 1
ATOM 2597 O O . ARG B 1 98 ? 7.918 -36.188 -11.641 1 92.25 98 ARG B O 1
ATOM 2604 N N . ILE B 1 99 ? 6.836 -34.219 -11.672 1 92.38 99 ILE B N 1
ATOM 2605 C CA . ILE B 1 99 ? 6.016 -34.625 -12.812 1 92.38 99 ILE B CA 1
ATOM 2606 C C . ILE B 1 99 ? 6.91 -34.875 -14.023 1 92.38 99 ILE B C 1
ATOM 2608 O O . ILE B 1 99 ? 6.723 -35.875 -14.742 1 92.38 99 ILE B O 1
ATOM 2612 N N . SER B 1 100 ? 7.816 -34.031 -14.219 1 92.81 100 SER B N 1
ATOM 2613 C CA . SER B 1 100 ? 8.758 -34.188 -15.32 1 92.81 100 SER B CA 1
ATOM 2614 C C . SER B 1 100 ? 9.523 -35.5 -15.203 1 92.81 100 SER B C 1
ATOM 2616 O O . SER B 1 100 ? 9.68 -36.219 -16.188 1 92.81 100 SER B O 1
ATOM 2618 N N . SER B 1 101 ? 9.969 -35.844 -14.023 1 94.94 101 SER B N 1
ATOM 2619 C CA . SER B 1 101 ? 10.703 -37.094 -13.781 1 94.94 101 SER B CA 1
ATOM 2620 C C . SER B 1 101 ? 9.844 -38.312 -14.062 1 94.94 101 SER B C 1
ATOM 2622 O O . SER B 1 101 ? 10.297 -39.281 -14.695 1 94.94 101 SER B O 1
ATOM 2624 N N . ILE B 1 102 ? 8.68 -38.219 -13.633 1 93.5 102 ILE B N 1
ATOM 2625 C CA . ILE B 1 102 ? 7.75 -39.312 -13.875 1 93.5 102 ILE B CA 1
ATOM 2626 C C . ILE B 1 102 ? 7.492 -39.438 -15.367 1 93.5 102 ILE B C 1
ATOM 2628 O O . ILE B 1 102 ? 7.422 -40.562 -15.891 1 93.5 102 ILE B O 1
ATOM 2632 N N . GLY B 1 103 ? 7.301 -38.344 -16.047 1 92.81 103 GLY B N 1
ATOM 2633 C CA . GLY B 1 103 ? 7.141 -38.344 -17.484 1 92.81 103 GLY B CA 1
ATOM 2634 C C . GLY B 1 103 ? 8.297 -39.031 -18.203 1 92.81 103 GLY B C 1
ATOM 2635 O O . GLY B 1 103 ? 8.086 -39.812 -19.125 1 92.81 103 GLY B O 1
ATOM 2636 N N . LEU B 1 104 ? 9.484 -38.812 -17.734 1 93.75 104 LEU B N 1
ATOM 2637 C CA . LEU B 1 104 ? 10.664 -39.438 -18.328 1 93.75 104 LEU B CA 1
ATOM 2638 C C . LEU B 1 104 ? 10.672 -40.938 -18.078 1 93.75 104 LEU B C 1
ATOM 2640 O O . LEU B 1 104 ? 11.047 -41.719 -18.953 1 93.75 104 LEU B O 1
ATOM 2644 N N . GLU B 1 105 ? 10.266 -41.281 -16.922 1 94.44 105 GLU B N 1
ATOM 2645 C CA . GLU B 1 105 ? 10.172 -42.719 -16.609 1 94.44 105 GLU B CA 1
ATOM 2646 C C . GLU B 1 105 ? 9.18 -43.406 -17.531 1 94.44 105 GLU B C 1
ATOM 2648 O O . GLU B 1 105 ? 9.469 -44.469 -18.078 1 94.44 105 GLU B O 1
ATOM 2653 N N . ILE B 1 106 ? 8.086 -42.781 -17.766 1 94.62 106 ILE B N 1
ATOM 2654 C CA . ILE B 1 106 ? 7.059 -43.344 -18.609 1 94.62 106 ILE B CA 1
ATOM 2655 C C . ILE B 1 106 ? 7.559 -43.438 -20.047 1 94.62 106 ILE B C 1
ATOM 2657 O O . ILE B 1 106 ? 7.273 -44.406 -20.766 1 94.62 106 ILE B O 1
ATOM 2661 N N . GLN B 1 107 ? 8.25 -42.469 -20.406 1 94 107 GLN B N 1
ATOM 2662 C CA . GLN B 1 107 ? 8.836 -42.469 -21.734 1 94 107 GLN B CA 1
ATOM 2663 C C . GLN B 1 107 ? 9.797 -43.656 -21.906 1 94 107 GLN B C 1
ATOM 2665 O O . GLN B 1 107 ? 9.805 -44.312 -22.953 1 94 107 GLN B O 1
ATOM 2670 N N . GLU B 1 108 ? 10.57 -43.906 -20.938 1 94.38 108 GLU B N 1
ATOM 2671 C CA . GLU B 1 108 ? 11.5 -45.031 -20.953 1 94.38 108 GLU B CA 1
ATOM 2672 C C . GLU B 1 108 ? 10.75 -46.344 -21.031 1 94.38 108 GLU B C 1
ATOM 2674 O O . GLU B 1 108 ? 11.117 -47.25 -21.797 1 94.38 108 GLU B O 1
ATOM 2679 N N . ILE B 1 109 ? 9.75 -46.406 -20.281 1 92.88 109 ILE B N 1
ATOM 2680 C CA . ILE B 1 109 ? 8.938 -47.625 -20.266 1 92.88 109 ILE B CA 1
ATOM 2681 C C . ILE B 1 109 ? 8.32 -47.844 -21.656 1 92.88 109 ILE B C 1
ATOM 2683 O O . ILE B 1 109 ? 8.32 -48.969 -22.172 1 92.88 109 ILE B O 1
ATOM 2687 N N . SER B 1 110 ? 7.789 -46.781 -22.188 1 92.75 110 SER B N 1
ATOM 2688 C CA . SER B 1 110 ? 7.168 -46.875 -23.516 1 92.75 110 SER B CA 1
ATOM 2689 C C . SER B 1 110 ? 8.172 -47.344 -24.562 1 92.75 110 SER B C 1
ATOM 2691 O O . SER B 1 110 ? 7.832 -48.125 -25.438 1 92.75 110 SER B O 1
ATOM 2693 N N . SER B 1 111 ? 9.367 -46.938 -24.5 1 93.25 111 SER B N 1
ATOM 2694 C CA . SER B 1 111 ? 10.422 -47.344 -25.422 1 93.25 111 SER B CA 1
ATOM 2695 C C . SER B 1 111 ? 10.75 -48.812 -25.266 1 93.25 111 SER B C 1
ATOM 2697 O O . SER B 1 111 ? 10.969 -49.531 -26.25 1 93.25 111 SER B O 1
ATOM 2699 N N . GLN B 1 112 ? 10.742 -49.219 -24.047 1 92.69 112 GLN B N 1
ATOM 2700 C CA . GLN B 1 112 ? 11.008 -50.625 -23.781 1 92.69 112 GLN B CA 1
ATOM 2701 C C . GLN B 1 112 ? 9.875 -51.531 -24.312 1 92.69 112 GLN B C 1
ATOM 2703 O O . GLN B 1 112 ? 10.125 -52.562 -24.891 1 92.69 112 GLN B O 1
ATOM 2708 N N . VAL B 1 113 ? 8.688 -51 -24.125 1 91.5 113 VAL B N 1
ATOM 2709 C CA . VAL B 1 113 ? 7.527 -51.75 -24.609 1 91.5 113 VAL B CA 1
ATOM 2710 C C . VAL B 1 113 ? 7.555 -51.812 -26.125 1 91.5 113 VAL B C 1
ATOM 2712 O O . VAL B 1 113 ? 7.266 -52.844 -26.719 1 91.5 113 VAL B O 1
ATOM 2715 N N . ASN B 1 114 ? 7.906 -50.75 -26.688 1 91.56 114 ASN B N 1
ATOM 2716 C CA . ASN B 1 114 ? 8.039 -50.719 -28.141 1 91.56 114 ASN B CA 1
ATOM 2717 C C . ASN B 1 114 ? 9.078 -51.719 -28.641 1 91.56 114 ASN B C 1
ATOM 2719 O O . ASN B 1 114 ? 8.828 -52.469 -29.594 1 91.56 114 ASN B O 1
ATOM 2723 N N . LEU B 1 115 ? 10.18 -51.844 -27.984 1 91.31 115 LEU B N 1
ATOM 2724 C CA . LEU B 1 115 ? 11.234 -52.781 -28.344 1 91.31 115 LEU B CA 1
ATOM 2725 C C . LEU B 1 115 ? 10.766 -54.219 -28.172 1 91.31 115 LEU B C 1
ATOM 2727 O O . LEU B 1 115 ? 11.039 -55.094 -29.031 1 91.31 115 LEU B O 1
ATOM 2731 N N . LEU B 1 116 ? 10.055 -54.469 -27.141 1 88.94 116 LEU B N 1
ATOM 2732 C CA . LEU B 1 116 ? 9.516 -55.781 -26.891 1 88.94 116 LEU B CA 1
ATOM 2733 C C . LEU B 1 116 ? 8.492 -56.156 -27.969 1 88.94 116 LEU B C 1
ATOM 2735 O O . LEU B 1 116 ? 8.438 -57.312 -28.391 1 88.94 116 LEU B O 1
ATOM 2739 N N . SER B 1 117 ? 7.773 -55.188 -28.359 1 87.81 117 SER B N 1
ATOM 2740 C CA . SER B 1 117 ? 6.777 -55.406 -29.391 1 87.81 117 SER B CA 1
ATOM 2741 C C . SER B 1 117 ? 7.438 -55.75 -30.734 1 87.81 117 SER B C 1
ATOM 2743 O O . SER B 1 117 ? 6.961 -56.625 -31.469 1 87.81 117 SER B O 1
ATOM 2745 N N . ILE B 1 118 ? 8.469 -55.156 -31.016 1 87.94 118 ILE B N 1
ATOM 2746 C CA . ILE B 1 118 ? 9.211 -55.406 -32.25 1 87.94 118 ILE B CA 1
ATOM 2747 C C . ILE B 1 118 ? 9.781 -56.844 -32.188 1 87.94 118 ILE B C 1
ATOM 2749 O O . ILE B 1 118 ? 9.664 -57.594 -33.156 1 87.94 118 ILE B O 1
ATOM 2753 N N . ASN B 1 119 ? 10.328 -57.188 -31.094 1 84.12 119 ASN B N 1
ATOM 2754 C CA . ASN B 1 119 ? 10.867 -58.531 -30.922 1 84.12 119 ASN B CA 1
ATOM 2755 C C . ASN B 1 119 ? 9.781 -59.594 -31.047 1 84.12 119 ASN B C 1
ATOM 2757 O O . ASN B 1 119 ? 10 -60.656 -31.641 1 84.12 119 ASN B O 1
ATOM 2761 N N . ALA B 1 120 ? 8.672 -59.281 -30.484 1 82.12 120 ALA B N 1
ATOM 2762 C CA . ALA B 1 120 ? 7.543 -60.188 -30.562 1 82.12 120 ALA B CA 1
ATOM 2763 C C . ALA B 1 120 ? 7.047 -60.344 -32 1 82.12 120 ALA B C 1
ATOM 2765 O O . ALA B 1 120 ? 6.68 -61.438 -32.438 1 82.12 120 ALA B O 1
ATOM 2766 N N . ALA B 1 121 ? 7.07 -59.25 -32.719 1 83.62 121 ALA B N 1
ATOM 2767 C CA . ALA B 1 121 ? 6.664 -59.312 -34.125 1 83.62 121 ALA B CA 1
ATOM 2768 C C . ALA B 1 121 ? 7.633 -60.156 -34.938 1 83.62 121 ALA B C 1
ATOM 2770 O O . ALA B 1 121 ? 7.215 -60.906 -35.844 1 83.62 121 ALA B O 1
ATOM 2771 N N . ILE B 1 122 ? 8.82 -60.062 -34.656 1 83.31 122 ILE B N 1
ATOM 2772 C CA . ILE B 1 122 ? 9.852 -60.844 -35.344 1 83.31 122 ILE B CA 1
ATOM 2773 C C . ILE B 1 122 ? 9.664 -62.312 -35.062 1 83.31 122 ILE B C 1
ATOM 2775 O O . ILE B 1 122 ? 9.711 -63.156 -35.969 1 83.31 122 ILE B O 1
ATOM 2779 N N . GLU B 1 123 ? 9.43 -62.656 -33.812 1 77.5 123 GLU B N 1
ATOM 2780 C CA . GLU B 1 123 ? 9.227 -64.062 -33.438 1 77.5 123 GLU B CA 1
ATOM 2781 C C . GLU B 1 123 ? 7.949 -64.625 -34.062 1 77.5 123 GLU B C 1
ATOM 2783 O O . GLU B 1 123 ? 7.91 -65.75 -34.5 1 77.5 123 GLU B O 1
ATOM 2788 N N . ALA B 1 124 ? 6.961 -63.75 -34.125 1 80.81 124 ALA B N 1
ATOM 2789 C CA . ALA B 1 124 ? 5.703 -64.125 -34.75 1 80.81 124 ALA B CA 1
ATOM 2790 C C . ALA B 1 124 ? 5.902 -64.438 -36.25 1 80.81 124 ALA B C 1
ATOM 2792 O O . ALA B 1 124 ? 5.312 -65.375 -36.75 1 80.81 124 ALA B O 1
ATOM 2793 N N . ALA B 1 125 ? 6.723 -63.719 -36.875 1 82.62 125 ALA B N 1
ATOM 2794 C CA . ALA B 1 125 ? 7.016 -63.938 -38.281 1 82.62 125 ALA B CA 1
ATOM 2795 C C . ALA B 1 125 ? 7.754 -65.25 -38.469 1 82.62 125 ALA B C 1
ATOM 2797 O O . ALA B 1 125 ? 7.492 -66 -39.438 1 82.62 125 ALA B O 1
ATOM 2798 N N . HIS B 1 126 ? 8.625 -65.562 -37.5 1 80.31 126 HIS B N 1
ATOM 2799 C CA . HIS B 1 126 ? 9.414 -66.75 -37.594 1 80.31 126 HIS B CA 1
ATOM 2800 C C . HIS B 1 126 ? 8.523 -68 -37.406 1 80.31 126 HIS B C 1
ATOM 2802 O O . HIS B 1 126 ? 8.805 -69.062 -37.969 1 80.31 126 HIS B O 1
ATOM 2808 N N . ALA B 1 127 ? 7.426 -67.812 -36.688 1 76.5 127 ALA B N 1
ATOM 2809 C CA . ALA B 1 127 ? 6.547 -68.938 -36.375 1 76.5 127 ALA B CA 1
ATOM 2810 C C . ALA B 1 127 ? 5.496 -69.188 -37.469 1 76.5 127 ALA B C 1
ATOM 2812 O O . ALA B 1 127 ? 4.676 -70.062 -37.375 1 76.5 127 ALA B O 1
ATOM 2813 N N . LYS B 1 128 ? 5.527 -68.375 -38.5 1 79.44 128 LYS B N 1
ATOM 2814 C CA . LYS B 1 128 ? 4.68 -68.438 -39.688 1 79.44 128 LYS B CA 1
ATOM 2815 C C . LYS B 1 128 ? 3.205 -68.562 -39.312 1 79.44 128 LYS B C 1
ATOM 2817 O O . LYS B 1 128 ? 2.688 -67.625 -38.625 1 79.44 128 LYS B O 1
ATOM 2822 N N . GLU B 1 129 ? 2.525 -69.625 -39.5 1 76.44 129 GLU B N 1
ATOM 2823 C CA . GLU B 1 129 ? 1.086 -69.75 -39.281 1 76.44 129 GLU B CA 1
ATOM 2824 C C . GLU B 1 129 ? 0.745 -69.812 -37.781 1 76.44 129 GLU B C 1
ATOM 2826 O O . GLU B 1 129 ? -0.26 -69.25 -37.375 1 76.44 129 GLU B O 1
ATOM 2831 N N . ALA B 1 130 ? 1.627 -70.312 -37 1 71 130 ALA B N 1
ATOM 2832 C CA . ALA B 1 130 ? 1.38 -70.438 -35.562 1 71 130 ALA B CA 1
ATOM 2833 C C . ALA B 1 130 ? 1.548 -69.062 -34.875 1 71 130 ALA B C 1
ATOM 2835 O O . ALA B 1 130 ? 1.071 -68.875 -33.75 1 71 130 ALA B O 1
ATOM 2836 N N . GLY B 1 131 ? 2.129 -68.062 -35.719 1 77.38 131 GLY B N 1
ATOM 2837 C CA . GLY B 1 131 ? 2.465 -66.812 -35.062 1 77.38 131 GLY B CA 1
ATOM 2838 C C . GLY B 1 131 ? 1.518 -65.688 -35.438 1 77.38 131 GLY B C 1
ATOM 2839 O O . GLY B 1 131 ? 1.711 -64.5 -35.031 1 77.38 131 GLY B O 1
ATOM 2840 N N . ARG B 1 132 ? 0.544 -66 -36.188 1 79.38 132 ARG B N 1
ATOM 2841 C CA . ARG B 1 132 ? -0.326 -64.938 -36.719 1 79.38 132 ARG B CA 1
ATOM 2842 C C . ARG B 1 132 ? -1.024 -64.188 -35.594 1 79.38 132 ARG B C 1
ATOM 2844 O O . ARG B 1 132 ? -1.127 -62.969 -35.656 1 79.38 132 ARG B O 1
ATOM 2851 N N . GLY B 1 133 ? -1.544 -64.875 -34.562 1 77.44 133 GLY B N 1
ATOM 2852 C CA . GLY B 1 133 ? -2.195 -64.188 -33.438 1 77.44 133 GLY B CA 1
ATOM 2853 C C . GLY B 1 133 ? -1.267 -63.312 -32.656 1 77.44 133 GLY B C 1
ATOM 2854 O O . GLY B 1 133 ? -1.65 -62.188 -32.25 1 77.44 133 GLY B O 1
ATOM 2855 N N . PHE B 1 134 ? 0.01 -63.656 -32.625 1 80.25 134 PHE B N 1
ATOM 2856 C CA . PHE B 1 134 ? 0.992 -62.906 -31.859 1 80.25 134 PHE B CA 1
ATOM 2857 C C . PHE B 1 134 ? 1.421 -61.656 -32.625 1 80.25 134 PHE B C 1
ATOM 2859 O O . PHE B 1 134 ? 1.695 -60.625 -32.031 1 80.25 134 PHE B O 1
ATOM 2866 N N . ALA B 1 135 ? 1.492 -61.844 -33.906 1 84.88 135 ALA B N 1
ATOM 2867 C CA . ALA B 1 135 ? 1.854 -60.688 -34.75 1 84.88 135 ALA B CA 1
ATOM 2868 C C . ALA B 1 135 ? 0.861 -59.562 -34.562 1 84.88 135 ALA B C 1
ATOM 2870 O O . ALA B 1 135 ? 1.256 -58.406 -34.469 1 84.88 135 ALA B O 1
ATOM 2871 N N . VAL B 1 136 ? -0.437 -59.875 -34.344 1 85.69 136 VAL B N 1
ATOM 2872 C CA . VAL B 1 136 ? -1.482 -58.875 -34.156 1 85.69 136 VAL B CA 1
ATOM 2873 C C . VAL B 1 136 ? -1.316 -58.219 -32.781 1 85.69 136 VAL B C 1
ATOM 2875 O O . VAL B 1 136 ? -1.408 -57 -32.688 1 85.69 136 VAL B O 1
ATOM 2878 N N . VAL B 1 137 ? -1.013 -59 -31.859 1 83.69 137 VAL B N 1
ATOM 2879 C CA . VAL B 1 137 ? -0.813 -58.469 -30.516 1 83.69 137 VAL B CA 1
ATOM 2880 C C . VAL B 1 137 ? 0.407 -57.562 -30.484 1 83.69 137 VAL B C 1
ATOM 2882 O O . VAL B 1 137 ? 0.358 -56.469 -29.906 1 83.69 137 VAL B O 1
ATOM 2885 N N . ALA B 1 138 ? 1.446 -58.031 -31.125 1 87 138 ALA B N 1
ATOM 2886 C CA . ALA B 1 138 ? 2.682 -57.25 -31.172 1 87 138 ALA B CA 1
ATOM 2887 C C . ALA B 1 138 ? 2.457 -55.875 -31.844 1 87 138 ALA B C 1
ATOM 2889 O O . ALA B 1 138 ? 2.955 -54.875 -31.375 1 87 138 ALA B O 1
ATOM 2890 N N . GLU B 1 139 ? 1.673 -55.875 -32.812 1 89.25 139 GLU B N 1
ATOM 2891 C CA . GLU B 1 139 ? 1.391 -54.625 -33.531 1 89.25 139 GLU B CA 1
ATOM 2892 C C . GLU B 1 139 ? 0.549 -53.688 -32.688 1 89.25 139 GLU B C 1
ATOM 2894 O O . GLU B 1 139 ? 0.78 -52.469 -32.688 1 89.25 139 GLU B O 1
ATOM 2899 N N . GLU B 1 140 ? -0.36 -54.25 -31.984 1 91 140 GLU B N 1
ATOM 2900 C CA . GLU B 1 140 ? -1.213 -53.406 -31.141 1 91 140 GLU B CA 1
ATOM 2901 C C . GLU B 1 140 ? -0.418 -52.812 -29.984 1 91 140 GLU B C 1
ATOM 2903 O O . GLU B 1 140 ? -0.602 -51.625 -29.656 1 91 140 GLU B O 1
ATOM 2908 N N . ILE B 1 141 ? 0.454 -53.531 -29.5 1 89.62 141 ILE B N 1
ATOM 2909 C CA . ILE B 1 141 ? 1.291 -53.031 -28.406 1 89.62 141 ILE B CA 1
ATOM 2910 C C . ILE B 1 141 ? 2.205 -51.938 -28.906 1 89.62 141 ILE B C 1
ATOM 2912 O O . ILE B 1 141 ? 2.426 -50.938 -28.203 1 89.62 141 ILE B O 1
ATOM 2916 N N . LYS B 1 142 ? 2.682 -52.125 -30.031 1 91.5 142 LYS B N 1
ATOM 2917 C CA . LYS B 1 142 ? 3.521 -51.094 -30.641 1 91.5 142 LYS B CA 1
ATOM 2918 C C . LYS B 1 142 ? 2.756 -49.781 -30.797 1 91.5 142 LYS B C 1
ATOM 2920 O O . LYS B 1 142 ? 3.26 -48.719 -30.438 1 91.5 142 LYS B O 1
ATOM 2925 N N . LYS B 1 143 ? 1.547 -49.875 -31.25 1 93.56 143 LYS B N 1
ATOM 2926 C CA . LYS B 1 143 ? 0.71 -48.688 -31.438 1 93.56 143 LYS B CA 1
ATOM 2927 C C . LYS B 1 143 ? 0.448 -48 -30.094 1 93.56 143 LYS B C 1
ATOM 2929 O O . LYS B 1 143 ? 0.514 -46.781 -30 1 93.56 143 LYS B O 1
ATOM 2934 N N . LEU B 1 144 ? 0.196 -48.75 -29.125 1 92.12 144 LEU B N 1
ATOM 2935 C CA . LEU B 1 144 ? -0.088 -48.219 -27.797 1 92.12 144 LEU B CA 1
ATOM 2936 C C . LEU B 1 144 ? 1.153 -47.562 -27.203 1 92.12 144 LEU B C 1
ATOM 2938 O O . LEU B 1 144 ? 1.06 -46.531 -26.547 1 92.12 144 LEU B O 1
ATOM 2942 N N . SER B 1 145 ? 2.291 -48.156 -27.422 1 92 145 SER B N 1
ATOM 2943 C CA . SER B 1 145 ? 3.539 -47.594 -26.938 1 92 145 SER B CA 1
ATOM 2944 C C . SER B 1 145 ? 3.83 -46.25 -27.609 1 92 145 SER B C 1
ATOM 2946 O O . SER B 1 145 ? 4.297 -45.312 -26.953 1 92 145 SER B O 1
ATOM 2948 N N . ASP B 1 146 ? 3.51 -46.156 -28.859 1 93.06 146 ASP B N 1
ATOM 2949 C CA . ASP B 1 146 ? 3.701 -44.906 -29.594 1 93.06 146 ASP B CA 1
ATOM 2950 C C . ASP B 1 146 ? 2.76 -43.812 -29.078 1 93.06 146 ASP B C 1
ATOM 2952 O O . ASP B 1 146 ? 3.158 -42.656 -28.938 1 93.06 146 ASP B O 1
ATOM 2956 N N . ARG B 1 147 ? 1.579 -44.188 -28.766 1 93.44 147 ARG B N 1
ATOM 2957 C CA . ARG B 1 147 ? 0.614 -43.25 -28.219 1 93.44 147 ARG B CA 1
ATOM 2958 C C . ARG B 1 147 ? 1.056 -42.75 -26.844 1 93.44 147 ARG B C 1
ATOM 2960 O O . ARG B 1 147 ? 0.915 -41.562 -26.531 1 93.44 147 ARG B O 1
ATOM 2967 N N . THR B 1 148 ? 1.566 -43.656 -26.094 1 93.88 148 THR B N 1
ATOM 2968 C CA . THR B 1 148 ? 2.053 -43.281 -24.766 1 93.88 148 THR B CA 1
ATOM 2969 C C . THR B 1 148 ? 3.207 -42.281 -24.859 1 93.88 148 THR B C 1
ATOM 2971 O O . THR B 1 148 ? 3.242 -41.281 -24.141 1 93.88 148 THR B O 1
ATOM 2974 N N . ARG B 1 149 ? 4.094 -42.562 -25.781 1 92.69 149 ARG B N 1
ATOM 2975 C CA . ARG B 1 149 ? 5.242 -41.688 -25.984 1 92.69 149 ARG B CA 1
ATOM 2976 C C . ARG B 1 149 ? 4.793 -40.281 -26.359 1 92.69 149 ARG B C 1
ATOM 2978 O O . ARG B 1 149 ? 5.293 -39.281 -25.797 1 92.69 149 ARG B O 1
ATOM 2985 N N . LYS B 1 150 ? 3.834 -40.188 -27.203 1 94.62 150 LYS B N 1
ATOM 2986 C CA . LYS B 1 150 ? 3.316 -38.875 -27.625 1 94.62 150 LYS B CA 1
ATOM 2987 C C . LYS B 1 150 ? 2.648 -38.156 -26.453 1 94.62 150 LYS B C 1
ATOM 2989 O O . LYS B 1 150 ? 2.83 -36.938 -26.281 1 94.62 150 LYS B O 1
ATOM 2994 N N . SER B 1 151 ? 1.893 -38.906 -25.75 1 93.69 151 SER B N 1
ATOM 2995 C CA . SER B 1 151 ? 1.214 -38.312 -24.594 1 93.69 151 SER B CA 1
ATOM 2996 C C . SER B 1 151 ? 2.215 -37.781 -23.562 1 93.69 151 SER B C 1
ATOM 2998 O O . SER B 1 151 ? 2.025 -36.688 -23.016 1 93.69 151 SER B O 1
ATOM 3000 N N . VAL B 1 152 ? 3.283 -38.469 -23.312 1 93.75 152 VAL B N 1
ATOM 3001 C CA . VAL B 1 152 ? 4.293 -38.062 -22.328 1 93.75 152 VAL B CA 1
ATOM 3002 C C . VAL B 1 152 ? 5.027 -36.812 -22.828 1 93.75 152 VAL B C 1
ATOM 3004 O O . VAL B 1 152 ? 5.371 -35.938 -22.047 1 93.75 152 VAL B O 1
ATOM 3007 N N . GLU B 1 153 ? 5.281 -36.781 -24.094 1 93.69 153 GLU B N 1
ATOM 3008 C CA . GLU B 1 153 ? 5.898 -35.594 -24.688 1 93.69 153 GLU B CA 1
ATOM 3009 C C . GLU B 1 153 ? 5.027 -34.344 -24.469 1 93.69 153 GLU B C 1
ATOM 3011 O O . GLU B 1 153 ? 5.535 -33.281 -24.172 1 93.69 153 GLU B O 1
ATOM 3016 N N . GLU B 1 154 ? 3.773 -34.562 -24.625 1 93 154 GLU B N 1
ATOM 3017 C CA . GLU B 1 154 ? 2.84 -33.438 -24.375 1 93 154 GLU B CA 1
ATOM 3018 C C . GLU B 1 154 ? 2.879 -33 -22.922 1 93 154 GLU B C 1
ATOM 3020 O O . GLU B 1 154 ? 2.836 -31.812 -22.625 1 93 154 GLU B O 1
ATOM 3025 N N . ILE B 1 155 ? 2.965 -33.938 -22.047 1 92.25 155 ILE B N 1
ATOM 3026 C CA . ILE B 1 155 ? 3.066 -33.625 -20.625 1 92.25 155 ILE B CA 1
ATOM 3027 C C . ILE B 1 155 ? 4.328 -32.781 -20.375 1 92.25 155 ILE B C 1
ATOM 3029 O O . ILE B 1 155 ? 4.289 -31.766 -19.688 1 92.25 155 ILE B O 1
ATOM 3033 N N . SER B 1 156 ? 5.418 -33.219 -20.938 1 92.5 156 SER B N 1
ATOM 3034 C CA . SER B 1 156 ? 6.695 -32.562 -20.75 1 92.5 156 SER B CA 1
ATOM 3035 C C . SER B 1 156 ? 6.641 -31.109 -21.234 1 92.5 156 SER B C 1
ATOM 3037 O O . SER B 1 156 ? 7.113 -30.203 -20.547 1 92.5 156 SER B O 1
ATOM 3039 N N . LYS B 1 157 ? 6.039 -30.891 -22.375 1 92.56 157 LYS B N 1
ATOM 3040 C CA . LYS B 1 157 ? 5.906 -29.547 -22.938 1 92.56 157 LYS B CA 1
ATOM 3041 C C . LYS B 1 157 ? 5.031 -28.656 -22.047 1 92.56 157 LYS B C 1
ATOM 3043 O O . LYS B 1 157 ? 5.367 -27.5 -21.781 1 92.56 157 LYS B O 1
ATOM 3048 N N . THR B 1 158 ? 3.957 -29.203 -21.609 1 89.88 158 THR B N 1
ATOM 3049 C CA . THR B 1 158 ? 3.02 -28.469 -20.766 1 89.88 158 THR B CA 1
ATOM 3050 C C . THR B 1 158 ? 3.67 -28.078 -19.438 1 89.88 158 THR B C 1
ATOM 3052 O O . THR B 1 158 ? 3.559 -26.938 -18.984 1 89.88 158 THR B O 1
ATOM 3055 N N . VAL B 1 159 ? 4.391 -29 -18.844 1 91.19 159 VAL B N 1
ATOM 3056 C CA . VAL B 1 159 ? 5.055 -28.766 -17.578 1 91.19 159 VAL B CA 1
ATOM 3057 C C . VAL B 1 159 ? 6.113 -27.672 -17.719 1 91.19 159 VAL B C 1
ATOM 3059 O O . VAL B 1 159 ? 6.238 -26.797 -16.875 1 91.19 159 VAL B O 1
ATOM 3062 N N . SER B 1 160 ? 6.879 -27.688 -18.781 1 90 160 SER B N 1
ATOM 3063 C CA . SER B 1 160 ? 7.914 -26.688 -19.031 1 90 160 SER B CA 1
ATOM 3064 C C . SER B 1 160 ? 7.309 -25.281 -19.172 1 90 160 SER B C 1
ATOM 3066 O O . SER B 1 160 ? 7.852 -24.312 -18.656 1 90 160 SER B O 1
ATOM 3068 N N . SER B 1 161 ? 6.199 -25.219 -19.828 1 87.25 161 SER B N 1
ATOM 3069 C CA . SER B 1 161 ? 5.52 -23.938 -20.016 1 87.25 161 SER B CA 1
ATOM 3070 C C . SER B 1 161 ? 5.051 -23.359 -18.688 1 87.25 161 SER B C 1
ATOM 3072 O O . SER B 1 161 ? 5.246 -22.172 -18.422 1 87.25 161 SER B O 1
ATOM 3074 N N . ILE B 1 162 ? 4.582 -24.156 -17.828 1 86.19 162 ILE B N 1
ATOM 3075 C CA . ILE B 1 162 ? 4.066 -23.719 -16.531 1 86.19 162 ILE B CA 1
ATOM 3076 C C . ILE B 1 162 ? 5.223 -23.266 -15.641 1 86.19 162 ILE B C 1
ATOM 3078 O O . ILE B 1 162 ? 5.102 -22.281 -14.914 1 86.19 162 ILE B O 1
ATOM 3082 N N . ALA B 1 163 ? 6.277 -24.062 -15.727 1 87.69 163 ALA B N 1
ATOM 3083 C CA . ALA B 1 163 ? 7.438 -23.734 -14.906 1 87.69 163 ALA B CA 1
ATOM 3084 C C . ALA B 1 163 ? 7.945 -22.328 -15.219 1 87.69 163 ALA B C 1
ATOM 3086 O O . ALA B 1 163 ? 8.273 -21.562 -14.305 1 87.69 163 ALA B O 1
ATOM 3087 N N . SER B 1 164 ? 7.973 -21.938 -16.438 1 87.38 164 SER B N 1
ATOM 3088 C CA . SER B 1 164 ? 8.422 -20.625 -16.859 1 87.38 164 SER B CA 1
ATOM 3089 C C . SER B 1 164 ? 7.469 -19.531 -16.375 1 87.38 164 SER B C 1
ATOM 3091 O O . SER B 1 164 ? 7.902 -18.484 -15.875 1 87.38 164 SER B O 1
ATOM 3093 N N . GLU B 1 165 ? 6.238 -19.766 -16.438 1 84.25 165 GLU B N 1
ATOM 3094 C CA . GLU B 1 165 ? 5.227 -18.797 -16.031 1 84.25 165 GLU B CA 1
ATOM 3095 C C . GLU B 1 165 ? 5.234 -18.609 -14.516 1 84.25 165 GLU B C 1
ATOM 3097 O O . GLU B 1 165 ? 5.023 -17.5 -14.031 1 84.25 165 GLU B O 1
ATOM 3102 N N . LEU B 1 166 ? 5.508 -19.672 -13.859 1 86.81 166 LEU B N 1
ATOM 3103 C CA . LEU B 1 166 ? 5.594 -19.609 -12.406 1 86.81 166 LEU B CA 1
ATOM 3104 C C . LEU B 1 166 ? 6.73 -18.688 -11.969 1 86.81 166 LEU B C 1
ATOM 3106 O O . LEU B 1 166 ? 6.586 -17.922 -11.016 1 86.81 166 LEU B O 1
ATOM 3110 N N . GLY B 1 167 ? 7.832 -18.781 -12.695 1 87.31 167 GLY B N 1
ATOM 3111 C CA . GLY B 1 167 ? 8.953 -17.906 -12.391 1 87.31 167 GLY B CA 1
ATOM 3112 C C . GLY B 1 167 ? 8.617 -16.438 -12.539 1 87.31 167 GLY B C 1
ATOM 3113 O O . GLY B 1 167 ? 8.961 -15.625 -11.68 1 87.31 167 GLY B O 1
ATOM 3114 N N . ALA B 1 168 ? 7.93 -16.141 -13.555 1 86.75 168 ALA B N 1
ATOM 3115 C CA . ALA B 1 168 ? 7.52 -14.766 -13.797 1 86.75 168 ALA B CA 1
ATOM 3116 C C . ALA B 1 168 ? 6.539 -14.281 -12.727 1 86.75 168 ALA B C 1
ATOM 3118 O O . ALA B 1 168 ? 6.625 -13.141 -12.273 1 86.75 168 ALA B O 1
ATOM 3119 N N . MET B 1 169 ? 5.672 -15.102 -12.352 1 87.25 169 MET B N 1
ATOM 3120 C CA . MET B 1 169 ? 4.691 -14.758 -11.328 1 87.25 169 MET B CA 1
ATOM 3121 C C . MET B 1 169 ? 5.375 -14.516 -9.984 1 87.25 169 MET B C 1
ATOM 3123 O O . MET B 1 169 ? 5.004 -13.594 -9.258 1 87.25 169 MET B O 1
ATOM 3127 N N . ARG B 1 170 ? 6.312 -15.391 -9.734 1 90.38 170 ARG B N 1
ATOM 3128 C CA . ARG B 1 170 ? 7.066 -15.227 -8.492 1 90.38 170 ARG B CA 1
ATOM 3129 C C . ARG B 1 170 ? 7.73 -13.859 -8.43 1 90.38 170 ARG B C 1
ATOM 3131 O O . ARG B 1 170 ? 7.648 -13.172 -7.406 1 90.38 170 ARG B O 1
ATOM 3138 N N . GLU B 1 171 ? 8.328 -13.422 -9.477 1 90.88 171 GLU B N 1
ATOM 3139 C CA . GLU B 1 171 ? 8.992 -12.117 -9.539 1 90.88 171 GLU B CA 1
ATOM 3140 C C . GLU B 1 171 ? 8 -10.984 -9.336 1 90.88 171 GLU B C 1
ATOM 3142 O O . GLU B 1 171 ? 8.297 -10 -8.648 1 90.88 171 GLU B O 1
ATOM 3147 N N . ASN B 1 172 ? 6.895 -11.156 -9.914 1 88.38 172 ASN B N 1
ATOM 3148 C CA . ASN B 1 172 ? 5.852 -10.148 -9.773 1 88.38 172 ASN B CA 1
ATOM 3149 C C . ASN B 1 172 ? 5.398 -10.008 -8.328 1 88.38 172 ASN B C 1
ATOM 3151 O O . ASN B 1 172 ? 5.266 -8.898 -7.816 1 88.38 172 ASN B O 1
ATOM 3155 N N . ILE B 1 173 ? 5.25 -11.062 -7.691 1 88.88 173 ILE B N 1
ATOM 3156 C CA . ILE B 1 173 ? 4.773 -11.055 -6.312 1 88.88 173 ILE B CA 1
ATOM 3157 C C . ILE B 1 173 ? 5.848 -10.469 -5.398 1 88.88 173 ILE B C 1
ATOM 3159 O O . ILE B 1 173 ? 5.539 -9.695 -4.484 1 88.88 173 ILE B O 1
ATOM 3163 N N . GLU B 1 174 ? 7.059 -10.828 -5.664 1 90.88 174 GLU B N 1
ATOM 3164 C CA . GLU B 1 174 ? 8.164 -10.273 -4.879 1 90.88 174 GLU B CA 1
ATOM 3165 C C . GLU B 1 174 ? 8.227 -8.758 -5.012 1 90.88 174 GLU B C 1
ATOM 3167 O O . GLU B 1 174 ? 8.43 -8.047 -4.023 1 90.88 174 GLU B O 1
ATOM 3172 N N . ASP B 1 175 ? 8.023 -8.289 -6.168 1 90.75 175 ASP B N 1
ATOM 3173 C CA . ASP B 1 175 ? 8.047 -6.848 -6.414 1 90.75 175 ASP B CA 1
ATOM 3174 C C . ASP B 1 175 ? 6.902 -6.148 -5.684 1 90.75 175 ASP B C 1
ATOM 3176 O O . ASP B 1 175 ? 7.102 -5.105 -5.062 1 90.75 175 ASP B O 1
ATOM 3180 N N . VAL B 1 176 ? 5.766 -6.746 -5.781 1 89.69 176 VAL B N 1
ATOM 3181 C CA . VAL B 1 176 ? 4.594 -6.176 -5.121 1 89.69 176 VAL B CA 1
ATOM 3182 C C . VAL B 1 176 ? 4.824 -6.129 -3.611 1 89.69 176 VAL B C 1
ATOM 3184 O O . VAL B 1 176 ? 4.496 -5.137 -2.957 1 89.69 176 VAL B O 1
ATOM 3187 N N . GLN B 1 177 ? 5.434 -7.152 -3.104 1 89.31 177 GLN B N 1
ATOM 3188 C CA . GLN B 1 177 ? 5.715 -7.203 -1.673 1 89.31 177 GLN B CA 1
ATOM 3189 C C . GLN B 1 177 ? 6.672 -6.086 -1.263 1 89.31 177 GLN B C 1
ATOM 3191 O O . GLN B 1 177 ? 6.488 -5.457 -0.218 1 89.31 177 GLN B O 1
ATOM 3196 N N . ARG B 1 178 ? 7.66 -5.836 -2.041 1 91.19 178 ARG B N 1
ATOM 3197 C CA . ARG B 1 178 ? 8.609 -4.766 -1.759 1 91.19 178 ARG B CA 1
ATOM 3198 C C . ARG B 1 178 ? 7.926 -3.406 -1.766 1 91.19 178 ARG B C 1
ATOM 3200 O O . ARG B 1 178 ? 8.18 -2.572 -0.892 1 91.19 178 ARG B O 1
ATOM 3207 N N . ARG B 1 179 ? 7.039 -3.271 -2.689 1 91.94 179 ARG B N 1
ATOM 3208 C CA . ARG B 1 179 ? 6.344 -1.997 -2.82 1 91.94 179 ARG B CA 1
ATOM 3209 C C . ARG B 1 179 ? 5.375 -1.78 -1.661 1 91.94 179 ARG B C 1
ATOM 3211 O O . ARG B 1 179 ? 5.191 -0.651 -1.202 1 91.94 179 ARG B O 1
ATOM 3218 N N . ILE B 1 180 ? 4.777 -2.807 -1.231 1 91.69 180 ILE B N 1
ATOM 3219 C CA . ILE B 1 180 ? 3.896 -2.717 -0.073 1 91.69 180 ILE B CA 1
ATOM 3220 C C . ILE B 1 180 ? 4.691 -2.25 1.146 1 91.69 180 ILE B C 1
ATOM 3222 O O . ILE B 1 180 ? 4.227 -1.398 1.906 1 91.69 180 ILE B O 1
ATOM 3226 N N . GLY B 1 181 ? 5.859 -2.799 1.306 1 90.62 181 GLY B N 1
ATOM 3227 C CA . GLY B 1 181 ? 6.727 -2.354 2.383 1 90.62 181 GLY B CA 1
ATOM 3228 C C . GLY B 1 181 ? 7.074 -0.88 2.297 1 90.62 181 GLY B C 1
ATOM 3229 O O . GLY B 1 181 ? 7.062 -0.174 3.309 1 90.62 181 GLY B O 1
ATOM 3230 N N . GLU B 1 182 ? 7.332 -0.399 1.165 1 92.25 182 GLU B N 1
ATOM 3231 C CA . GLU B 1 182 ? 7.637 1.013 0.955 1 92.25 182 GLU B CA 1
ATOM 3232 C C . GLU B 1 182 ? 6.434 1.892 1.293 1 92.25 182 GLU B C 1
ATOM 3234 O O . GLU B 1 182 ? 6.582 2.938 1.93 1 92.25 182 GLU B O 1
ATOM 3239 N N . MET B 1 183 ? 5.309 1.433 0.846 1 90.75 183 MET B N 1
ATOM 3240 C CA . MET B 1 183 ? 4.086 2.182 1.134 1 90.75 183 MET B CA 1
ATOM 3241 C C . MET B 1 183 ? 3.857 2.291 2.637 1 90.75 183 MET B C 1
ATOM 3243 O O . MET B 1 183 ? 3.455 3.346 3.133 1 90.75 183 MET B O 1
ATOM 3247 N N . GLN B 1 184 ? 4.129 1.244 3.303 1 90.69 184 GLN B N 1
ATOM 3248 C CA . GLN B 1 184 ? 3.994 1.251 4.754 1 90.69 184 GLN B CA 1
ATOM 3249 C C . GLN B 1 184 ? 4.949 2.256 5.391 1 90.69 184 GLN B C 1
ATOM 3251 O O . GLN B 1 184 ? 4.574 2.975 6.32 1 90.69 184 GLN B O 1
ATOM 3256 N N . ASP B 1 185 ? 6.145 2.299 4.902 1 93.69 185 ASP B N 1
ATOM 3257 C CA . ASP B 1 185 ? 7.141 3.227 5.422 1 93.69 185 ASP B CA 1
ATOM 3258 C C . ASP B 1 185 ? 6.707 4.676 5.215 1 93.69 185 ASP B C 1
ATOM 3260 O O . ASP B 1 185 ? 6.855 5.512 6.109 1 93.69 185 ASP B O 1
ATOM 3264 N N . PHE B 1 186 ? 6.184 4.945 4.07 1 93.44 186 PHE B N 1
ATOM 3265 C CA . PHE B 1 186 ? 5.703 6.293 3.785 1 93.44 186 PHE B CA 1
ATOM 3266 C C . PHE B 1 186 ? 4.539 6.656 4.699 1 93.44 186 PHE B C 1
ATOM 3268 O O . PHE B 1 186 ? 4.461 7.777 5.199 1 93.44 186 PHE B O 1
ATOM 3275 N N . SER B 1 187 ? 3.631 5.75 4.922 1 92.94 187 SER B N 1
ATOM 3276 C CA . SER B 1 187 ? 2.498 5.984 5.812 1 92.94 187 SER B CA 1
ATOM 3277 C C . SER B 1 187 ? 2.963 6.297 7.23 1 92.94 187 SER B C 1
ATOM 3279 O O . SER B 1 187 ? 2.41 7.18 7.891 1 92.94 187 SER B O 1
ATOM 3281 N N . LYS B 1 188 ? 4.008 5.609 7.656 1 94.19 188 LYS B N 1
ATOM 3282 C CA . LYS B 1 188 ? 4.547 5.844 8.992 1 94.19 188 LYS B CA 1
ATOM 3283 C C . LYS B 1 188 ? 5.14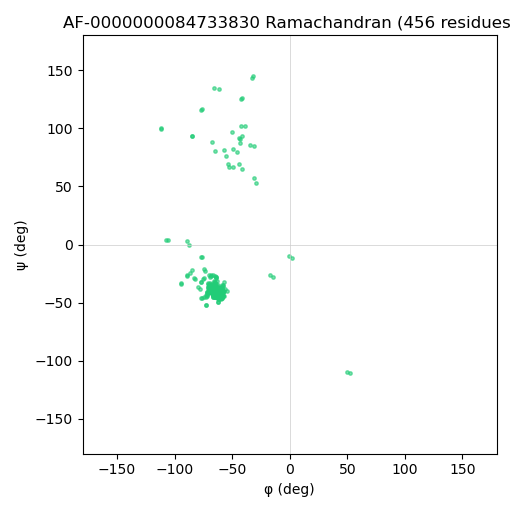5 7.246 9.102 1 94.19 188 LYS B C 1
ATOM 3285 O O . LYS B 1 188 ? 4.988 7.91 10.125 1 94.19 188 LYS B O 1
ATOM 3290 N N . LYS B 1 189 ? 5.781 7.652 8.086 1 96.06 189 LYS B N 1
ATOM 3291 C CA . LYS B 1 189 ? 6.352 9 8.07 1 96.06 189 LYS B CA 1
ATOM 3292 C C . LYS B 1 189 ? 5.262 10.062 8.141 1 96.06 189 LYS B C 1
ATOM 3294 O O . LYS B 1 189 ? 5.395 11.055 8.859 1 96.06 189 LYS B O 1
ATOM 3299 N N . ILE B 1 190 ? 4.195 9.828 7.426 1 96.12 190 ILE B N 1
ATOM 3300 C CA . ILE B 1 190 ? 3.07 10.758 7.449 1 96.12 190 ILE B CA 1
ATOM 3301 C C . ILE B 1 190 ? 2.447 10.781 8.844 1 96.12 190 ILE B C 1
ATOM 3303 O O . ILE B 1 190 ? 2.139 11.844 9.375 1 96.12 190 ILE B O 1
ATOM 3307 N N . GLU B 1 191 ? 2.301 9.625 9.391 1 95.06 191 GLU B N 1
ATOM 3308 C CA . GLU B 1 191 ? 1.735 9.516 10.727 1 95.06 191 GLU B CA 1
ATOM 3309 C C . GLU B 1 191 ? 2.564 10.297 11.742 1 95.06 191 GLU B C 1
ATOM 3311 O O . GLU B 1 191 ? 2.016 11.016 12.578 1 95.06 191 GLU B O 1
ATOM 3316 N N . GLN B 1 192 ? 3.852 10.211 11.617 1 95.19 192 GLN B N 1
ATOM 3317 C CA . GLN B 1 192 ? 4.734 10.93 12.531 1 95.19 192 GLN B CA 1
ATOM 3318 C C . GLN B 1 192 ? 4.559 12.438 12.383 1 95.19 192 GLN B C 1
ATOM 3320 O O . GLN B 1 192 ? 4.535 13.164 13.383 1 95.19 192 GLN B O 1
ATOM 3325 N N . SER B 1 193 ? 4.422 12.844 11.156 1 94.12 193 SER B N 1
ATOM 3326 C CA . SER B 1 193 ? 4.223 14.266 10.898 1 94.12 193 SER B CA 1
ATOM 3327 C C . SER B 1 193 ? 2.885 14.75 11.453 1 94.12 193 SER B C 1
ATOM 3329 O O . SER B 1 193 ? 2.809 15.812 12.062 1 94.12 193 SER B O 1
ATOM 3331 N N . VAL B 1 194 ? 1.864 13.969 11.336 1 94.44 194 VAL B N 1
ATOM 3332 C CA . VAL B 1 194 ? 0.529 14.336 11.797 1 94.44 194 VAL B CA 1
ATOM 3333 C C . VAL B 1 194 ? 0.5 14.359 13.328 1 94.44 194 VAL B C 1
ATOM 3335 O O . VAL B 1 194 ? -0.082 15.273 13.93 1 94.44 194 VAL B O 1
ATOM 3338 N N . VAL B 1 195 ? 1.175 13.461 13.945 1 93 195 VAL B N 1
ATOM 3339 C CA . VAL B 1 195 ? 1.249 13.422 15.398 1 93 195 VAL B CA 1
ATOM 3340 C C . VAL B 1 195 ? 2 14.648 15.914 1 93 195 VAL B C 1
ATOM 3342 O O . VAL B 1 195 ? 1.578 15.281 16.875 1 93 195 VAL B O 1
ATOM 3345 N N . HIS B 1 196 ? 3.082 14.992 15.242 1 91.81 196 HIS B N 1
ATOM 3346 C CA . HIS B 1 196 ? 3.836 16.188 15.617 1 91.81 196 HIS B CA 1
ATOM 3347 C C . HIS B 1 196 ? 2.975 17.438 15.5 1 91.81 196 HIS B C 1
ATOM 3349 O O . HIS B 1 196 ? 2.973 18.281 16.406 1 91.81 196 HIS B O 1
ATOM 3355 N N . MET B 1 197 ? 2.195 17.516 14.5 1 88.56 197 MET B N 1
ATOM 3356 C CA . MET B 1 197 ? 1.322 18.672 14.297 1 88.56 197 MET B CA 1
ATOM 3357 C C . MET B 1 197 ? 0.249 18.734 15.383 1 88.56 197 MET B C 1
ATOM 3359 O O . MET B 1 197 ? -0.074 19.812 15.875 1 88.56 197 MET B O 1
ATOM 3363 N N . LYS B 1 198 ? -0.228 17.609 15.641 1 87.81 198 LYS B N 1
ATOM 3364 C CA . LYS B 1 198 ? -1.245 17.547 16.688 1 87.81 198 LYS B CA 1
ATOM 3365 C C . LYS B 1 198 ? -0.681 17.984 18.031 1 87.81 198 LYS B C 1
ATOM 3367 O O . LYS B 1 198 ? -1.331 18.734 18.766 1 87.81 198 LYS B O 1
ATOM 3372 N N . ASP B 1 199 ? 0.525 17.609 18.281 1 86.19 199 ASP B N 1
ATOM 3373 C CA . ASP B 1 199 ? 1.182 17.984 19.531 1 86.19 199 ASP B CA 1
ATOM 3374 C C . ASP B 1 199 ? 1.457 19.484 19.594 1 86.19 199 ASP B C 1
ATOM 3376 O O . ASP B 1 199 ? 1.259 20.109 20.625 1 86.19 199 ASP B O 1
ATOM 3380 N N . VAL B 1 200 ? 1.825 19.984 18.484 1 81.12 200 VAL B N 1
ATOM 3381 C CA . VAL B 1 200 ? 2.102 21.422 18.406 1 81.12 200 VAL B CA 1
ATOM 3382 C C . VAL B 1 200 ? 0.801 22.203 18.547 1 81.12 200 VAL B C 1
ATOM 3384 O O . VAL B 1 200 ? 0.757 23.219 19.234 1 81.12 200 VAL B O 1
ATOM 3387 N N . ALA B 1 201 ? -0.251 21.656 17.922 1 74 201 ALA B N 1
ATOM 3388 C CA . ALA B 1 201 ? -1.538 22.344 17.953 1 74 201 ALA B CA 1
ATOM 3389 C C . ALA B 1 201 ? -2.184 22.25 19.328 1 74 201 ALA B C 1
ATOM 3391 O O . ALA B 1 201 ? -2.82 23.188 19.797 1 74 201 ALA B O 1
ATOM 3392 N N . SER B 1 202 ? -2.273 20.922 19.812 1 68.25 202 SER B N 1
ATOM 3393 C CA . SER B 1 202 ? -2.879 20.719 21.125 1 68.25 202 SER B CA 1
ATOM 3394 C C . SER B 1 202 ? -2.141 21.516 22.203 1 68.25 202 SER B C 1
ATOM 3396 O O . SER B 1 202 ? -2.682 21.766 23.281 1 68.25 202 SER B O 1
ATOM 3398 N N . GLY B 1 203 ? -0.926 21.625 21.969 1 58.22 203 GLY B N 1
ATOM 3399 C CA . GLY B 1 203 ? -0.436 22.516 23.016 1 58.22 203 GLY B CA 1
ATOM 3400 C C . GLY B 1 203 ? -1.349 23.703 23.25 1 58.22 203 GLY B C 1
ATOM 3401 O O . GLY B 1 203 ? -1.515 24.562 22.375 1 58.22 203 GLY B O 1
ATOM 3402 N N . ASN B 1 204 ? -2.574 23.422 23.828 1 53.72 204 ASN B N 1
ATOM 3403 C CA . ASN B 1 204 ? -3.654 24.141 24.5 1 53.72 204 ASN B CA 1
ATOM 3404 C C . ASN B 1 204 ? -3.348 25.641 24.625 1 53.72 204 ASN B C 1
ATOM 3406 O O . ASN B 1 204 ? -4.262 26.469 24.625 1 53.72 204 ASN B O 1
ATOM 3410 N N . LEU B 1 205 ? -2.213 25.938 24.328 1 58.47 205 LEU B N 1
ATOM 3411 C CA . LEU B 1 205 ? -1.794 27.297 24.703 1 58.47 205 LEU B CA 1
ATOM 3412 C C . LEU B 1 205 ? -2.168 28.297 23.609 1 58.47 205 LEU B C 1
ATOM 3414 O O . LEU B 1 205 ? -2.551 29.422 23.906 1 58.47 205 LEU B O 1
ATOM 3418 N N . LEU B 1 206 ? -2.303 27.625 22.266 1 61.03 206 LEU B N 1
ATOM 3419 C CA . LEU B 1 206 ? -2.551 28.609 21.219 1 61.03 206 LEU B CA 1
ATOM 3420 C C . LEU B 1 206 ? -3.998 29.094 21.25 1 61.03 206 LEU B C 1
ATOM 3422 O O . LEU B 1 206 ? -4.266 30.297 21.172 1 61.03 206 LEU B O 1
ATOM 3426 N N . LYS B 1 207 ? -4.91 28.062 21.375 1 65.81 207 LYS B N 1
ATOM 3427 C CA . LYS B 1 207 ? -6.316 28.438 21.391 1 65.81 207 LYS B CA 1
ATOM 3428 C C . LYS B 1 207 ? -6.629 29.297 22.625 1 65.81 207 LYS B C 1
ATOM 3430 O O . LYS B 1 207 ? -7.352 30.297 22.516 1 65.81 207 LYS B O 1
ATOM 3435 N N . LYS B 1 208 ? -6.016 28.891 23.688 1 69.69 208 LYS B N 1
ATOM 3436 C CA . LYS B 1 208 ? -6.23 29.641 24.922 1 69.69 208 LYS B CA 1
ATOM 3437 C C . LYS B 1 208 ? -5.605 31.031 24.828 1 69.69 208 LYS B C 1
ATOM 3439 O O . LYS B 1 208 ? -6.176 32 25.312 1 69.69 208 LYS B O 1
ATOM 3444 N N . PHE B 1 209 ? -4.605 31.016 23.984 1 73.12 209 PHE B N 1
ATOM 3445 C CA . PHE B 1 209 ? -3.859 32.25 23.922 1 73.12 209 PHE B CA 1
ATOM 3446 C C . PHE B 1 209 ? -4.551 33.25 23 1 73.12 209 PHE B C 1
ATOM 3448 O O . PHE B 1 209 ? -4.605 34.469 23.312 1 73.12 209 PHE B O 1
ATOM 3455 N N . ILE B 1 210 ? -5.227 32.594 22.047 1 78.81 210 ILE B N 1
ATOM 3456 C CA . ILE B 1 210 ? -5.875 33.5 21.109 1 78.81 210 ILE B CA 1
ATOM 3457 C C . ILE B 1 210 ? -7.055 34.188 21.781 1 78.81 210 ILE B C 1
ATOM 3459 O O . ILE B 1 210 ? -7.242 35.406 21.641 1 78.81 210 ILE B O 1
ATOM 3463 N N . GLY B 1 211 ? -7.809 33.438 22.484 1 80.94 211 GLY B N 1
ATOM 3464 C CA . GLY B 1 211 ? -8.906 34 23.25 1 80.94 211 GLY B CA 1
ATOM 3465 C C . GLY B 1 211 ? -8.461 35.062 24.25 1 80.94 211 GLY B C 1
ATOM 3466 O O . GLY B 1 211 ? -9.078 36.125 24.375 1 80.94 211 GLY B O 1
ATOM 3467 N N . THR B 1 212 ? -7.387 34.812 24.859 1 85.69 212 THR B N 1
ATOM 3468 C CA . THR B 1 212 ? -6.828 35.719 25.844 1 85.69 212 THR B CA 1
ATOM 3469 C C . THR B 1 212 ? -6.371 37.031 25.188 1 85.69 212 THR B C 1
ATOM 3471 O O . THR B 1 212 ? -6.617 38.125 25.703 1 85.69 212 THR B O 1
ATOM 3474 N N . VAL B 1 213 ? -5.789 36.844 24 1 89 213 VAL B N 1
ATOM 3475 C CA . VAL B 1 213 ? -5.285 38 23.281 1 89 213 VAL B CA 1
ATOM 3476 C C . VAL B 1 213 ? -6.453 38.875 22.828 1 89 213 VAL B C 1
ATOM 3478 O O . VAL B 1 213 ? -6.406 40.094 22.953 1 89 213 VAL B O 1
ATOM 3481 N N . ILE B 1 214 ? -7.465 38.25 22.406 1 88.31 214 ILE B N 1
ATOM 3482 C CA . ILE B 1 214 ? -8.641 39 21.953 1 88.31 214 ILE B CA 1
ATOM 3483 C C . ILE B 1 214 ? -9.266 39.75 23.125 1 88.31 214 ILE B C 1
ATOM 3485 O O . ILE B 1 214 ? -9.609 40.938 22.984 1 88.31 214 ILE B O 1
ATOM 3489 N N . ARG B 1 215 ? -9.344 39.25 24.266 1 90.31 215 ARG B N 1
ATOM 3490 C CA . ARG B 1 215 ? -9.891 39.875 25.453 1 90.31 215 ARG B CA 1
ATOM 3491 C C . ARG B 1 215 ? -9.031 41.062 25.891 1 90.31 215 ARG B C 1
ATOM 3493 O O . ARG B 1 215 ? -9.547 42.125 26.25 1 90.31 215 ARG B O 1
ATOM 3500 N N . ARG B 1 216 ? -7.75 40.781 25.75 1 91.12 216 ARG B N 1
ATOM 3501 C CA . ARG B 1 216 ? -6.824 41.875 26.109 1 91.12 216 ARG B CA 1
ATOM 3502 C C . ARG B 1 216 ? -6.961 43.062 25.172 1 91.12 216 ARG B C 1
ATOM 3504 O O . ARG B 1 216 ? -6.969 44.188 25.609 1 91.12 216 ARG B O 1
ATOM 3511 N N . LEU B 1 217 ? -7.121 42.719 23.984 1 92.44 217 LEU B N 1
ATOM 3512 C CA . LEU B 1 217 ? -7.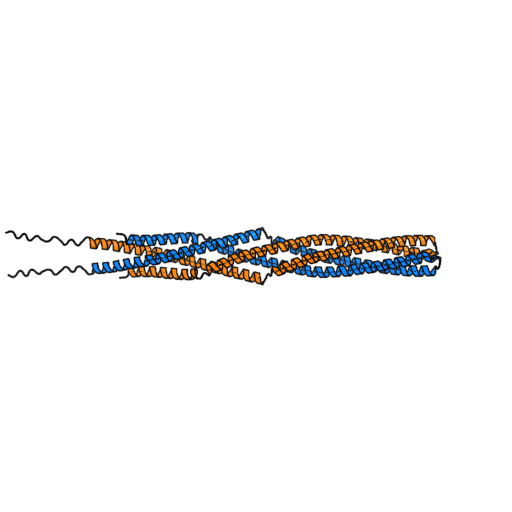289 43.781 23 1 92.44 217 LEU B CA 1
ATOM 3513 C C . LEU B 1 217 ? -8.594 44.531 23.234 1 92.44 217 LEU B C 1
ATOM 3515 O O . LEU B 1 217 ? -8.625 45.75 23.156 1 92.44 217 LEU B O 1
ATOM 3519 N N . ASP B 1 218 ? -9.602 43.906 23.547 1 92.88 218 ASP B N 1
ATOM 3520 C CA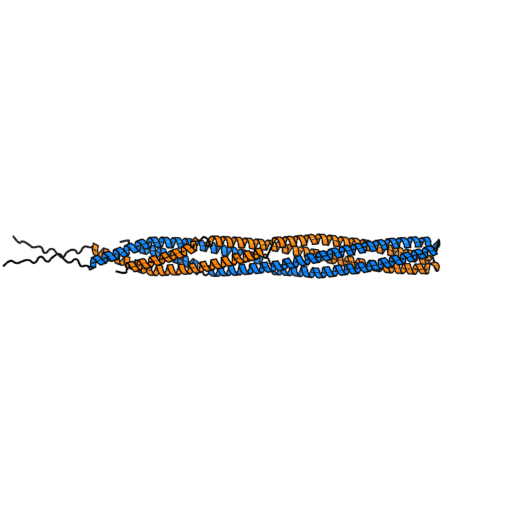 . ASP B 1 218 ? -10.883 44.531 23.859 1 92.88 218 ASP B CA 1
ATOM 3521 C C . ASP B 1 218 ? -10.773 45.406 25.125 1 92.88 218 ASP B C 1
ATOM 3523 O O . ASP B 1 218 ? -11.344 46.5 25.172 1 92.88 218 ASP B O 1
ATOM 3527 N N . GLY B 1 219 ? -10.055 44.844 26.062 1 93.12 219 GLY B N 1
ATOM 3528 C CA . GLY B 1 219 ? -9.797 45.625 27.25 1 93.12 219 GLY B CA 1
ATOM 3529 C C . GLY B 1 219 ? -9.039 46.906 26.969 1 93.12 219 GLY B C 1
ATOM 3530 O O . GLY B 1 219 ? -9.344 47.969 27.547 1 93.12 219 GLY B O 1
ATOM 3531 N N . MET B 1 220 ? -8.109 46.812 26.047 1 93.19 220 MET 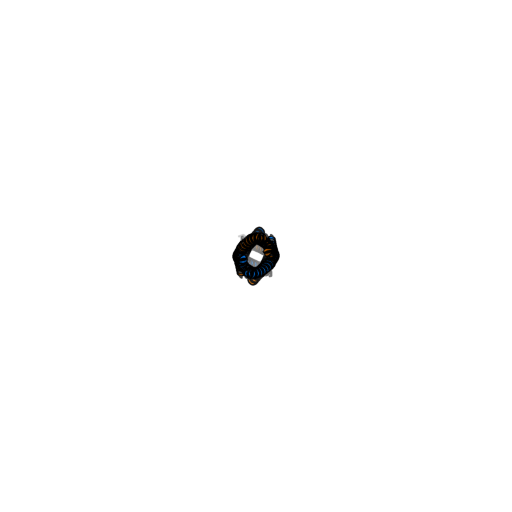B N 1
ATOM 3532 C CA . MET B 1 220 ? -7.34 48 25.656 1 93.19 220 MET B CA 1
ATOM 3533 C C . MET B 1 220 ? -8.234 49.031 24.984 1 93.19 220 MET B C 1
ATOM 3535 O O . MET B 1 220 ? -8.141 50.219 25.266 1 93.19 220 MET B O 1
ATOM 3539 N N . ARG B 1 221 ? -9.055 48.625 24.188 1 92.69 221 ARG B N 1
ATOM 3540 C CA . ARG B 1 221 ? -9.977 49.5 23.516 1 92.69 221 ARG B CA 1
ATOM 3541 C C . ARG B 1 221 ? -10.914 50.188 24.5 1 92.69 221 ARG B C 1
ATOM 3543 O O . ARG B 1 221 ? -11.195 51.375 24.391 1 92.69 221 ARG B O 1
ATOM 3550 N N . GLY B 1 222 ? -11.445 49.406 25.422 1 93.19 222 GLY B N 1
ATOM 3551 C CA . GLY B 1 222 ? -12.289 49.969 26.469 1 93.19 222 GLY B CA 1
ATOM 3552 C C . GLY B 1 222 ? -11.586 51.031 27.312 1 93.19 222 GLY B C 1
ATOM 3553 O O . GLY B 1 222 ? -12.18 52.031 27.656 1 93.19 222 GLY B O 1
ATOM 3554 N N . ARG B 1 223 ? -10.32 50.781 27.594 1 91.25 223 ARG B N 1
ATOM 3555 C CA . ARG B 1 223 ? -9.531 51.719 28.391 1 91.25 223 ARG B CA 1
ATOM 3556 C C . ARG B 1 223 ? -9.352 53.031 27.641 1 91.25 223 ARG B C 1
ATOM 3558 O O . ARG B 1 223 ? -9.43 54.125 28.25 1 91.25 223 ARG B O 1
ATOM 3565 N N . ILE B 1 224 ? -9.125 52.938 26.391 1 91.88 224 ILE B N 1
ATOM 3566 C CA . ILE B 1 224 ? -8.969 54.125 25.594 1 91.88 224 ILE B CA 1
ATOM 3567 C C . ILE B 1 224 ? -10.281 54.906 25.562 1 91.88 224 ILE B C 1
ATOM 3569 O O . ILE B 1 224 ? -10.305 56.125 25.781 1 91.88 224 ILE B O 1
ATOM 3573 N N . LYS B 1 225 ? -11.352 54.25 25.375 1 91.12 225 LYS B N 1
ATOM 3574 C CA . LYS B 1 225 ? -12.656 54.906 25.359 1 91.12 225 LYS B CA 1
ATOM 3575 C C . LYS B 1 225 ? -12.961 55.562 26.703 1 91.12 225 LYS B C 1
ATOM 3577 O O . LYS B 1 225 ? -13.469 56.688 26.75 1 91.12 225 LYS B O 1
ATOM 3582 N N . GLY B 1 226 ? -12.664 54.844 27.719 1 89.12 226 GLY B N 1
ATOM 3583 C CA . GLY B 1 226 ? -12.914 55.344 29.062 1 89.12 226 GLY B CA 1
ATOM 3584 C C . GLY B 1 226 ? -12.07 56.562 29.406 1 89.12 226 GLY B C 1
ATOM 3585 O O . GLY B 1 226 ? -12.469 57.375 30.25 1 89.12 226 GLY B O 1
ATOM 3586 N N . SER B 1 227 ? -10.883 56.656 28.734 1 86.62 227 SER B N 1
ATOM 3587 C CA . SER B 1 227 ? -10 57.781 29.031 1 86.62 227 SER B CA 1
ATOM 3588 C C . SER B 1 227 ? -10.523 59.062 28.422 1 86.62 227 SER B C 1
ATOM 3590 O O . SER B 1 227 ? -10.156 60.156 28.859 1 86.62 227 SER B O 1
ATOM 3592 N N . PHE B 1 228 ? -11.398 58.906 27.375 1 81.44 228 PHE B N 1
ATOM 3593 C CA . PHE B 1 228 ? -11.961 60.094 26.719 1 81.44 228 PHE B CA 1
ATOM 3594 C C . PHE B 1 228 ? -13.258 60.531 27.406 1 81.44 228 PHE B C 1
ATOM 3596 O O . PHE B 1 228 ? -13.719 61.656 27.203 1 81.44 228 PHE B O 1
ATOM 3603 N N . GLU B 1 229 ? -13.961 59.594 28.031 1 75.62 229 GLU B N 1
ATOM 3604 C CA . GLU B 1 229 ? -15.25 59.938 28.641 1 75.62 229 GLU B CA 1
ATOM 3605 C C . GLU B 1 229 ? -15.062 60.688 29.938 1 75.62 229 GLU B C 1
ATOM 3607 O O . GLU B 1 229 ? -14.117 60.438 30.688 1 75.62 229 GLU B O 1
ATOM 3612 N N . THR B 1 230 ? -15.5 61.938 30.031 1 59.34 230 THR B N 1
ATOM 3613 C CA . THR B 1 230 ? -15.586 62.844 31.156 1 59.34 230 THR B CA 1
ATOM 3614 C C . THR B 1 230 ? -16.422 62.25 32.281 1 59.34 230 THR B C 1
ATOM 3616 O O . THR B 1 230 ? -17.375 61.5 32.031 1 59.34 230 THR B O 1
#

Foldseek 3Di:
DPPPVPPPPDPPPDPVVVVVVVVVVVVLVVLVVVLVVLVVVLVVLVVVLVVLVVVVVVLVVLLVVLVVCVVPDDLVVVLVVLVVVLVVLVVLLVVLVVLLVVLVVQLVVLVVQLVVLVVQLVVLVVVPPVSPVSNVVSVVSNVVSVVSNVVSVVSNVVSVVVNVVSVVVSVVSVVVSVVSVVVVVVSVVVVVVSVVVCVVSVVVCSNVVSVVVSVVSVVSSVVSVVVPDD/DPPPPPPPPDDPPDPVVVVVVVVVVVVLVVLVVVLVVLVVVLVVLVVVLVVLVVVLVVLVVLLVVLVVCVVPDDLVVVLVVLVVVLVVLVVVLVVLVVLLVVLVVQLVVLVVQLVVLVVQLVVLVVVPPVSPVSNVVSVVSNVVSVVSNVVSVVSNVVSVVVNVVSVVVSVVSVVVSVVSVVVVVVSVVVVVVSVVSCVVSPVVCSSVVSVVVSVVSVVSSVVSVVVPDD

Nearest PDB structures (foldseek):
  3ja6-assembly1_I  TM=7.287E-01  e=7.922E-07  Escherichia coli
  8c5v-assembly1_I  TM=6.776E-01  e=7.461E-06  Escherichia coli
  7a0g-assembly1_FFF  TM=5.013E-01  e=1.121E-02  Serratia marcescens
  8tqe-assembly1_E  TM=3.281E-01  e=6.934E-03  Xenorhabdus nematophila
  2efk-assembly1_A-2  TM=3.103E-01  e=2.761E-01  Homo sapiens